Protein AF-0000000075733379 (afdb_homodimer)

Secondary structure (DSSP, 8-state):
-----GGGTT----HHHHHHHHHHHHHHHHHHHH--HHHHHHHHT--HHHHHHH-SSHHHHHHHHHHHHHHHHHHHHHHHHHTS-S-S-HHHHHHHHHHHHTTSHHHHHHHHHHHHGGG-HHHHHHHHHHHHHHHHHHHHHHHHHHGGGGGSTTHHHHHHHHHHHHHHHHHHHTTT--HHHHHHHHHHHHHHHHHHHHHHHHHHHHHH-/----SGGGS-----HHHHHHHHHHHHHHHHHHHH--HHHHHHHHT--HHHHHHH-SSHHHHHHHHHHHHHHHHHHHHHHHHHTS-S-S-HHHHHHHHHHHHTTSHHHHHHHHHHHHGGG-HHHHHHHHHHHHHHHHHHHHHHHHHHGGGGGSTTHHHHHHHHHHHHHHHHHHHTTT--HHHHHHHHHHHHHHHHHHHHHHHHHHHHHH-

InterPro domains:
  IPR001647 DNA-binding HTH domain, TetR-type [PF00440] (19-64)
  IPR001647 DNA-binding HTH domain, TetR-type [PR00455] (19-32)
  IPR001647 DNA-binding HTH domain, TetR-type [PR00455] (40-63)
  IPR001647 DNA-binding HTH domain, TetR-type [PS50977] (13-73)
  IPR009057 Homedomain-like superfamily [SSF46689] (12-87)
  IPR050109 HTH-type, TetR-like transcriptional regulator [PTHR30055] (5-193)

Sequence (418 aa):
MNRTRSDAADSPPAIRDRLLDAAVECLIELGVAGTSTLAVQHRAGVSRGALLHHFPSREVLLAASVSELIRRNEHAVRSFVEALPSRGDRLKVAMGALAFAARQPAYLAELELWAVARTDTALRQTLIAAERLAKREIDRVHYQLFGDWAKSDSYAEVVALTQHFMRGLAISENVRLSPKRRDELIASWTEAIRPILERGLTTRTASKAMNRTRSDAADSPPAIRDRLLDAAVECLIELGVAGTSTLAVQHRAGVSRGALLHHFPSREVLLAASVSELIRRNEHAVRSFVEALPSRGDRLKVAMGALAFAARQPAYLAELELWAVARTDTALRQTLIAAERLAKREIDRVHYQLFGDWAKSDSYAEVVALTQHFMRGLAISENVRLSPKRRDELIASWTEAIRPILERGLTTRTASKA

Solvent-accessible surface area (backbone atoms only — not comparable to full-atom values): 21917 Å² total; per-residue (Å²): 139,87,80,84,83,70,73,72,77,72,60,72,70,52,70,60,54,43,43,44,53,22,40,41,50,33,27,52,62,45,26,72,86,54,46,39,73,65,53,25,30,61,68,45,71,52,50,72,66,59,47,39,72,74,33,76,40,71,65,56,43,48,41,53,29,51,44,49,29,53,50,51,33,55,46,42,33,51,54,47,55,71,71,47,73,94,73,71,63,48,65,60,52,35,51,48,23,52,54,53,24,44,68,33,59,46,37,49,36,49,50,26,53,41,35,54,17,69,60,28,69,70,54,22,54,40,50,37,52,42,49,61,72,42,42,65,60,54,49,49,52,50,43,64,49,40,44,77,53,51,69,12,75,34,28,71,58,52,52,51,53,48,50,26,28,46,47,11,46,42,41,40,45,47,52,74,47,50,72,67,58,49,53,51,50,51,52,51,48,52,63,44,50,46,60,51,38,54,51,17,42,49,53,47,55,54,67,75,97,138,90,80,77,77,77,75,75,71,76,62,71,70,52,70,59,54,44,42,44,52,23,40,42,49,32,28,53,62,45,26,71,86,53,46,41,72,65,50,25,30,62,68,45,70,52,51,72,65,58,48,39,71,75,31,77,39,71,66,55,44,47,41,53,28,51,45,49,29,53,50,50,33,54,47,40,32,51,54,46,54,71,69,47,73,96,72,72,62,51,65,59,51,35,50,48,23,54,53,54,24,42,69,34,58,46,34,48,35,49,50,26,52,40,34,53,17,69,58,29,68,70,54,22,53,38,50,36,52,42,48,60,73,43,42,66,58,53,49,50,53,50,43,63,51,40,44,77,52,52,69,13,75,32,28,70,57,53,53,51,54,49,52,26,28,47,48,12,43,42,40,42,44,46,54,75,46,50,71,68,56,49,52,51,49,50,53,52,48,52,63,44,50,46,61,52,37,54,52,17,41,50,53,48,53,54,68,71,96

Radius of gyration: 24.67 Å; Cα contacts (8 Å, |Δi|>4): 469; chains: 2; bounding box: 108×75×49 Å

Nearest PDB structures (foldseek):
  3hta-assembly1_B  TM=6.899E-01  e=3.124E-05  Streptomyces lividans
  2np5-assembly1_A  TM=6.930E-01  e=5.910E-05  Rhodococcus jostii RHA1
  3ppb-assembly1_B  TM=5.705E-01  e=2.115E-04  Shewanella loihica PV-4
  5n1i-assembly1_B  TM=6.570E-01  e=9.952E-04  Mycobacterium tuberculosis H37Rv
  3bhq-assembly1_B  TM=6.044E-01  e=2.837E-03  Mesorhizobium japonicum MAFF 303099

Foldseek 3Di:
DPDDPPDPPCPPPDLLVLLLVLQLVCLLPVNDVRRDPVSSCVSSVHDPVSSCVNPVDPLSSLLSNLLVLVVVLLVQLVVQLVPDDPDDDLLVSLLVSNLRSLQDSSNLSNLSLVVVCVPPVSSVVSNVVSCVVCVVVVVVSSCVSNDPLCVFPCNVVLVVVSNVVSSVLSVCVVDDDDPVNSVVVSVVSSVVCVVVSVVRNVVSVVVVD/DPPDDDPVPCPPPDLLVLLLVLQLVCLLPVNDVRRDLVSSCVSSVHDPVSSCVNPVDPLSSLLSNLLVLVVVLLVQLVVQLVPDDPDDDLLLSLLVSNLRSLQDSSNLSNLSLVVVCVPPVSSVVSNVVSCVVCVVVVVVSSCVSNDPLCVFPCNVVLVVVSNVVSSVLSVCVVDDADPVNSVVVSVVSSVVCVVVSVVRNVVSVVVVD

Structure (mmCIF, N/CA/C/O backbone):
data_AF-0000000075733379-model_v1
#
loop_
_entity.id
_entity.type
_entity.pdbx_description
1 polymer 'Helix-turn-helix domain containing protein'
#
loop_
_atom_site.group_PDB
_atom_site.id
_atom_site.type_symbol
_atom_site.label_atom_id
_atom_site.label_alt_id
_atom_site.label_comp_id
_atom_site.label_asym_id
_atom_site.label_entity_id
_atom_site.label_seq_id
_atom_site.pdbx_PDB_ins_code
_atom_site.Cartn_x
_atom_site.Cartn_y
_atom_site.Cartn_z
_atom_site.occupancy
_atom_site.B_iso_or_equiv
_atom_site.auth_seq_id
_atom_site.auth_comp_id
_atom_site.auth_asym_id
_atom_site.auth_atom_id
_atom_site.pdbx_PDB_model_num
ATOM 1 N N . MET A 1 1 ? -60.812 -1.358 14.914 1 28.55 1 MET A N 1
ATOM 2 C CA . MET A 1 1 ? -59.906 -2.447 14.578 1 28.55 1 MET A CA 1
ATOM 3 C C . MET A 1 1 ? -58.625 -1.916 13.898 1 28.55 1 MET A C 1
ATOM 5 O O . MET A 1 1 ? -58.688 -1.492 12.742 1 28.55 1 MET A O 1
ATOM 9 N N . ASN A 1 2 ? -57.531 -1.237 14.555 1 36.78 2 ASN A N 1
ATOM 10 C CA . ASN A 1 2 ? -56.344 -0.429 14.336 1 36.78 2 ASN A CA 1
ATOM 11 C C . ASN A 1 2 ? -55.25 -1.222 13.617 1 36.78 2 ASN A C 1
ATOM 13 O O . ASN A 1 2 ? -54.625 -2.086 14.219 1 36.78 2 ASN A O 1
ATOM 17 N N . ARG A 1 3 ? -55.438 -1.771 12.312 1 39.78 3 ARG A N 1
ATOM 18 C CA . ARG A 1 3 ? -54.438 -2.514 11.531 1 39.78 3 ARG A CA 1
ATOM 19 C C . ARG A 1 3 ? -53.062 -1.882 11.648 1 39.78 3 ARG A C 1
ATOM 21 O O . ARG A 1 3 ? -52.938 -0.668 11.836 1 39.78 3 ARG A O 1
ATOM 28 N N . THR A 1 4 ? -51.938 -2.717 11.719 1 35.97 4 THR A N 1
ATOM 29 C CA . THR A 1 4 ? -50.5 -2.857 12.016 1 35.97 4 THR A CA 1
ATOM 30 C C . THR A 1 4 ? -49.656 -2.027 11.047 1 35.97 4 THR A C 1
ATOM 32 O O . THR A 1 4 ? -49.656 -2.289 9.844 1 35.97 4 THR A O 1
ATOM 35 N N . ARG A 1 5 ? -49.312 -0.756 11.125 1 37.78 5 ARG A N 1
ATOM 36 C CA . ARG A 1 5 ? -48.344 0.236 10.672 1 37.78 5 ARG A CA 1
ATOM 37 C C . ARG A 1 5 ? -46.969 -0.385 10.516 1 37.78 5 ARG A C 1
ATOM 39 O O . ARG A 1 5 ? -46.031 0.276 10.055 1 37.78 5 ARG A O 1
ATOM 46 N N . SER A 1 6 ? -46.594 -1.431 11.352 1 38.47 6 SER A N 1
ATOM 47 C CA . SER A 1 6 ? -45.188 -1.669 11.672 1 38.47 6 SER A CA 1
ATOM 48 C C . SER A 1 6 ? -44.438 -2.227 10.477 1 38.47 6 SER A C 1
ATOM 50 O O . SER A 1 6 ? -43.219 -2.457 10.547 1 38.47 6 SER A O 1
ATOM 52 N N . ASP A 1 7 ? -45.031 -2.938 9.477 1 35.62 7 ASP A N 1
ATOM 53 C CA . ASP A 1 7 ? -44.281 -3.926 8.711 1 35.62 7 ASP A CA 1
ATOM 54 C C . ASP A 1 7 ? -43.375 -3.252 7.699 1 35.62 7 ASP A C 1
ATOM 56 O O . ASP A 1 7 ? -42.906 -3.887 6.75 1 35.62 7 ASP A O 1
ATOM 60 N N . ALA A 1 8 ? -43.406 -2.041 7.41 1 38.59 8 ALA A N 1
ATOM 61 C CA . ALA A 1 8 ? -42.625 -1.444 6.32 1 38.59 8 ALA A CA 1
ATOM 62 C C . ALA A 1 8 ? -41.125 -1.565 6.57 1 38.59 8 ALA A C 1
ATOM 64 O O . ALA A 1 8 ? -40.312 -1.412 5.652 1 38.59 8 ALA A O 1
ATOM 65 N N . ALA A 1 9 ? -40.688 -1.444 7.703 1 42.19 9 ALA A N 1
ATOM 66 C CA . ALA A 1 9 ? -39.281 -1.193 8.016 1 42.19 9 ALA A CA 1
ATOM 67 C C . ALA A 1 9 ? -38.406 -2.367 7.582 1 42.19 9 ALA A C 1
ATOM 69 O O . ALA A 1 9 ? -37.188 -2.209 7.375 1 42.19 9 ALA A O 1
ATOM 70 N N . ASP A 1 10 ? -38.75 -3.596 7.969 1 40.47 10 ASP A N 1
ATOM 71 C CA . ASP A 1 10 ? -37.906 -4.762 7.789 1 40.47 10 ASP A CA 1
ATOM 72 C C . ASP A 1 10 ? -38.031 -5.332 6.379 1 40.47 10 ASP A C 1
ATOM 74 O O . ASP A 1 10 ? -38.438 -6.484 6.211 1 40.47 10 ASP A O 1
ATOM 78 N N . SER A 1 11 ? -38.438 -4.68 5.379 1 47.72 11 SER A N 1
ATOM 79 C CA . SER A 1 11 ? -38.406 -5.41 4.117 1 47.72 11 SER A CA 1
ATOM 80 C C . SER A 1 11 ? -37.031 -6.086 3.922 1 47.72 11 SER A C 1
ATOM 82 O O . SER A 1 11 ? -36 -5.496 4.215 1 47.72 11 SER A O 1
ATOM 84 N N . PRO A 1 12 ? -36.906 -7.391 3.854 1 53.75 12 PRO A N 1
ATOM 85 C CA . PRO A 1 12 ? -35.625 -8.109 3.648 1 53.75 12 PRO A CA 1
ATOM 86 C C . PRO A 1 12 ? -34.688 -7.395 2.682 1 53.75 12 PRO A C 1
ATOM 88 O O . PRO A 1 12 ? -35.156 -6.812 1.692 1 53.75 12 PRO A O 1
ATOM 91 N N . PRO A 1 13 ? -33.531 -7.039 3.219 1 63.28 13 PRO A N 1
ATOM 92 C CA . PRO A 1 13 ? -32.625 -6.43 2.23 1 63.28 13 PRO A CA 1
ATOM 93 C C . PRO A 1 13 ? -32.812 -7.02 0.833 1 63.28 13 PRO A C 1
ATOM 95 O O . PRO A 1 13 ? -32.969 -8.234 0.687 1 63.28 13 PRO A O 1
ATOM 98 N N . ALA A 1 14 ? -33.094 -6.137 -0.103 1 85.19 14 ALA A N 1
ATOM 99 C CA . ALA A 1 14 ? -33.156 -6.574 -1.495 1 85.19 14 ALA A CA 1
ATOM 100 C C . ALA A 1 14 ? -32.031 -7.551 -1.82 1 85.19 14 ALA A C 1
ATOM 102 O O . ALA A 1 14 ? -30.969 -7.527 -1.181 1 85.19 14 ALA A O 1
ATOM 103 N N . ILE A 1 15 ? -32.375 -8.648 -2.379 1 92 15 ILE A N 1
ATOM 104 C CA . ILE A 1 15 ? -31.453 -9.688 -2.818 1 92 15 ILE A CA 1
ATOM 105 C C . ILE A 1 15 ? -30.141 -9.055 -3.301 1 92 15 ILE A C 1
ATOM 107 O O . ILE A 1 15 ? -29.062 -9.562 -3.029 1 92 15 ILE A O 1
ATOM 111 N N . ARG A 1 16 ? -30.281 -7.934 -3.807 1 94.19 16 ARG A N 1
ATOM 112 C CA . ARG A 1 16 ? -29.109 -7.25 -4.32 1 94.19 16 ARG A CA 1
ATOM 113 C C . ARG A 1 16 ? -28.188 -6.824 -3.186 1 94.19 16 ARG A C 1
ATOM 115 O O . ARG A 1 16 ? -26.969 -6.98 -3.277 1 94.19 16 ARG A O 1
ATOM 122 N N . ASP A 1 17 ? -28.812 -6.305 -2.156 1 94.56 17 ASP A N 1
ATOM 123 C CA . ASP A 1 17 ? -28.016 -5.852 -1.015 1 94.56 17 ASP A CA 1
ATOM 124 C C . ASP A 1 17 ? -27.359 -7.027 -0.301 1 94.56 17 ASP A C 1
ATOM 126 O O . ASP A 1 17 ? -26.219 -6.926 0.146 1 94.56 17 ASP A O 1
ATOM 130 N N . ARG A 1 18 ? -28 -8.07 -0.201 1 95 18 ARG A N 1
ATOM 131 C CA . ARG A 1 18 ? -27.453 -9.273 0.41 1 95 18 ARG A CA 1
ATOM 132 C C . ARG A 1 18 ? -26.266 -9.797 -0.384 1 95 18 ARG A C 1
ATOM 134 O O . ARG A 1 18 ? -25.25 -10.203 0.196 1 95 18 ARG A O 1
ATOM 141 N N . LEU A 1 19 ? -26.406 -9.781 -1.692 1 96.31 19 LEU A N 1
ATOM 142 C CA . LEU A 1 19 ? -25.328 -10.219 -2.57 1 96.31 19 LEU A CA 1
ATOM 143 C C . LEU A 1 19 ? -24.109 -9.305 -2.436 1 96.31 19 LEU A C 1
ATOM 145 O O . LEU A 1 19 ? -22.969 -9.789 -2.363 1 96.31 19 LEU A O 1
ATOM 149 N N . LEU A 1 20 ? -24.422 -8.078 -2.359 1 96.56 20 LEU A N 1
ATOM 150 C CA . LEU A 1 20 ? -23.344 -7.113 -2.238 1 96.56 20 LEU A CA 1
ATOM 151 C C . LEU A 1 20 ? -22.625 -7.266 -0.901 1 96.56 20 LEU A C 1
ATOM 153 O O . LEU A 1 20 ? -21.391 -7.258 -0.848 1 96.56 20 LEU A O 1
ATOM 157 N N . ASP A 1 21 ? -23.375 -7.41 0.172 1 97.44 21 ASP A N 1
ATOM 158 C CA . ASP A 1 21 ? -22.797 -7.633 1.494 1 97.44 21 ASP A CA 1
ATOM 159 C C . ASP A 1 21 ? -21.969 -8.914 1.521 1 97.44 21 ASP A C 1
ATOM 161 O O . ASP A 1 21 ? -20.859 -8.93 2.078 1 97.44 21 ASP A O 1
ATOM 165 N N . ALA A 1 22 ? -22.453 -9.922 0.901 1 98.06 22 ALA A N 1
ATOM 166 C CA . ALA A 1 22 ? -21.734 -11.188 0.819 1 98.06 22 ALA A CA 1
ATOM 167 C C . ALA A 1 22 ? -20.422 -11.039 0.055 1 98.06 22 ALA A C 1
ATOM 169 O O . ALA A 1 22 ? -19.391 -11.586 0.455 1 98.06 22 ALA A O 1
ATOM 170 N N . ALA A 1 23 ? -20.484 -10.328 -1.029 1 98.19 23 ALA A N 1
ATOM 171 C CA . ALA A 1 23 ? -19.281 -10.117 -1.84 1 98.19 23 ALA A CA 1
ATOM 172 C C . ALA A 1 23 ? -18.203 -9.375 -1.047 1 98.19 23 ALA A C 1
ATOM 174 O O . ALA A 1 23 ? -17.047 -9.781 -1.049 1 98.19 23 ALA A O 1
ATOM 175 N N . VAL A 1 24 ? -18.625 -8.344 -0.362 1 98.44 24 VAL A N 1
ATOM 176 C CA . VAL A 1 24 ? -17.688 -7.543 0.424 1 98.44 24 VAL A CA 1
ATOM 177 C C . VAL A 1 24 ? -17.125 -8.383 1.569 1 98.44 24 VAL A C 1
ATOM 179 O O . VAL A 1 24 ? -15.922 -8.328 1.85 1 98.44 24 VAL A O 1
ATOM 182 N N . GLU A 1 25 ? -17.922 -9.172 2.176 1 98.38 25 GLU A N 1
ATOM 183 C CA . GLU A 1 25 ? -17.469 -10.039 3.252 1 98.38 25 GLU A CA 1
ATOM 184 C C . GLU A 1 25 ? -16.484 -11.086 2.73 1 98.38 25 GLU A C 1
ATOM 186 O O . GLU A 1 25 ? -15.5 -11.414 3.396 1 98.38 25 GLU A O 1
ATOM 191 N N . CYS A 1 26 ? -16.781 -11.633 1.543 1 98.25 26 CYS A N 1
ATOM 192 C CA . CYS A 1 26 ? -15.844 -12.555 0.913 1 98.25 26 CYS A CA 1
ATOM 193 C C . CYS A 1 26 ? -14.5 -11.875 0.653 1 98.25 26 CYS A C 1
ATOM 195 O O . CYS A 1 26 ? -13.445 -12.445 0.949 1 98.25 26 CYS A O 1
ATOM 197 N N . LEU A 1 27 ? -14.547 -10.664 0.138 1 98.31 27 LEU A N 1
ATOM 198 C CA . LEU A 1 27 ? -13.32 -9.922 -0.116 1 98.31 27 LEU A CA 1
ATOM 199 C C . LEU A 1 27 ? -12.539 -9.703 1.175 1 98.31 27 LEU A C 1
ATOM 201 O O . LEU A 1 27 ? -11.312 -9.859 1.198 1 98.31 27 LEU A O 1
ATOM 205 N N . ILE A 1 28 ? -13.25 -9.367 2.201 1 98.38 28 ILE A N 1
ATOM 206 C CA . ILE A 1 28 ? -12.625 -9.062 3.484 1 98.38 28 ILE A CA 1
ATOM 207 C C . ILE A 1 28 ? -12.008 -10.328 4.07 1 98.38 28 ILE A C 1
ATOM 209 O O . ILE A 1 28 ? -10.867 -10.312 4.543 1 98.38 28 ILE A O 1
ATOM 213 N N . GLU A 1 29 ? -12.648 -11.438 3.955 1 98 29 GLU A N 1
ATOM 214 C CA . GLU A 1 29 ? -12.242 -12.641 4.672 1 98 29 GLU A CA 1
ATOM 215 C C . GLU A 1 29 ? -11.344 -13.523 3.809 1 98 29 GLU A C 1
ATOM 217 O O . GLU A 1 29 ? -10.406 -14.141 4.309 1 98 29 GLU A O 1
ATOM 222 N N . LEU A 1 30 ? -11.672 -13.586 2.475 1 97.19 30 LEU A N 1
ATOM 223 C CA . LEU A 1 30 ? -11.023 -14.57 1.621 1 97.19 30 LEU A CA 1
ATOM 224 C C . LEU A 1 30 ? -9.992 -13.906 0.712 1 97.19 30 LEU A C 1
ATOM 226 O O . LEU A 1 30 ? -9.203 -14.594 0.055 1 97.19 30 LEU A O 1
ATOM 230 N N . GLY A 1 31 ? -10.016 -12.562 0.686 1 96.81 31 GLY A N 1
ATOM 231 C CA . GLY A 1 31 ? -9.156 -11.875 -0.265 1 96.81 31 GLY A CA 1
ATOM 232 C C . GLY A 1 31 ? -9.695 -11.891 -1.681 1 96.81 31 GLY A C 1
ATOM 233 O O . GLY A 1 31 ? -10.758 -12.461 -1.937 1 96.81 31 GLY A O 1
ATOM 234 N N . VAL A 1 32 ? -8.984 -11.273 -2.527 1 95.38 32 VAL A N 1
ATOM 235 C CA . VAL A 1 32 ? -9.43 -11.094 -3.906 1 95.38 32 VAL A CA 1
ATOM 236 C C . VAL A 1 32 ? -9.438 -12.438 -4.625 1 95.38 32 VAL A C 1
ATOM 238 O O . VAL A 1 32 ? -10.422 -12.797 -5.277 1 95.38 32 VAL A O 1
ATOM 241 N N . ALA A 1 33 ? -8.406 -13.156 -4.5 1 92.69 33 ALA A N 1
ATOM 242 C CA . ALA A 1 33 ? -8.273 -14.445 -5.176 1 92.69 33 ALA A CA 1
ATOM 243 C C . ALA A 1 33 ? -9.328 -15.43 -4.676 1 92.69 33 ALA A C 1
ATOM 245 O O . ALA A 1 33 ? -9.805 -16.281 -5.441 1 92.69 33 ALA A O 1
ATOM 246 N N . GLY A 1 34 ? -9.742 -15.258 -3.447 1 94.19 34 GLY A N 1
ATOM 247 C CA . GLY A 1 34 ? -10.695 -16.188 -2.854 1 94.19 34 GLY A CA 1
ATOM 248 C C . GLY A 1 34 ? -12.141 -15.789 -3.092 1 94.19 34 GLY A C 1
ATOM 249 O O . GLY A 1 34 ? -13.055 -16.547 -2.777 1 94.19 34 GLY A O 1
ATOM 250 N N . THR A 1 35 ? -12.344 -14.664 -3.621 1 95.88 35 THR A N 1
ATOM 251 C CA . THR A 1 35 ? -13.703 -14.18 -3.836 1 95.88 35 THR A CA 1
ATOM 252 C C . THR A 1 35 ? -14.188 -14.508 -5.246 1 95.88 35 THR A C 1
ATOM 254 O O . THR A 1 35 ? -13.977 -13.734 -6.18 1 95.88 35 THR A O 1
ATOM 257 N N . SER A 1 36 ? -14.82 -15.648 -5.359 1 93.75 36 SER A N 1
ATOM 258 C CA . SER A 1 36 ? -15.445 -16.078 -6.605 1 93.75 36 SER A CA 1
ATOM 259 C C . SER A 1 36 ? -16.953 -15.867 -6.574 1 93.75 36 SER A C 1
ATOM 261 O O . SER A 1 36 ? -17.531 -15.625 -5.512 1 93.75 36 SER A O 1
ATOM 263 N N . THR A 1 37 ? -17.531 -15.93 -7.742 1 94.56 37 THR A N 1
ATOM 264 C CA . THR A 1 37 ? -18.984 -15.844 -7.797 1 94.56 37 THR A CA 1
ATOM 265 C C . THR A 1 37 ? -19.625 -16.984 -7 1 94.56 37 THR A C 1
ATOM 267 O O . THR A 1 37 ? -20.656 -16.797 -6.352 1 94.56 37 THR A O 1
ATOM 270 N N . LEU A 1 38 ? -18.984 -18.094 -7.02 1 95.12 38 LEU A N 1
ATOM 271 C CA . LEU A 1 38 ? -19.484 -19.25 -6.262 1 95.12 38 LEU A CA 1
ATOM 272 C C . LEU A 1 38 ? -19.406 -18.969 -4.762 1 95.12 38 LEU A C 1
ATOM 274 O O . LEU A 1 38 ? -20.344 -19.281 -4.027 1 95.12 38 LEU A O 1
ATOM 278 N N . ALA A 1 39 ? -18.344 -18.438 -4.277 1 96.5 39 ALA A N 1
ATOM 279 C CA . ALA A 1 39 ? -18.188 -18.109 -2.863 1 96.5 39 ALA A CA 1
ATOM 280 C C . ALA A 1 39 ? -19.25 -17.109 -2.42 1 96.5 39 ALA A C 1
ATOM 282 O O . ALA A 1 39 ? -19.844 -17.25 -1.342 1 96.5 39 ALA A O 1
ATOM 283 N N . VAL A 1 40 ? -19.484 -16.125 -3.266 1 97.62 40 VAL A N 1
ATOM 284 C CA . VAL A 1 40 ? -20.469 -15.086 -2.963 1 97.62 40 VAL A CA 1
ATOM 285 C C . VAL A 1 40 ? -21.859 -15.695 -2.928 1 97.62 40 VAL A C 1
ATOM 287 O O . VAL A 1 40 ? -22.656 -15.398 -2.027 1 97.62 40 VAL A O 1
ATOM 290 N N . GLN A 1 41 ? -22.094 -16.547 -3.889 1 96.62 41 GLN A N 1
ATOM 291 C CA . GLN A 1 41 ? -23.359 -17.25 -3.967 1 96.62 41 GLN A CA 1
ATOM 292 C C . GLN A 1 41 ? -23.641 -18.031 -2.691 1 96.62 41 GLN A C 1
ATOM 294 O O . GLN A 1 41 ? -24.734 -17.953 -2.121 1 96.62 41 GLN A O 1
ATOM 299 N N . HIS A 1 42 ? -22.719 -18.734 -2.283 1 97.31 42 HIS A N 1
ATOM 300 C CA . HIS A 1 42 ? -22.828 -19.562 -1.088 1 97.31 42 HIS A CA 1
ATOM 301 C C . HIS A 1 42 ? -23.031 -18.703 0.158 1 97.31 42 HIS A C 1
ATOM 303 O O . HIS A 1 42 ? -23.891 -19 0.986 1 97.31 42 HIS A O 1
ATOM 309 N N . ARG A 1 43 ? -22.312 -17.672 0.286 1 97 43 ARG A N 1
ATOM 310 C CA . ARG A 1 43 ? -22.406 -16.797 1.447 1 97 43 ARG A CA 1
ATOM 311 C C . ARG A 1 43 ? -23.75 -16.109 1.509 1 97 43 ARG A C 1
ATOM 313 O O . ARG A 1 43 ? -24.328 -15.93 2.59 1 97 43 ARG A O 1
ATOM 320 N N . ALA A 1 44 ? -24.219 -15.711 0.34 1 97.06 44 ALA A N 1
ATOM 321 C CA . ALA A 1 44 ? -25.484 -14.969 0.268 1 97.06 44 ALA A CA 1
ATOM 322 C C . ALA A 1 44 ? -26.672 -15.914 0.384 1 97.06 44 ALA A C 1
ATOM 324 O O . ALA A 1 44 ? -27.797 -15.469 0.601 1 97.06 44 ALA A O 1
ATOM 325 N N . GLY A 1 45 ? -26.469 -17.172 0.15 1 97.12 45 GLY A N 1
ATOM 326 C CA . GLY A 1 45 ? -27.562 -18.141 0.198 1 97.12 45 GLY A CA 1
ATOM 327 C C . GLY A 1 45 ? -28.562 -17.969 -0.928 1 97.12 45 GLY A C 1
ATOM 328 O O . GLY A 1 45 ? -29.766 -18.047 -0.705 1 97.12 45 GLY A O 1
ATOM 329 N N . VAL A 1 46 ? -28.047 -17.719 -2.123 1 95.69 46 VAL A N 1
ATOM 330 C CA . VAL A 1 46 ? -28.938 -17.5 -3.262 1 95.69 46 VAL A CA 1
ATOM 331 C C . VAL A 1 46 ? -28.562 -18.453 -4.395 1 95.69 46 VAL A C 1
ATOM 333 O O . VAL A 1 46 ? -27.484 -19.062 -4.375 1 95.69 46 VAL A O 1
ATOM 336 N N . SER A 1 47 ? -29.484 -18.516 -5.316 1 94.94 47 SER A N 1
ATOM 337 C CA . SER A 1 47 ? -29.219 -19.344 -6.488 1 94.94 47 SER A CA 1
ATOM 338 C C . SER A 1 47 ? -28.266 -18.656 -7.461 1 94.94 47 SER A C 1
ATOM 340 O O . SER A 1 47 ? -28.094 -17.438 -7.406 1 94.94 47 SER A O 1
ATOM 342 N N . ARG A 1 48 ? -27.609 -19.484 -8.32 1 94.12 48 ARG A N 1
ATOM 343 C CA . ARG A 1 48 ? -26.781 -18.938 -9.383 1 94.12 48 ARG A CA 1
ATOM 344 C C . ARG A 1 48 ? -27.578 -17.969 -10.266 1 94.12 48 ARG A C 1
ATOM 346 O O . ARG A 1 48 ? -27.078 -16.906 -10.641 1 94.12 48 ARG A O 1
ATOM 353 N N . GLY A 1 49 ? -28.812 -18.344 -10.602 1 94.5 49 GLY A N 1
ATOM 354 C CA . GLY A 1 49 ? -29.672 -17.5 -11.422 1 94.5 49 GLY A CA 1
ATOM 355 C C . GLY A 1 49 ? -29.953 -16.141 -10.797 1 94.5 49 GLY A C 1
ATOM 356 O O . GLY A 1 49 ? -29.922 -15.125 -11.484 1 94.5 49 GLY A O 1
ATOM 357 N N . ALA A 1 50 ? -30.219 -16.188 -9.555 1 94.25 50 ALA A N 1
ATOM 358 C CA . ALA A 1 50 ? -30.469 -14.938 -8.828 1 94.25 50 ALA A CA 1
ATOM 359 C C . ALA A 1 50 ? -29.234 -14.039 -8.844 1 94.25 50 ALA A C 1
ATOM 361 O O . ALA A 1 50 ? -29.344 -12.828 -9.031 1 94.25 50 ALA A O 1
ATOM 362 N N . LEU A 1 51 ? -28.031 -14.625 -8.562 1 96.31 51 LEU A N 1
ATOM 363 C CA . LEU A 1 51 ? -26.797 -13.852 -8.602 1 96.31 51 LEU A CA 1
ATOM 364 C C . LEU A 1 51 ? -26.594 -13.219 -9.977 1 96.31 51 LEU A C 1
ATOM 366 O O . LEU A 1 51 ? -26.328 -12.016 -10.07 1 96.31 51 LEU A O 1
ATOM 370 N N . LEU A 1 52 ? -26.844 -13.977 -11.039 1 95.44 52 LEU A N 1
ATOM 371 C CA . LEU A 1 52 ? -26.594 -13.508 -12.398 1 95.44 52 LEU A CA 1
ATOM 372 C C . LEU A 1 52 ? -27.609 -12.445 -12.805 1 95.44 52 LEU A C 1
ATOM 374 O O . LEU A 1 52 ? -27.297 -11.562 -13.609 1 95.44 52 LEU A O 1
ATOM 378 N N . HIS A 1 53 ? -28.797 -12.539 -12.25 1 95.38 53 HIS A N 1
ATOM 379 C CA . HIS A 1 53 ? -29.812 -11.531 -12.516 1 95.38 53 HIS A CA 1
ATOM 380 C C . HIS A 1 53 ? -29.375 -10.156 -12.031 1 95.38 53 HIS A C 1
ATOM 382 O O . HIS A 1 53 ? -29.531 -9.164 -12.742 1 95.38 53 HIS A O 1
ATOM 388 N N . HIS A 1 54 ? -28.766 -10.156 -10.875 1 95.62 54 HIS A N 1
ATOM 389 C CA . HIS A 1 54 ? -28.375 -8.891 -10.266 1 95.62 54 HIS A CA 1
ATOM 390 C C . HIS A 1 54 ? -26.969 -8.484 -10.688 1 95.62 54 HIS A C 1
ATOM 392 O O . HIS A 1 54 ? -26.672 -7.293 -10.82 1 95.62 54 HIS A O 1
ATOM 398 N N . PHE A 1 55 ? -26.125 -9.477 -10.82 1 96.19 55 PHE A N 1
ATOM 399 C CA . PHE A 1 55 ? -24.75 -9.258 -11.234 1 96.19 55 PHE A CA 1
ATOM 400 C C . PHE A 1 55 ? -24.359 -10.227 -12.352 1 96.19 55 PHE A C 1
ATOM 402 O O . PHE A 1 55 ? -23.797 -11.289 -12.086 1 96.19 55 PHE A O 1
ATOM 409 N N . PRO A 1 56 ? -24.531 -9.727 -13.531 1 93.94 56 PRO A N 1
ATOM 410 C CA . PRO A 1 56 ? -24.438 -10.617 -14.688 1 93.94 56 PRO A CA 1
ATOM 411 C C . PRO A 1 56 ? -23 -11.062 -14.969 1 93.94 56 PRO A C 1
ATOM 413 O O . PRO A 1 56 ? -22.781 -12 -15.734 1 93.94 56 PRO A O 1
ATOM 416 N N . SER A 1 57 ? -22.031 -10.305 -14.344 1 89.88 57 SER A N 1
ATOM 417 C CA . SER A 1 57 ? -20.625 -10.688 -14.5 1 89.88 57 SER A CA 1
ATOM 418 C C . SER A 1 57 ? -19.828 -10.43 -13.227 1 89.88 57 SER A C 1
ATOM 420 O O . SER A 1 57 ? -20.266 -9.656 -12.367 1 89.88 57 SER A O 1
ATOM 422 N N . ARG A 1 58 ? -18.719 -11.07 -13.102 1 87.81 58 ARG A N 1
ATOM 423 C CA . ARG A 1 58 ? -17.812 -10.844 -11.984 1 87.81 58 ARG A CA 1
ATOM 424 C C . ARG A 1 58 ? -17.375 -9.383 -11.922 1 87.81 58 ARG A C 1
ATOM 426 O O . ARG A 1 58 ? -17.219 -8.82 -10.836 1 87.81 58 ARG A O 1
ATOM 433 N N . GLU A 1 59 ? -17.25 -8.82 -13.102 1 87.25 59 GLU A N 1
ATOM 434 C CA . GLU A 1 59 ? -16.812 -7.43 -13.188 1 87.25 59 GLU A CA 1
ATOM 435 C C . GLU A 1 59 ? -17.844 -6.484 -12.578 1 87.25 59 GLU A C 1
ATOM 437 O O . GLU A 1 59 ? -17.484 -5.551 -11.859 1 87.25 59 GLU A O 1
ATOM 442 N N . VAL A 1 60 ? -19.047 -6.746 -12.875 1 91.81 60 VAL A N 1
ATOM 443 C CA . VAL A 1 60 ? -20.109 -5.914 -12.344 1 91.81 60 VAL A CA 1
ATOM 444 C C . VAL A 1 60 ? -20.203 -6.082 -10.828 1 91.81 60 VAL A C 1
ATOM 446 O O . VAL A 1 60 ? -20.359 -5.102 -10.094 1 91.81 60 VAL A O 1
ATOM 449 N N . LEU A 1 61 ? -20.109 -7.293 -10.398 1 94.5 61 LEU A N 1
ATOM 450 C CA . LEU A 1 61 ? -20.109 -7.57 -8.969 1 94.5 61 LEU A CA 1
ATOM 451 C C . LEU A 1 61 ? -18.938 -6.891 -8.273 1 94.5 61 LEU A C 1
ATOM 453 O O . LEU A 1 61 ? -19.109 -6.27 -7.223 1 94.5 61 LEU A O 1
ATOM 457 N N . LEU A 1 62 ? -17.828 -6.957 -8.859 1 91.94 62 LEU A N 1
ATOM 458 C CA . LEU A 1 62 ? -16.609 -6.371 -8.281 1 91.94 62 LEU A CA 1
ATOM 459 C C . LEU A 1 62 ? -16.719 -4.852 -8.234 1 91.94 62 LEU A C 1
ATOM 461 O O . LEU A 1 62 ? -16.344 -4.234 -7.234 1 91.94 62 LEU A O 1
ATOM 465 N N . ALA A 1 63 ? -17.219 -4.266 -9.273 1 92.69 63 ALA A N 1
ATOM 466 C CA . ALA A 1 63 ? -17.406 -2.816 -9.305 1 92.69 63 ALA A CA 1
ATOM 467 C C . ALA A 1 63 ? -18.312 -2.352 -8.172 1 92.69 63 ALA A C 1
ATOM 469 O O . ALA A 1 63 ? -17.984 -1.394 -7.465 1 92.69 63 ALA A O 1
ATOM 470 N N . ALA A 1 64 ? -19.375 -3.072 -8.008 1 95.88 64 ALA A N 1
ATOM 471 C CA . ALA A 1 64 ? -20.297 -2.748 -6.926 1 95.88 64 ALA A CA 1
ATOM 472 C C . ALA A 1 64 ? -19.641 -2.955 -5.562 1 95.88 64 ALA A C 1
ATOM 474 O O . ALA A 1 64 ? -19.859 -2.176 -4.633 1 95.88 64 ALA A O 1
ATOM 475 N N . SER A 1 65 ? -18.891 -3.979 -5.453 1 97.75 65 SER A N 1
ATOM 476 C CA . SER A 1 65 ? -18.188 -4.285 -4.207 1 97.75 65 SER A CA 1
ATOM 477 C C . SER A 1 65 ? -17.172 -3.199 -3.859 1 97.75 65 SER A C 1
ATOM 479 O O . SER A 1 65 ? -17.062 -2.801 -2.697 1 97.75 65 SER A O 1
ATOM 481 N N . VAL A 1 66 ? -16.453 -2.709 -4.816 1 96.94 66 VAL A N 1
ATOM 482 C CA . VAL A 1 66 ? -15.484 -1.638 -4.609 1 96.94 66 VAL A CA 1
ATOM 483 C C . VAL A 1 66 ? -16.203 -0.389 -4.094 1 96.94 66 VAL A C 1
ATOM 485 O O . VAL A 1 66 ? -15.75 0.228 -3.123 1 96.94 66 VAL A O 1
ATOM 488 N N . SER A 1 67 ? -17.281 -0.028 -4.715 1 96.62 67 SER A N 1
ATOM 489 C CA . SER A 1 67 ? -18.047 1.13 -4.281 1 96.62 67 SER A CA 1
ATOM 490 C C . SER A 1 67 ? -18.516 0.975 -2.84 1 96.62 67 SER A C 1
ATOM 492 O O . SER A 1 67 ? -18.484 1.933 -2.064 1 96.62 67 SER A O 1
ATOM 494 N N . GLU A 1 68 ? -18.906 -0.224 -2.549 1 97.56 68 GLU A N 1
ATOM 495 C CA . GLU A 1 68 ? -19.359 -0.491 -1.187 1 97.56 68 GLU A CA 1
ATOM 496 C C . GLU A 1 68 ? -18.188 -0.408 -0.197 1 97.56 68 GLU A C 1
ATOM 498 O O . GLU A 1 68 ? -18.359 0.11 0.911 1 97.56 68 GLU A O 1
ATOM 503 N N . LEU A 1 69 ? -17.062 -0.904 -0.534 1 98.12 69 LEU A N 1
ATOM 504 C CA . LEU A 1 69 ? -15.883 -0.788 0.311 1 98.12 69 LEU A CA 1
ATOM 505 C C . LEU A 1 69 ? -15.539 0.676 0.571 1 98.12 69 LEU A C 1
ATOM 507 O O . LEU A 1 69 ? -15.273 1.062 1.712 1 98.12 69 LEU A O 1
ATOM 511 N N . ILE A 1 70 ? -15.586 1.474 -0.454 1 96.81 70 ILE A N 1
ATOM 512 C CA . ILE A 1 70 ? -15.297 2.898 -0.338 1 96.81 70 ILE A CA 1
ATOM 513 C C . ILE A 1 70 ? -16.297 3.553 0.615 1 96.81 70 ILE A C 1
ATOM 515 O O . ILE A 1 70 ? -15.914 4.348 1.477 1 96.81 70 ILE A O 1
ATOM 519 N N . ARG A 1 71 ? -17.516 3.168 0.488 1 96.31 71 ARG A N 1
ATOM 520 C CA . ARG A 1 71 ? -18.562 3.701 1.365 1 96.31 71 ARG A CA 1
ATOM 521 C C . ARG A 1 71 ? -18.281 3.34 2.82 1 96.31 71 ARG A C 1
ATOM 523 O O . ARG A 1 71 ? -18.422 4.18 3.713 1 96.31 71 ARG A O 1
ATOM 530 N N . ARG A 1 72 ? -17.938 2.148 3.051 1 97.5 72 ARG A N 1
ATOM 531 C CA . ARG A 1 72 ? -17.625 1.695 4.402 1 97.5 72 ARG A CA 1
ATOM 532 C C . ARG A 1 72 ? -16.422 2.436 4.973 1 97.5 72 ARG A C 1
ATOM 534 O O . ARG A 1 72 ? -16.391 2.75 6.164 1 97.5 72 ARG A O 1
ATOM 541 N N . ASN A 1 73 ? -15.438 2.672 4.141 1 97.56 73 ASN A N 1
ATOM 542 C CA . ASN A 1 73 ? -14.258 3.418 4.57 1 97.56 73 ASN A CA 1
ATOM 543 C C . ASN A 1 73 ? -14.625 4.836 5.004 1 97.56 73 ASN A C 1
ATOM 545 O O . ASN A 1 73 ? -14.164 5.309 6.043 1 97.56 73 ASN A O 1
ATOM 549 N N . GLU A 1 74 ? -15.445 5.496 4.207 1 95.75 74 GLU A N 1
ATOM 550 C CA . GLU A 1 74 ? -15.883 6.848 4.539 1 95.75 74 GLU A CA 1
ATOM 551 C C . GLU A 1 74 ? -16.719 6.859 5.82 1 95.75 74 GLU A C 1
ATOM 553 O O . GLU A 1 74 ? -16.594 7.777 6.633 1 95.75 74 GLU A O 1
ATOM 558 N N . HIS A 1 75 ? -17.484 5.812 5.957 1 96.19 75 HIS A N 1
ATOM 559 C CA . HIS A 1 75 ? -18.297 5.691 7.172 1 96.19 75 HIS A CA 1
ATOM 560 C C . HIS A 1 75 ? -17.406 5.52 8.398 1 96.19 75 HIS A C 1
ATOM 562 O O . HIS A 1 75 ? -17.703 6.074 9.461 1 96.19 75 HIS A O 1
ATOM 568 N N . ALA A 1 76 ? -16.375 4.781 8.273 1 97.06 76 ALA A N 1
ATOM 569 C CA . ALA A 1 76 ? -15.445 4.574 9.383 1 97.06 76 ALA A CA 1
ATOM 570 C C . ALA A 1 76 ? -14.828 5.895 9.844 1 97.06 76 ALA A C 1
ATOM 572 O O . ALA A 1 76 ? -14.719 6.152 11.039 1 97.06 76 ALA A O 1
ATOM 573 N N . VAL A 1 77 ? -14.453 6.75 8.93 1 96.5 77 VAL A N 1
ATOM 574 C CA . VAL A 1 77 ? -13.883 8.055 9.25 1 96.5 77 VAL A CA 1
ATOM 575 C C . VAL A 1 77 ? -14.914 8.898 9.992 1 96.5 77 VAL A C 1
ATOM 577 O O . VAL A 1 77 ? -14.633 9.453 11.055 1 96.5 77 VAL A O 1
ATOM 580 N N . ARG A 1 78 ? -16.125 8.906 9.477 1 93.5 78 ARG A N 1
ATOM 581 C CA . ARG A 1 78 ? -17.188 9.727 10.055 1 93.5 78 ARG A CA 1
ATOM 582 C C . ARG A 1 78 ? -17.547 9.242 11.453 1 93.5 78 ARG A C 1
ATOM 584 O O . ARG A 1 78 ? -17.703 10.055 12.367 1 93.5 78 ARG A O 1
ATOM 591 N N . SER A 1 79 ? -17.672 7.973 11.562 1 93.31 79 SER A N 1
ATOM 592 C CA . SER A 1 79 ? -18.094 7.406 12.844 1 93.31 79 SER A CA 1
ATOM 593 C C . SER A 1 79 ? -17.047 7.645 13.922 1 93.31 79 SER A C 1
ATOM 595 O O . SER A 1 79 ? -17.391 7.836 15.094 1 93.31 79 SER A O 1
ATOM 597 N N . PHE A 1 80 ? -15.758 7.629 13.539 1 91.62 80 PHE A N 1
ATOM 598 C CA . PHE A 1 80 ? -14.68 7.879 14.484 1 91.62 80 PHE A CA 1
ATOM 599 C C . PHE A 1 80 ? -14.758 9.297 15.039 1 91.62 80 PHE A C 1
ATOM 601 O O . PHE A 1 80 ? -14.633 9.5 16.25 1 91.62 80 PHE A O 1
ATOM 608 N N . VAL A 1 81 ? -15.023 10.297 14.234 1 88.88 81 VAL A N 1
ATOM 609 C CA . VAL A 1 81 ? -15.055 11.695 14.633 1 88.88 81 VAL A CA 1
ATOM 610 C C . VAL A 1 81 ? -16.281 11.961 15.5 1 88.88 81 VAL A C 1
ATOM 612 O O . VAL A 1 81 ? -16.219 12.734 16.453 1 88.88 81 VAL A O 1
ATOM 615 N N . GLU A 1 82 ? -17.359 11.312 15.133 1 88.19 82 GLU A N 1
ATOM 616 C CA . GLU A 1 82 ? -18.594 11.508 15.867 1 88.19 82 GLU A CA 1
ATOM 617 C C . GLU A 1 82 ? -18.484 10.984 17.297 1 88.19 82 GLU A C 1
ATOM 619 O O . GLU A 1 82 ? -19.156 11.477 18.203 1 88.19 82 GLU A O 1
ATOM 624 N N . ALA A 1 83 ? -17.531 10.141 17.484 1 86.38 83 ALA A N 1
ATOM 625 C CA . ALA A 1 83 ? -17.359 9.508 18.797 1 86.38 83 ALA A CA 1
ATOM 626 C C . ALA A 1 83 ? -16.422 10.32 19.672 1 86.38 83 ALA A C 1
ATOM 628 O O . ALA A 1 83 ? -16.328 10.078 20.891 1 86.38 83 ALA A O 1
ATOM 629 N N . LEU A 1 84 ? -15.664 11.227 19.078 1 80.44 84 LEU A N 1
ATOM 630 C CA . LEU A 1 84 ? -14.68 11.992 19.844 1 80.44 84 LEU A CA 1
ATOM 631 C C . LEU A 1 84 ? -15.281 13.289 20.359 1 80.44 84 LEU A C 1
ATOM 633 O O . LEU A 1 84 ? -16.156 13.875 19.703 1 80.44 84 LEU A O 1
ATOM 637 N N . PRO A 1 85 ? -14.82 13.641 21.578 1 70.81 85 PRO A N 1
ATOM 638 C CA . PRO A 1 85 ? -15.273 14.945 22.078 1 70.81 85 PRO A CA 1
ATOM 639 C C . PRO A 1 85 ? -14.781 16.109 21.219 1 70.81 85 PRO A C 1
ATOM 641 O O . PRO A 1 85 ? -13.773 15.977 20.516 1 70.81 85 PRO A O 1
ATOM 644 N N . SER A 1 86 ? -15.594 17.156 21.062 1 65.56 86 SER A N 1
ATOM 645 C CA . SER A 1 86 ? -15.352 18.328 20.234 1 65.56 86 SER A CA 1
ATOM 646 C C . SER A 1 86 ? -14.078 19.047 20.656 1 65.56 86 SER A C 1
ATOM 648 O O . SER A 1 86 ? -13.531 19.844 19.891 1 65.56 86 SER A O 1
ATOM 650 N N . ARG A 1 87 ? -13.453 18.609 21.797 1 70.06 87 ARG A N 1
ATOM 651 C CA . ARG A 1 87 ? -12.32 19.375 22.312 1 70.06 87 ARG A CA 1
ATOM 652 C C . ARG A 1 87 ? -11.008 18.641 22.031 1 70.06 87 ARG A C 1
ATOM 654 O O . ARG A 1 87 ? -10.984 17.422 21.922 1 70.06 87 ARG A O 1
ATOM 661 N N . GLY A 1 88 ? -10.016 19.375 21.422 1 82.25 88 GLY A N 1
ATOM 662 C CA . GLY A 1 88 ? -8.664 18.844 21.281 1 82.25 88 GLY A CA 1
ATOM 663 C C . GLY A 1 88 ? -7.969 19.312 20.031 1 82.25 88 GLY A C 1
ATOM 664 O O . GLY A 1 88 ? -8.477 20.188 19.328 1 82.25 88 GLY A O 1
ATOM 665 N N . ASP A 1 89 ? -6.805 18.844 19.891 1 92.31 89 ASP A N 1
ATOM 666 C CA . ASP A 1 89 ? -5.996 19.141 18.703 1 92.31 89 ASP A CA 1
ATOM 667 C C . ASP A 1 89 ? -6.613 18.516 17.453 1 92.31 89 ASP A C 1
ATOM 669 O O . ASP A 1 89 ? -6.523 17.312 17.234 1 92.31 89 ASP A O 1
ATOM 673 N N . ARG A 1 90 ? -7.312 19.359 16.641 1 93.19 90 ARG A N 1
ATOM 674 C CA . ARG A 1 90 ? -8.078 18.922 15.477 1 93.19 90 ARG A CA 1
ATOM 675 C C . ARG A 1 90 ? -7.215 18.125 14.516 1 93.19 90 ARG A C 1
ATOM 677 O O . ARG A 1 90 ? -7.699 17.188 13.867 1 93.19 90 ARG A O 1
ATOM 684 N N . LEU A 1 91 ? -6 18.531 14.383 1 95.88 91 LEU A N 1
ATOM 685 C CA . LEU A 1 91 ? -5.117 17.812 13.477 1 95.88 91 LEU A CA 1
ATOM 686 C C . LEU A 1 91 ? -4.855 16.391 13.984 1 95.88 91 LEU A C 1
ATOM 688 O O . LEU A 1 91 ? -4.875 15.438 13.211 1 95.88 91 LEU A O 1
ATOM 692 N N . LYS A 1 92 ? -4.594 16.219 15.258 1 95.31 92 LYS A N 1
ATOM 693 C CA . LYS A 1 92 ? -4.402 14.906 15.852 1 95.31 92 LYS A CA 1
ATOM 694 C C . LYS A 1 92 ? -5.656 14.047 15.703 1 95.31 92 LYS A C 1
ATOM 696 O O . LYS A 1 92 ? -5.566 12.852 15.438 1 95.31 92 LYS A O 1
ATOM 701 N N . VAL A 1 93 ? -6.754 14.664 15.883 1 94.12 93 VAL A N 1
ATOM 702 C CA . VAL A 1 93 ? -8.023 13.961 15.727 1 94.12 93 VAL A CA 1
ATOM 703 C C . VAL A 1 93 ? -8.172 13.484 14.281 1 94.12 93 VAL A C 1
ATOM 705 O O . VAL A 1 93 ? -8.562 12.344 14.031 1 94.12 93 VAL A O 1
ATOM 708 N N . ALA A 1 94 ? -7.887 14.383 13.312 1 95.88 94 ALA A N 1
ATOM 709 C CA . ALA A 1 94 ? -7.98 14.031 11.898 1 95.88 94 ALA A CA 1
ATOM 710 C C . ALA A 1 94 ? -7.066 12.859 11.562 1 95.88 94 ALA A C 1
ATOM 712 O O . ALA A 1 94 ? -7.48 11.914 10.891 1 95.88 94 ALA A O 1
ATOM 713 N N . MET A 1 95 ? -5.855 12.922 12.094 1 97 95 MET A N 1
ATOM 714 C CA . MET A 1 95 ? -4.902 11.844 11.859 1 97 95 MET A CA 1
ATOM 715 C C . MET A 1 95 ? -5.387 10.539 12.492 1 97 95 MET A C 1
ATOM 717 O O . MET A 1 95 ? -5.258 9.469 11.891 1 97 95 MET A O 1
ATOM 721 N N . GLY A 1 96 ? -5.938 10.641 13.672 1 95.44 96 GLY A N 1
ATOM 722 C CA . GLY A 1 96 ? -6.484 9.469 14.344 1 95.44 96 GLY A CA 1
ATOM 723 C C . GLY A 1 96 ? -7.621 8.82 13.578 1 95.44 96 GLY A C 1
ATOM 724 O O . GLY A 1 96 ? -7.691 7.594 13.492 1 95.44 96 GLY A O 1
ATOM 725 N N . ALA A 1 97 ? -8.5 9.633 13.031 1 96.5 97 ALA A N 1
ATOM 726 C CA . ALA A 1 97 ? -9.641 9.125 12.258 1 96.5 97 ALA A CA 1
ATOM 727 C C . ALA A 1 97 ? -9.172 8.398 11.008 1 96.5 97 ALA A C 1
ATOM 729 O O . ALA A 1 97 ? -9.664 7.305 10.695 1 96.5 97 ALA A O 1
ATOM 730 N N . LEU A 1 98 ? -8.258 9 10.289 1 97.62 98 LEU A N 1
ATOM 731 C CA . LEU A 1 98 ? -7.742 8.383 9.07 1 97.62 98 LEU A CA 1
ATOM 732 C C . LEU A 1 98 ? -6.984 7.102 9.398 1 97.62 98 LEU A C 1
ATOM 734 O O . LEU A 1 98 ? -7.125 6.098 8.695 1 97.62 98 LEU A O 1
ATOM 738 N N . ALA A 1 99 ? -6.223 7.172 10.508 1 96.94 99 ALA A N 1
ATOM 739 C CA . ALA A 1 99 ? -5.488 5.992 10.953 1 96.94 99 ALA A CA 1
ATOM 740 C C . ALA A 1 99 ? -6.445 4.867 11.344 1 96.94 99 ALA A C 1
ATOM 742 O O . ALA A 1 99 ? -6.199 3.699 11.031 1 96.94 99 ALA A O 1
ATOM 743 N N . PHE A 1 100 ? -7.477 5.215 12.055 1 96.31 100 PHE A N 1
ATOM 744 C CA . PHE A 1 100 ? -8.484 4.242 12.453 1 96.31 100 PHE A CA 1
ATOM 745 C C . PHE A 1 100 ? -9.117 3.586 11.234 1 96.31 100 PHE A C 1
ATOM 747 O O . PHE A 1 100 ? -9.211 2.359 11.164 1 96.31 100 PHE A O 1
ATOM 754 N N . ALA A 1 101 ? -9.531 4.387 10.258 1 97.38 101 ALA A N 1
ATOM 755 C CA . ALA A 1 101 ? -10.156 3.871 9.039 1 97.38 101 ALA A CA 1
ATOM 756 C C . ALA A 1 101 ? -9.203 2.953 8.281 1 97.38 101 ALA A C 1
ATOM 758 O O . ALA A 1 101 ? -9.617 1.921 7.75 1 97.38 101 ALA A O 1
ATOM 759 N N . ALA A 1 102 ? -7.941 3.256 8.289 1 97.38 102 ALA A N 1
ATOM 760 C CA . ALA A 1 102 ? -6.93 2.531 7.52 1 97.38 102 ALA A CA 1
ATOM 761 C C . ALA A 1 102 ? -6.633 1.174 8.148 1 97.38 102 ALA A C 1
ATOM 763 O O . ALA A 1 102 ? -5.875 0.376 7.594 1 97.38 102 ALA A O 1
ATOM 764 N N . ARG A 1 103 ? -7.238 0.867 9.281 1 95.94 103 ARG A N 1
ATOM 765 C CA . ARG A 1 103 ? -7.055 -0.426 9.93 1 95.94 103 ARG A CA 1
ATOM 766 C C . ARG A 1 103 ? -8.305 -1.29 9.797 1 95.94 103 ARG A C 1
ATOM 768 O O . ARG A 1 103 ? -8.305 -2.457 10.195 1 95.94 103 ARG A O 1
ATOM 775 N N . GLN A 1 104 ? -9.344 -0.659 9.273 1 97.62 104 GLN A N 1
ATOM 776 C CA . GLN A 1 104 ? -10.586 -1.413 9.156 1 97.62 104 GLN A CA 1
ATOM 777 C C . GLN A 1 104 ? -10.5 -2.447 8.039 1 97.62 104 GLN A C 1
ATOM 779 O O . GLN A 1 104 ? -9.805 -2.23 7.039 1 97.62 104 GLN A O 1
ATOM 784 N N . PRO A 1 105 ? -11.211 -3.559 8.133 1 97.81 105 PRO A N 1
ATOM 785 C CA . PRO A 1 105 ? -11.156 -4.629 7.137 1 97.81 105 PRO A CA 1
ATOM 786 C C . PRO A 1 105 ? -11.516 -4.148 5.734 1 97.81 105 PRO A C 1
ATOM 788 O O . PRO A 1 105 ? -10.906 -4.586 4.754 1 97.81 105 PRO A O 1
ATOM 791 N N . ALA A 1 106 ? -12.484 -3.275 5.648 1 98.38 106 ALA A N 1
ATOM 792 C CA . ALA A 1 106 ? -12.906 -2.781 4.34 1 98.38 106 ALA A CA 1
ATOM 793 C C . ALA A 1 106 ? -11.773 -2.029 3.648 1 98.38 106 ALA A C 1
ATOM 795 O O . ALA A 1 106 ? -11.578 -2.168 2.438 1 9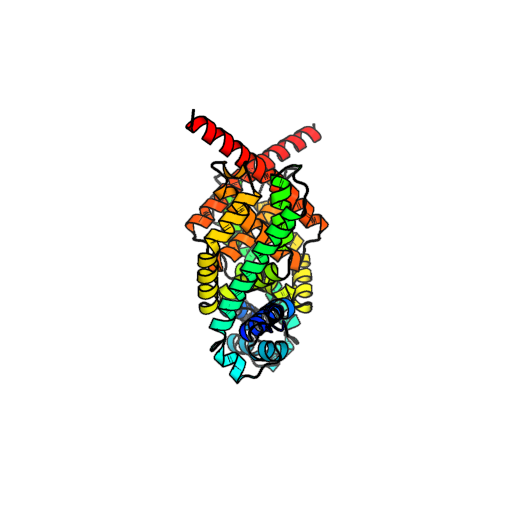8.38 106 ALA A O 1
ATOM 796 N N . TYR A 1 107 ? -11.047 -1.248 4.406 1 98.44 107 TYR A N 1
ATOM 797 C CA . TYR A 1 107 ? -9.922 -0.491 3.873 1 98.44 107 TYR A CA 1
ATOM 798 C C . TYR A 1 107 ? -8.836 -1.424 3.355 1 98.44 107 TYR A C 1
ATOM 800 O O . TYR A 1 107 ? -8.328 -1.243 2.244 1 98.44 107 TYR A O 1
ATOM 808 N N . LEU A 1 108 ? -8.539 -2.41 4.16 1 98.19 108 LEU A N 1
ATOM 809 C CA . LEU A 1 108 ? -7.488 -3.352 3.797 1 98.19 108 LEU A CA 1
ATOM 810 C C . LEU A 1 108 ? -7.883 -4.168 2.572 1 98.19 108 LEU A C 1
ATOM 812 O O . LEU A 1 108 ? -7.047 -4.445 1.71 1 98.19 108 LEU A O 1
ATOM 816 N N . ALA A 1 109 ? -9.133 -4.547 2.496 1 98.5 109 ALA A N 1
ATOM 817 C CA . ALA A 1 109 ? -9.617 -5.27 1.32 1 98.5 109 ALA A CA 1
ATOM 818 C C . ALA A 1 109 ? -9.516 -4.402 0.067 1 98.5 109 ALA A C 1
ATOM 820 O O . ALA A 1 109 ? -9.125 -4.891 -0.999 1 98.5 109 ALA A O 1
ATOM 821 N N . GLU A 1 110 ? -9.867 -3.143 0.209 1 98 110 GLU A N 1
ATOM 822 C CA . GLU A 1 110 ? -9.766 -2.234 -0.929 1 98 110 GLU A CA 1
ATOM 823 C C . GLU A 1 110 ? -8.312 -2.07 -1.373 1 98 110 GLU A C 1
ATOM 825 O O . GLU A 1 110 ? -8.023 -2.08 -2.57 1 98 110 GLU A O 1
ATOM 830 N N . LEU A 1 111 ? -7.41 -1.946 -0.422 1 97.69 111 LEU A N 1
ATOM 831 C CA . LEU A 1 111 ? -5.996 -1.786 -0.744 1 97.69 111 LEU A CA 1
ATOM 832 C C . LEU A 1 111 ? -5.457 -3.018 -1.465 1 97.69 111 LEU A C 1
ATOM 834 O O . LEU A 1 111 ? -4.609 -2.904 -2.354 1 97.69 111 LEU A O 1
ATOM 838 N N . GLU A 1 112 ? -5.918 -4.164 -1.018 1 98.19 112 GLU A N 1
ATOM 839 C CA . GLU A 1 112 ? -5.547 -5.379 -1.735 1 98.19 112 GLU A CA 1
ATOM 840 C C . GLU A 1 112 ? -5.988 -5.316 -3.195 1 98.19 112 GLU A C 1
ATOM 842 O O . GLU A 1 112 ? -5.227 -5.676 -4.094 1 98.19 112 GLU A O 1
ATOM 847 N N . LEU A 1 113 ? -7.215 -4.895 -3.432 1 97.69 113 LEU A N 1
ATOM 848 C CA . LEU A 1 113 ? -7.719 -4.758 -4.793 1 97.69 113 LEU A CA 1
ATOM 849 C C . LEU A 1 113 ? -6.844 -3.809 -5.605 1 97.69 113 LEU A C 1
ATOM 851 O O . LEU A 1 113 ? -6.555 -4.07 -6.773 1 97.69 113 LEU A O 1
ATOM 855 N N . TRP A 1 114 ? -6.395 -2.711 -4.98 1 97.31 114 TRP A N 1
ATOM 856 C CA . TRP A 1 114 ? -5.523 -1.764 -5.668 1 97.31 114 TRP A CA 1
ATOM 857 C C . TRP A 1 114 ? -4.199 -2.42 -6.047 1 97.31 114 TRP A C 1
ATOM 859 O O . TRP A 1 114 ? -3.697 -2.227 -7.156 1 97.31 114 TRP A O 1
ATOM 869 N N . ALA A 1 115 ? -3.648 -3.182 -5.141 1 97.44 115 ALA A N 1
ATOM 870 C CA . ALA A 1 115 ? -2.361 -3.828 -5.391 1 97.44 115 ALA A CA 1
ATOM 871 C C . ALA A 1 115 ? -2.471 -4.852 -6.516 1 97.44 115 ALA A C 1
ATOM 873 O O . ALA A 1 115 ? -1.617 -4.895 -7.406 1 97.44 115 ALA A O 1
ATOM 874 N N . VAL A 1 116 ? -3.537 -5.637 -6.523 1 96.81 116 VAL A N 1
ATOM 875 C CA . VAL A 1 116 ? -3.672 -6.73 -7.484 1 96.81 116 VAL A CA 1
ATOM 876 C C . VAL A 1 116 ? -4.039 -6.172 -8.859 1 96.81 116 VAL A C 1
ATOM 878 O O . VAL A 1 116 ? -3.789 -6.812 -9.883 1 96.81 116 VAL A O 1
ATOM 881 N N . ALA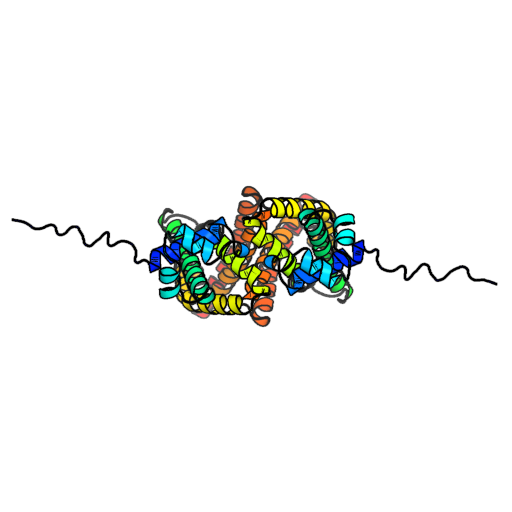 A 1 117 ? -4.559 -4.977 -8.875 1 96.38 117 ALA A N 1
ATOM 882 C CA . ALA A 1 117 ? -4.992 -4.355 -10.117 1 96.38 117 ALA A CA 1
ATOM 883 C C . ALA A 1 117 ? -3.809 -4.082 -11.039 1 96.38 117 ALA A C 1
ATOM 885 O O . ALA A 1 117 ? -3.986 -3.826 -12.234 1 96.38 117 ALA A O 1
ATOM 886 N N . ARG A 1 118 ? -2.584 -4.121 -10.5 1 96.25 118 ARG A N 1
ATOM 887 C CA . ARG A 1 118 ? -1.402 -3.812 -11.305 1 96.25 118 ARG A CA 1
ATOM 888 C C . ARG A 1 118 ? -1.303 -4.738 -12.508 1 96.25 118 ARG A C 1
ATOM 890 O O . ARG A 1 118 ? -0.725 -4.367 -13.531 1 96.25 118 ARG A O 1
ATOM 897 N N . THR A 1 119 ? -1.914 -5.961 -12.445 1 96.06 119 THR A N 1
ATOM 898 C CA . THR A 1 119 ? -1.845 -6.926 -13.531 1 96.06 119 THR A CA 1
ATOM 899 C C . THR A 1 119 ? -3.242 -7.281 -14.031 1 96.06 119 THR A C 1
ATOM 901 O O . THR A 1 119 ? -3.428 -8.297 -14.711 1 96.06 119 THR A O 1
ATOM 904 N N . ASP A 1 120 ? -4.195 -6.531 -13.656 1 94 120 ASP A N 1
ATOM 905 C CA . ASP A 1 120 ? -5.586 -6.738 -14.047 1 94 120 ASP A CA 1
ATOM 906 C C . ASP A 1 120 ? -6.215 -5.441 -14.547 1 94 120 ASP A C 1
ATOM 908 O O . ASP A 1 120 ? -6.801 -4.688 -13.766 1 94 120 ASP A O 1
ATOM 912 N N . THR A 1 121 ? -6.203 -5.273 -15.82 1 93.19 121 THR A N 1
ATOM 913 C CA . THR A 1 121 ? -6.621 -4.02 -16.438 1 93.19 121 THR A CA 1
ATOM 914 C C . THR A 1 121 ? -8.102 -3.756 -16.188 1 93.19 121 THR A C 1
ATOM 916 O O . THR A 1 121 ? -8.508 -2.615 -15.945 1 93.19 121 THR A O 1
ATOM 919 N N . ALA A 1 122 ? -8.906 -4.812 -16.234 1 92.12 122 ALA A N 1
ATOM 920 C CA . ALA A 1 122 ? -10.336 -4.648 -15.992 1 92.12 122 ALA A CA 1
ATOM 921 C C . ALA A 1 122 ? -10.609 -4.184 -14.562 1 92.12 122 ALA A C 1
ATOM 923 O O . ALA A 1 122 ? -11.422 -3.283 -14.336 1 92.12 122 ALA A O 1
ATOM 924 N N . LEU A 1 123 ? -9.922 -4.758 -13.633 1 93.75 123 LEU A N 1
ATOM 925 C CA . LEU A 1 123 ? -10.055 -4.355 -12.234 1 93.75 123 LEU A CA 1
ATOM 926 C C . LEU A 1 123 ? -9.57 -2.924 -12.039 1 93.75 123 LEU A C 1
ATOM 928 O O . LEU A 1 123 ? -10.211 -2.139 -11.336 1 93.75 123 LEU A O 1
ATOM 932 N N . ARG A 1 124 ? -8.484 -2.596 -12.664 1 95.44 124 ARG A N 1
ATOM 933 C CA . ARG A 1 124 ? -7.938 -1.246 -12.578 1 95.44 124 ARG A CA 1
ATOM 934 C C . ARG A 1 124 ? -8.953 -0.21 -13.047 1 95.44 124 ARG A C 1
ATOM 936 O O . ARG A 1 124 ? -9.18 0.794 -12.367 1 95.44 124 ARG A O 1
ATOM 943 N N . GLN A 1 125 ? -9.57 -0.458 -14.148 1 94.19 125 GLN A N 1
ATOM 944 C CA . GLN A 1 125 ? -10.555 0.467 -14.703 1 94.19 125 GLN A CA 1
ATOM 945 C C . GLN A 1 125 ? -11.766 0.603 -13.773 1 94.19 125 GLN A C 1
ATOM 947 O O . GLN A 1 125 ? -12.297 1.7 -13.602 1 94.19 125 GLN A O 1
ATOM 952 N N . THR A 1 126 ? -12.086 -0.513 -13.164 1 93.62 126 THR A N 1
ATOM 953 C CA . THR A 1 126 ? -13.195 -0.511 -12.203 1 93.62 126 THR A CA 1
ATOM 954 C C . THR A 1 126 ? -12.859 0.353 -10.992 1 93.62 126 THR A C 1
ATOM 956 O O . THR A 1 126 ? -13.688 1.151 -10.547 1 93.62 126 THR A O 1
ATOM 959 N N . LEU A 1 127 ? -11.711 0.225 -10.508 1 95.56 127 LEU A N 1
ATOM 960 C CA . LEU A 1 127 ? -11.273 0.988 -9.344 1 95.56 127 LEU A CA 1
ATOM 961 C C . LEU A 1 127 ? -11.195 2.477 -9.664 1 95.56 127 LEU A C 1
ATOM 963 O O . LEU A 1 127 ? -11.648 3.311 -8.875 1 95.56 127 LEU A O 1
ATOM 967 N N . ILE A 1 128 ? -10.664 2.805 -10.844 1 94.75 128 ILE A N 1
ATOM 968 C CA . ILE A 1 128 ? -10.555 4.195 -11.273 1 94.75 128 ILE A CA 1
ATOM 969 C C . ILE A 1 128 ? -11.938 4.832 -11.336 1 94.75 128 ILE A C 1
ATOM 971 O O . ILE A 1 128 ? -12.148 5.93 -10.82 1 94.75 128 ILE A O 1
ATOM 975 N N . ALA A 1 129 ? -12.852 4.094 -11.906 1 94.19 129 ALA A N 1
ATOM 976 C CA . ALA A 1 129 ? -14.211 4.602 -12.047 1 94.19 129 ALA A CA 1
ATOM 977 C C . ALA A 1 129 ? -14.875 4.781 -10.68 1 94.19 129 ALA A C 1
ATOM 979 O O . ALA A 1 129 ? -15.523 5.801 -10.438 1 94.19 129 ALA A O 1
ATOM 980 N N . ALA A 1 130 ? -14.703 3.828 -9.805 1 93.56 130 ALA A N 1
ATOM 981 C CA . ALA A 1 130 ? -15.312 3.887 -8.484 1 93.56 130 ALA A CA 1
ATOM 982 C C . ALA A 1 130 ? -14.734 5.039 -7.664 1 93.56 130 ALA A C 1
ATOM 984 O O . ALA A 1 130 ? -15.469 5.742 -6.969 1 93.56 130 ALA A O 1
ATOM 985 N N . GLU A 1 131 ? -13.445 5.246 -7.73 1 92.88 131 GLU A N 1
ATOM 986 C CA . GLU A 1 131 ? -12.797 6.332 -7.004 1 92.88 131 GLU A CA 1
ATOM 987 C C . GLU A 1 131 ? -13.258 7.691 -7.516 1 92.88 131 GLU A C 1
ATOM 989 O O . GLU A 1 131 ? -13.477 8.617 -6.73 1 92.88 131 GLU A O 1
ATOM 994 N N . ARG A 1 132 ? -13.344 7.789 -8.836 1 93.44 132 ARG A N 1
ATOM 995 C CA . ARG A 1 132 ? -13.805 9.039 -9.445 1 93.44 132 ARG A CA 1
ATOM 996 C C . ARG A 1 132 ? -15.211 9.383 -8.969 1 93.44 132 ARG A C 1
ATOM 998 O O . ARG A 1 132 ? -15.492 10.539 -8.633 1 93.44 132 ARG A O 1
ATOM 1005 N N . LEU A 1 133 ? -16.031 8.414 -8.93 1 93 133 LEU A N 1
ATOM 1006 C CA . LEU A 1 133 ? -17.422 8.617 -8.516 1 93 133 LEU A CA 1
ATOM 1007 C C . LEU A 1 133 ? -17.5 9.023 -7.055 1 93 133 LEU A C 1
ATOM 1009 O O . LEU A 1 133 ? -18.359 9.828 -6.676 1 93 133 LEU A O 1
ATOM 1013 N N . ALA A 1 134 ? -16.578 8.523 -6.273 1 94.12 134 ALA A N 1
ATOM 1014 C CA . ALA A 1 134 ? -16.625 8.75 -4.832 1 94.12 134 ALA A CA 1
ATOM 1015 C C . ALA A 1 134 ? -15.828 10 -4.453 1 94.12 134 ALA A C 1
ATOM 1017 O O . ALA A 1 134 ? -15.883 10.453 -3.305 1 94.12 134 ALA A O 1
ATOM 1018 N N . LYS A 1 135 ? -15.102 10.602 -5.324 1 94.56 135 LYS A N 1
ATOM 1019 C CA . LYS A 1 135 ? -14.102 11.633 -5.043 1 94.56 135 LYS A CA 1
ATOM 1020 C C . LYS A 1 135 ? -14.727 12.812 -4.301 1 94.56 135 LYS A C 1
ATOM 1022 O O . LYS A 1 135 ? -14.156 13.305 -3.328 1 94.56 135 LYS A O 1
ATOM 1027 N N . ARG A 1 136 ? -15.852 13.273 -4.727 1 94.38 136 ARG A N 1
ATOM 1028 C CA . ARG A 1 136 ? -16.484 14.438 -4.121 1 94.38 136 ARG A CA 1
ATOM 1029 C C . ARG A 1 136 ? -16.844 14.172 -2.662 1 94.38 136 ARG A C 1
ATOM 1031 O O . ARG A 1 136 ? -16.609 15.016 -1.795 1 94.38 136 ARG A O 1
ATOM 1038 N N . GLU A 1 137 ? -17.375 13 -2.463 1 94.12 137 GLU A N 1
ATOM 1039 C CA . GLU A 1 137 ? -17.766 12.656 -1.1 1 94.12 137 GLU A CA 1
ATOM 1040 C C . GLU A 1 137 ? -16.547 12.445 -0.21 1 94.12 137 GLU A C 1
ATOM 1042 O O . GLU A 1 137 ? -16.531 12.859 0.952 1 94.12 137 GLU A O 1
ATOM 1047 N N . ILE A 1 138 ? -15.562 11.859 -0.709 1 95 138 ILE A N 1
ATOM 1048 C CA . ILE A 1 138 ? -14.312 11.672 0.02 1 95 138 ILE A CA 1
ATOM 1049 C C . ILE A 1 138 ? -13.727 13.031 0.401 1 95 138 ILE A C 1
ATOM 1051 O O . ILE A 1 138 ? -13.352 13.25 1.556 1 95 138 ILE A O 1
ATOM 1055 N N . ASP A 1 139 ? -13.727 13.953 -0.543 1 95.88 139 ASP A N 1
ATOM 1056 C CA . ASP A 1 139 ? -13.211 15.297 -0.308 1 95.88 139 ASP A CA 1
ATOM 1057 C C . ASP A 1 139 ? -14.023 16.016 0.765 1 95.88 139 ASP A C 1
ATOM 1059 O O . ASP A 1 139 ? -13.461 16.719 1.615 1 95.88 139 ASP A O 1
ATOM 1063 N N . ARG A 1 140 ? -15.289 15.828 0.687 1 94.81 140 ARG A N 1
ATOM 1064 C CA . ARG A 1 140 ? -16.172 16.469 1.661 1 94.81 140 ARG A CA 1
ATOM 1065 C C . ARG A 1 140 ? -15.883 15.953 3.07 1 94.81 140 ARG A C 1
ATOM 1067 O O . ARG A 1 140 ? -15.766 16.75 4.008 1 94.81 140 ARG A O 1
ATOM 1074 N N . VAL A 1 141 ? -15.711 14.688 3.199 1 94.62 141 VAL A N 1
ATOM 1075 C CA . VAL A 1 141 ? -15.453 14.078 4.496 1 94.62 141 VAL A CA 1
ATOM 1076 C C . VAL A 1 141 ? -14.109 14.57 5.043 1 94.62 141 VAL A C 1
ATOM 1078 O O . VAL A 1 141 ? -14 14.922 6.219 1 94.62 141 VAL A O 1
ATOM 1081 N N . HIS A 1 142 ? -13.109 14.633 4.223 1 95.31 142 HIS A N 1
ATOM 1082 C CA . HIS A 1 142 ? -11.789 15.102 4.652 1 95.31 142 HIS A CA 1
ATOM 1083 C C . HIS A 1 142 ? -11.828 16.578 5.031 1 95.31 142 HIS A C 1
ATOM 1085 O O . HIS A 1 142 ? -11.211 16.984 6.02 1 95.31 142 HIS A O 1
ATOM 1091 N N . TYR A 1 143 ? -12.555 17.391 4.25 1 95.25 143 TYR A N 1
ATOM 1092 C CA . TYR A 1 143 ? -12.68 18.812 4.535 1 95.25 143 TYR A CA 1
ATOM 1093 C C . TYR A 1 143 ? -13.297 19.047 5.914 1 95.25 143 TYR A C 1
ATOM 1095 O O . TYR A 1 143 ? -12.805 19.859 6.688 1 95.25 143 TYR A O 1
ATOM 1103 N N . GLN A 1 144 ? -14.312 18.297 6.203 1 93.31 144 GLN A N 1
ATOM 1104 C CA . GLN A 1 144 ? -14.969 18.391 7.504 1 93.31 144 GLN A CA 1
ATOM 1105 C C . GLN A 1 144 ? -14.039 17.906 8.617 1 93.31 144 GLN A C 1
ATOM 1107 O O . GLN A 1 144 ? -14.008 18.5 9.703 1 93.31 144 GLN A O 1
ATOM 1112 N N . LEU A 1 145 ? -13.328 16.891 8.32 1 94.06 145 LEU A N 1
ATOM 1113 C CA . LEU A 1 145 ? -12.422 16.266 9.281 1 94.06 145 LEU A CA 1
ATOM 1114 C C . LEU A 1 145 ? -11.312 17.234 9.695 1 94.06 145 LEU A C 1
ATOM 1116 O O . LEU A 1 145 ? -11 17.359 10.875 1 94.06 145 LEU A O 1
ATOM 1120 N N . PHE A 1 146 ? -10.797 18.016 8.766 1 95.38 146 PHE A N 1
ATOM 1121 C CA . PHE A 1 146 ? -9.641 18.875 9.008 1 95.38 146 PHE A CA 1
ATOM 1122 C C . PHE A 1 146 ? -10.078 20.234 9.547 1 95.38 146 PHE A C 1
ATOM 1124 O O . PHE A 1 146 ? -9.273 20.953 10.141 1 95.38 146 PHE A O 1
ATOM 1131 N N . GLY A 1 147 ? -11.328 20.641 9.359 1 93 147 GLY A N 1
ATOM 1132 C CA . GLY A 1 147 ? -11.828 21.906 9.867 1 93 147 GLY A CA 1
ATOM 1133 C C . GLY A 1 147 ? -11.062 23.109 9.344 1 93 147 GLY A C 1
ATOM 1134 O O . GLY A 1 147 ? -10.852 23.234 8.133 1 93 147 GLY A O 1
ATOM 1135 N N . ASP A 1 148 ? -10.586 23.922 10.258 1 93.94 148 ASP A N 1
ATOM 1136 C CA . ASP A 1 148 ? -9.953 25.172 9.875 1 93.94 148 ASP A CA 1
ATOM 1137 C C . ASP A 1 148 ? -8.633 24.922 9.148 1 93.94 148 ASP A C 1
ATOM 1139 O O . ASP A 1 148 ? -8.148 25.797 8.422 1 93.94 148 ASP A O 1
ATOM 1143 N N . TRP A 1 149 ? -8.094 23.75 9.336 1 95.88 149 TRP A N 1
ATOM 1144 C CA . TRP A 1 149 ? -6.871 23.406 8.617 1 95.88 149 TRP A CA 1
ATOM 1145 C C . 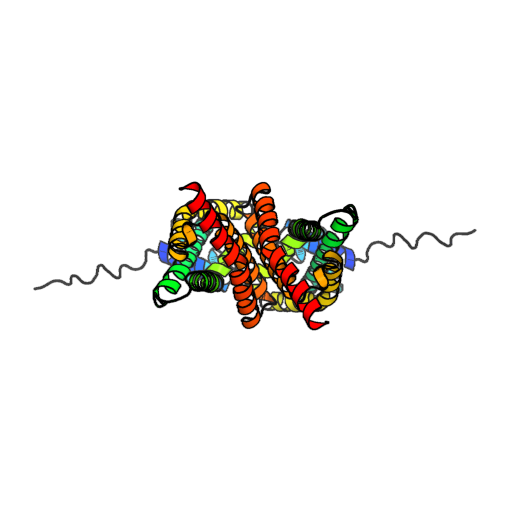TRP A 1 149 ? -7.117 23.375 7.113 1 95.88 149 TRP A C 1
ATOM 1147 O O . TRP A 1 149 ? -6.18 23.5 6.32 1 95.88 149 TRP A O 1
ATOM 1157 N N . ALA A 1 150 ? -8.367 23.172 6.738 1 96.44 150 ALA A N 1
ATOM 1158 C CA . ALA A 1 150 ? -8.719 23.094 5.324 1 96.44 150 ALA A CA 1
ATOM 1159 C C . ALA A 1 150 ? -8.547 24.453 4.645 1 96.44 150 ALA A C 1
ATOM 1161 O O . ALA A 1 150 ? -8.523 24.531 3.414 1 96.44 150 ALA A O 1
ATOM 1162 N N . LYS A 1 151 ? -8.445 25.5 5.406 1 96.5 151 LYS A N 1
ATOM 1163 C CA . LYS A 1 151 ? -8.258 26.844 4.863 1 96.5 151 LYS A CA 1
ATOM 1164 C C . LYS A 1 151 ? -6.805 27.094 4.473 1 96.5 151 LYS A C 1
ATOM 1166 O O . LYS A 1 151 ? -6.484 28.078 3.82 1 96.5 151 LYS A O 1
ATOM 1171 N N . SER A 1 152 ? -5.922 26.203 4.922 1 97.5 152 SER A N 1
ATOM 1172 C CA . SER A 1 152 ? -4.508 26.344 4.582 1 97.5 152 SER A CA 1
ATOM 1173 C C . SER A 1 152 ? -4.277 26.172 3.086 1 97.5 152 SER A C 1
ATOM 1175 O O . SER A 1 152 ? -4.852 25.266 2.465 1 97.5 152 SER A O 1
ATOM 1177 N N . ASP A 1 153 ? -3.332 26.938 2.508 1 97 153 ASP A N 1
ATOM 1178 C CA . ASP A 1 153 ? -2.967 26.812 1.101 1 97 153 ASP A CA 1
ATOM 1179 C C . ASP A 1 153 ? -2.287 25.469 0.829 1 97 153 ASP A C 1
ATOM 1181 O O . ASP A 1 153 ? -2.162 25.047 -0.324 1 97 153 ASP A O 1
ATOM 1185 N N . SER A 1 154 ? -1.878 24.812 1.933 1 97.06 154 SER A N 1
ATOM 1186 C CA . SER A 1 154 ? -1.162 23.547 1.785 1 97.06 154 SER A CA 1
ATOM 1187 C C . SER A 1 154 ? -2.066 22.359 2.096 1 97.06 154 SER A C 1
ATOM 1189 O O . SER A 1 154 ? -1.603 21.219 2.162 1 97.06 154 SER A O 1
ATOM 1191 N N . TYR A 1 155 ? -3.377 22.641 2.264 1 97.75 155 TYR A N 1
ATOM 1192 C CA . TYR A 1 155 ? -4.324 21.609 2.697 1 97.75 155 TYR A CA 1
ATOM 1193 C C . TYR A 1 155 ? -4.344 20.438 1.725 1 97.75 155 TYR A C 1
ATOM 1195 O O . TYR A 1 155 ? -4.141 19.297 2.125 1 97.75 155 TYR A O 1
ATOM 1203 N N . ALA A 1 156 ? -4.527 20.719 0.446 1 96.69 156 ALA A N 1
ATOM 1204 C CA . ALA A 1 156 ? -4.648 19.656 -0.557 1 96.69 156 ALA A CA 1
ATOM 1205 C C . ALA A 1 156 ? -3.396 18.797 -0.593 1 96.69 156 ALA A C 1
ATOM 1207 O O . ALA A 1 156 ? -3.486 17.562 -0.716 1 96.69 156 ALA A O 1
ATOM 1208 N N . GLU A 1 157 ? -2.297 19.422 -0.445 1 96.31 157 GLU A N 1
ATOM 1209 C CA . GLU A 1 157 ? -1.02 18.703 -0.466 1 96.31 157 GLU A CA 1
ATOM 1210 C C . GLU A 1 157 ? -0.864 17.812 0.76 1 96.31 157 GLU A C 1
ATOM 1212 O O . GLU A 1 157 ? -0.479 16.656 0.641 1 96.31 157 GLU A O 1
ATOM 1217 N N . VAL A 1 158 ? -1.173 18.328 1.914 1 97.5 158 VAL A N 1
ATOM 1218 C CA . VAL A 1 158 ? -1.032 17.578 3.162 1 97.5 158 VAL A CA 1
ATOM 1219 C C . VAL A 1 158 ? -1.999 16.406 3.17 1 97.5 158 VAL A C 1
ATOM 1221 O O . VAL A 1 158 ? -1.639 15.305 3.594 1 97.5 158 VAL A O 1
ATOM 1224 N N . VAL A 1 159 ? -3.217 16.594 2.688 1 97.62 159 VAL A N 1
ATOM 1225 C CA . VAL A 1 159 ? -4.199 15.508 2.631 1 97.62 159 VAL A CA 1
ATOM 1226 C C . VAL A 1 159 ? -3.697 14.398 1.713 1 97.62 159 VAL A C 1
ATOM 1228 O O . VAL A 1 159 ? -3.75 13.219 2.068 1 97.62 159 VAL A O 1
ATOM 1231 N N . ALA A 1 160 ? -3.195 14.805 0.571 1 96.88 160 ALA A N 1
ATOM 1232 C CA . ALA A 1 160 ? -2.691 13.812 -0.377 1 96.88 160 ALA A CA 1
ATOM 1233 C C . ALA A 1 160 ? -1.518 13.039 0.213 1 96.88 160 ALA A C 1
ATOM 1235 O O . ALA A 1 160 ? -1.501 11.805 0.178 1 96.88 160 ALA A O 1
ATOM 1236 N N . LEU A 1 161 ? -0.524 13.758 0.771 1 98.06 161 LEU A N 1
ATOM 1237 C CA . LEU A 1 161 ? 0.629 13.109 1.388 1 98.06 161 LEU A CA 1
ATOM 1238 C C . LEU A 1 161 ? 0.189 12.133 2.473 1 98.06 161 LEU A C 1
ATOM 1240 O O . LEU A 1 161 ? 0.682 11.008 2.535 1 98.06 161 LEU A O 1
ATOM 1244 N N . THR A 1 162 ? -0.736 12.562 3.297 1 98.25 162 THR A N 1
ATOM 1245 C CA . THR A 1 162 ? -1.205 11.766 4.422 1 98.25 162 THR A CA 1
ATOM 1246 C C . THR A 1 162 ? -1.909 10.5 3.934 1 98.25 162 THR A C 1
ATOM 1248 O O . THR A 1 162 ? -1.72 9.422 4.492 1 98.25 162 THR A O 1
ATOM 1251 N N . GLN A 1 163 ? -2.701 10.586 2.896 1 96.75 163 GLN A N 1
ATOM 1252 C CA . GLN A 1 163 ? -3.428 9.438 2.359 1 96.75 163 GLN A CA 1
ATOM 1253 C C . GLN A 1 163 ? -2.467 8.375 1.83 1 96.75 163 GLN A C 1
ATOM 1255 O O . GLN A 1 163 ? -2.629 7.191 2.113 1 96.75 163 GLN A O 1
ATOM 1260 N N . HIS A 1 164 ? -1.498 8.828 1.04 1 97.31 164 HIS A N 1
ATOM 1261 C CA . HIS A 1 164 ? -0.528 7.875 0.518 1 97.31 164 HIS A CA 1
ATOM 1262 C C . HIS A 1 164 ? 0.292 7.25 1.643 1 97.31 164 HIS A C 1
ATOM 1264 O O . HIS A 1 164 ? 0.582 6.055 1.615 1 97.31 164 HIS A O 1
ATOM 1270 N N . PHE A 1 165 ? 0.651 8.062 2.65 1 98.44 165 PHE A N 1
ATOM 1271 C CA . PHE A 1 165 ? 1.378 7.57 3.812 1 98.44 165 PHE A CA 1
ATOM 1272 C C . PHE A 1 165 ? 0.567 6.508 4.547 1 98.44 165 PHE A C 1
ATOM 1274 O O . PHE A 1 165 ? 1.083 5.434 4.859 1 98.44 165 PHE A O 1
ATOM 1281 N N . MET A 1 166 ? -0.713 6.742 4.781 1 98 166 MET A N 1
ATOM 1282 C CA . MET A 1 166 ? -1.594 5.82 5.492 1 98 166 MET A CA 1
ATOM 1283 C C . MET A 1 166 ? -1.734 4.508 4.73 1 98 166 MET A C 1
ATOM 1285 O O . MET A 1 166 ? -1.771 3.434 5.336 1 98 166 MET A O 1
ATOM 1289 N N . ARG A 1 167 ? -1.841 4.629 3.418 1 97.44 167 ARG A N 1
ATOM 1290 C CA . ARG A 1 167 ? -1.93 3.424 2.602 1 97.44 167 ARG A CA 1
ATOM 1291 C C . ARG A 1 167 ? -0.68 2.562 2.758 1 97.44 167 ARG A C 1
ATOM 1293 O O . ARG A 1 167 ? -0.774 1.342 2.895 1 97.44 167 ARG A O 1
ATOM 1300 N N . GLY A 1 168 ? 0.464 3.211 2.746 1 97.69 168 GLY A N 1
ATOM 1301 C CA . GLY A 1 168 ? 1.697 2.469 2.949 1 97.69 168 GLY A CA 1
ATOM 1302 C C . GLY A 1 168 ? 1.793 1.834 4.324 1 97.69 168 GLY A C 1
ATOM 1303 O O . GLY A 1 168 ? 2.264 0.703 4.461 1 97.69 168 GLY A O 1
ATOM 1304 N N . LEU A 1 169 ? 1.365 2.537 5.375 1 97.19 169 LEU A N 1
ATOM 1305 C CA . LEU A 1 169 ? 1.34 1.999 6.73 1 97.19 169 LEU A CA 1
ATOM 1306 C C . LEU A 1 169 ? 0.448 0.765 6.809 1 97.19 169 LEU A C 1
ATOM 1308 O O . LEU A 1 169 ? 0.81 -0.229 7.441 1 97.19 169 LEU A O 1
ATOM 1312 N N . ALA A 1 170 ? -0.679 0.861 6.168 1 97 170 ALA A N 1
ATOM 1313 C CA . ALA A 1 170 ? -1.65 -0.229 6.207 1 97 170 ALA A CA 1
ATOM 1314 C C . ALA A 1 170 ? -1.08 -1.495 5.578 1 97 170 ALA A C 1
ATOM 1316 O O . ALA A 1 170 ? -1.201 -2.586 6.141 1 97 170 ALA A O 1
ATOM 1317 N N . ILE A 1 171 ? -0.463 -1.329 4.469 1 96.44 171 ILE A N 1
ATOM 1318 C CA . ILE A 1 171 ? 0.144 -2.473 3.797 1 96.44 171 ILE A CA 1
ATOM 1319 C C . ILE A 1 171 ? 1.272 -3.037 4.656 1 96.44 171 ILE A C 1
ATOM 1321 O O . ILE A 1 171 ? 1.396 -4.254 4.809 1 96.44 171 ILE A O 1
ATOM 1325 N N . SER A 1 172 ? 2.076 -2.191 5.258 1 95.81 172 SER A N 1
ATOM 1326 C CA . SER A 1 172 ? 3.227 -2.602 6.059 1 95.81 172 SER A CA 1
ATOM 1327 C C . SER A 1 172 ? 2.787 -3.355 7.309 1 95.81 172 SER A C 1
ATOM 1329 O O . SER A 1 172 ? 3.475 -4.273 7.762 1 95.81 172 SER A O 1
ATOM 1331 N N . GLU A 1 173 ? 1.663 -2.992 7.844 1 94.25 173 GLU A N 1
ATOM 1332 C CA . GLU A 1 173 ? 1.151 -3.627 9.055 1 94.25 173 GLU A CA 1
ATOM 1333 C C . GLU A 1 173 ? 0.799 -5.09 8.805 1 94.25 173 GLU A C 1
ATOM 1335 O O . GLU A 1 173 ? 0.721 -5.883 9.75 1 94.25 173 GLU A O 1
ATOM 1340 N N . ASN A 1 174 ? 0.579 -5.469 7.562 1 90.19 174 ASN A N 1
ATOM 1341 C CA . ASN A 1 174 ? 0.316 -6.867 7.238 1 90.19 174 ASN A CA 1
ATOM 1342 C C . ASN A 1 174 ? 1.522 -7.75 7.543 1 90.19 174 ASN A C 1
ATOM 1344 O O . ASN A 1 174 ? 1.38 -8.961 7.727 1 90.19 174 ASN A O 1
ATOM 1348 N N . VAL A 1 175 ? 2.74 -7.195 7.699 1 87.19 175 VAL A N 1
ATOM 1349 C CA . VAL A 1 175 ? 3.945 -8.016 7.75 1 87.19 175 VAL A CA 1
ATOM 1350 C C . VAL A 1 175 ? 4.816 -7.586 8.93 1 87.19 175 VAL A C 1
ATOM 1352 O O . VAL A 1 175 ? 5.238 -8.422 9.734 1 87.19 175 VAL A O 1
ATOM 1355 N N . ARG A 1 176 ? 5.117 -6.281 9.078 1 75.94 176 ARG A N 1
ATOM 1356 C CA . ARG A 1 176 ? 6.281 -5.934 9.891 1 75.94 176 ARG A CA 1
ATOM 1357 C C . ARG A 1 176 ? 5.969 -4.773 10.828 1 75.94 176 ARG A C 1
ATOM 1359 O O . ARG A 1 176 ? 6.836 -4.324 11.578 1 75.94 176 ARG A O 1
ATOM 1366 N N . LEU A 1 177 ? 4.879 -4.406 10.938 1 80.69 177 LEU A N 1
ATOM 1367 C CA . LEU A 1 177 ? 4.711 -3.178 11.703 1 80.69 177 LEU A CA 1
ATOM 1368 C C . LEU A 1 177 ? 3.811 -3.408 12.914 1 80.69 177 LEU A C 1
ATOM 1370 O O . LEU A 1 177 ? 2.637 -3.756 12.766 1 80.69 177 LEU A O 1
ATOM 1374 N N . SER A 1 178 ? 4.492 -3.238 14.094 1 89.56 178 SER A N 1
ATOM 1375 C CA . SER A 1 178 ? 3.717 -3.35 15.328 1 89.56 178 SER A CA 1
ATOM 1376 C C . SER A 1 178 ? 2.777 -2.162 15.5 1 89.56 178 SER A C 1
ATOM 1378 O O . SER A 1 178 ? 3.055 -1.067 15 1 89.56 178 SER A O 1
ATOM 1380 N N . PRO A 1 179 ? 1.67 -2.426 16.266 1 90.19 179 PRO A N 1
ATOM 1381 C CA . PRO A 1 179 ? 0.754 -1.313 16.531 1 90.19 179 PRO A CA 1
ATOM 1382 C C . PRO A 1 179 ? 1.437 -0.139 17.219 1 90.19 179 PRO A C 1
ATOM 1384 O O . PRO A 1 179 ? 1.139 1.021 16.922 1 90.19 179 PRO A O 1
ATOM 1387 N N . LYS A 1 180 ? 2.295 -0.39 18.094 1 94.31 180 LYS A N 1
ATOM 1388 C CA . LYS A 1 180 ? 3.012 0.666 18.812 1 94.31 180 LYS A CA 1
ATOM 1389 C C . LYS A 1 180 ? 3.863 1.491 17.844 1 94.31 180 LYS A C 1
ATOM 1391 O O . LYS A 1 180 ? 3.84 2.723 17.891 1 94.31 180 LYS A O 1
ATOM 1396 N N . ARG A 1 181 ? 4.598 0.801 17 1 95.06 181 ARG A N 1
ATOM 1397 C CA . ARG A 1 181 ? 5.441 1.49 16.031 1 95.06 181 ARG A CA 1
ATOM 1398 C C . ARG A 1 181 ? 4.602 2.291 15.047 1 95.06 181 ARG A C 1
ATOM 1400 O O . ARG A 1 181 ? 4.977 3.402 14.664 1 95.06 181 ARG A O 1
ATOM 1407 N N . ARG A 1 182 ? 3.49 1.761 14.672 1 95.62 182 ARG A N 1
ATOM 1408 C CA . ARG A 1 182 ? 2.576 2.471 13.781 1 95.62 182 ARG A CA 1
ATOM 1409 C C . ARG A 1 182 ? 2.111 3.781 14.398 1 95.62 182 ARG A C 1
ATOM 1411 O O . ARG A 1 182 ? 2.121 4.824 13.742 1 95.62 182 ARG A O 1
ATOM 1418 N N . ASP A 1 183 ? 1.724 3.732 15.672 1 95.88 183 ASP A N 1
ATOM 1419 C CA . ASP A 1 183 ? 1.27 4.926 16.375 1 95.88 183 ASP A CA 1
ATOM 1420 C C . ASP A 1 183 ? 2.385 5.965 16.469 1 95.88 183 ASP A C 1
ATOM 1422 O O . ASP A 1 183 ? 2.137 7.164 16.328 1 95.88 183 ASP A O 1
ATOM 1426 N N . GLU A 1 184 ? 3.6 5.477 16.688 1 96.56 184 GLU A N 1
ATOM 1427 C CA . GLU A 1 184 ? 4.754 6.371 16.75 1 96.56 184 GLU A CA 1
ATOM 1428 C C . GLU A 1 184 ? 4.984 7.07 15.414 1 96.56 184 GLU A C 1
ATOM 1430 O O . GLU A 1 184 ? 5.27 8.266 15.375 1 96.56 184 GLU A O 1
ATOM 1435 N N . LEU A 1 185 ? 4.809 6.328 14.367 1 97.12 185 LEU A N 1
ATOM 1436 C CA . LEU A 1 185 ? 5.027 6.887 13.039 1 97.12 185 LEU A CA 1
ATOM 1437 C C . LEU A 1 185 ? 3.934 7.887 12.68 1 97.12 185 LEU A C 1
ATOM 1439 O O . LEU A 1 185 ? 4.207 8.922 12.062 1 97.12 185 LEU A O 1
ATOM 1443 N N . ILE A 1 186 ? 2.703 7.625 13.125 1 97.75 186 ILE A N 1
ATOM 1444 C CA . ILE A 1 186 ? 1.597 8.539 12.883 1 97.75 186 ILE A CA 1
ATOM 1445 C C . ILE A 1 186 ? 1.821 9.836 13.656 1 97.75 186 ILE A C 1
ATOM 1447 O O . ILE A 1 186 ? 1.591 10.93 13.133 1 97.75 186 ILE A O 1
ATOM 1451 N N . ALA A 1 187 ? 2.273 9.719 14.891 1 97.06 187 ALA A N 1
ATOM 1452 C CA . ALA A 1 187 ? 2.592 10.906 15.68 1 97.06 187 ALA A CA 1
ATOM 1453 C C . ALA A 1 187 ? 3.709 11.719 15.031 1 97.06 187 ALA A C 1
ATOM 1455 O O . ALA A 1 187 ? 3.617 12.945 14.945 1 97.06 187 ALA A O 1
ATOM 1456 N N . SER A 1 188 ? 4.727 11.023 14.578 1 96.06 188 SER A N 1
ATOM 1457 C CA . SER A 1 188 ? 5.84 11.695 13.906 1 96.06 188 SER A CA 1
ATOM 1458 C C . SER A 1 188 ? 5.383 12.391 12.633 1 96.06 188 SER A C 1
ATOM 1460 O O . SER A 1 188 ? 5.805 13.516 12.344 1 96.06 188 SER A O 1
ATOM 1462 N N . TRP A 1 189 ? 4.531 11.695 11.906 1 97.56 189 TRP A N 1
ATOM 1463 C CA . TRP A 1 189 ? 4.004 12.289 10.68 1 97.56 189 TRP A CA 1
ATOM 1464 C C . TRP A 1 189 ? 3.18 13.531 10.992 1 97.56 189 TRP A C 1
ATOM 1466 O O . TRP A 1 189 ? 3.303 14.555 10.305 1 97.56 189 TRP A O 1
ATOM 1476 N N . THR A 1 190 ? 2.357 13.453 12.031 1 97.19 190 THR A N 1
ATOM 1477 C CA . THR A 1 190 ? 1.531 14.586 12.445 1 97.19 190 THR A CA 1
ATOM 1478 C C . THR A 1 190 ? 2.396 15.797 12.773 1 97.19 190 THR A C 1
ATOM 1480 O O . THR A 1 190 ? 2.096 16.922 12.352 1 97.19 190 THR A O 1
ATOM 1483 N N . GLU A 1 191 ? 3.49 15.555 13.43 1 94.19 191 GLU A N 1
ATOM 1484 C CA . GLU A 1 191 ? 4.414 16.625 13.781 1 94.19 191 GLU A CA 1
ATOM 1485 C C . GLU A 1 191 ? 5.094 17.203 12.539 1 94.19 191 GLU A C 1
ATOM 1487 O O . GLU A 1 191 ? 5.387 18.391 12.477 1 94.19 191 GLU A O 1
ATOM 1492 N N . ALA A 1 192 ? 5.277 16.375 11.609 1 95 192 ALA A N 1
ATOM 1493 C CA . ALA A 1 192 ? 5.977 16.781 10.391 1 95 192 ALA A CA 1
ATOM 1494 C C . ALA A 1 192 ? 5.102 17.688 9.531 1 95 192 ALA A C 1
ATOM 1496 O O . ALA A 1 192 ? 5.59 18.656 8.938 1 95 192 ALA A O 1
ATOM 1497 N N . ILE A 1 193 ? 3.791 17.422 9.484 1 96.88 193 ILE A N 1
ATOM 1498 C CA . ILE A 1 193 ? 2.955 18.125 8.516 1 96.88 193 ILE A CA 1
ATOM 1499 C C . ILE A 1 193 ? 2.342 19.359 9.164 1 96.88 193 ILE A C 1
ATOM 1501 O O . ILE A 1 193 ? 1.846 20.25 8.469 1 96.88 193 ILE A O 1
ATOM 1505 N N . ARG A 1 194 ? 2.363 19.469 10.5 1 96.69 194 ARG A N 1
ATOM 1506 C CA . ARG A 1 194 ? 1.728 20.578 11.195 1 96.69 194 ARG A CA 1
ATOM 1507 C C . ARG A 1 194 ? 2.324 21.922 10.758 1 96.69 194 ARG A C 1
ATOM 1509 O O . ARG A 1 194 ? 1.594 22.828 10.367 1 96.69 194 ARG A O 1
ATOM 1516 N N . PRO A 1 195 ? 3.662 22.062 10.734 1 94.75 195 PRO A N 1
ATOM 1517 C CA . PRO A 1 195 ? 4.219 23.359 10.328 1 94.75 195 PRO A CA 1
ATOM 1518 C C . PRO A 1 195 ? 3.879 23.719 8.891 1 94.75 195 PRO A C 1
ATOM 1520 O O . PRO A 1 195 ? 3.785 24.906 8.547 1 94.75 195 PRO A O 1
ATOM 1523 N N . ILE A 1 196 ? 3.688 22.75 8.062 1 95.75 196 ILE A N 1
ATOM 1524 C CA . ILE A 1 196 ? 3.33 23 6.672 1 95.75 196 ILE A CA 1
ATOM 1525 C C . ILE A 1 196 ? 1.938 23.609 6.598 1 95.75 196 ILE A C 1
ATOM 1527 O O . ILE A 1 196 ? 1.731 24.609 5.898 1 95.75 196 ILE A O 1
ATOM 1531 N N . LEU A 1 197 ? 1.022 23.047 7.328 1 96.62 197 LEU A N 1
ATOM 1532 C CA . LEU A 1 197 ? -0.335 23.578 7.383 1 96.62 197 LEU A CA 1
ATOM 1533 C C . LEU A 1 197 ? -0.348 24.984 7.984 1 96.62 197 LEU A C 1
ATOM 1535 O O . LEU A 1 197 ? -1.061 25.859 7.5 1 96.62 197 LEU A O 1
ATOM 1539 N N . GLU A 1 198 ? 0.471 25.188 9.016 1 95.94 198 GLU A N 1
ATOM 1540 C CA . GLU A 1 198 ? 0.538 26.484 9.695 1 95.94 198 GLU A CA 1
ATOM 1541 C C . GLU A 1 198 ? 1.071 27.562 8.758 1 95.94 198 GLU A C 1
ATOM 1543 O O . GLU A 1 198 ? 0.523 28.672 8.703 1 95.94 198 GLU A O 1
ATOM 1548 N N . ARG A 1 199 ? 2.043 27.25 7.996 1 93.75 199 ARG A N 1
ATOM 1549 C CA . ARG A 1 199 ? 2.607 28.203 7.051 1 93.75 199 ARG A CA 1
ATOM 1550 C C . ARG A 1 199 ? 1.603 28.547 5.957 1 93.75 199 ARG A C 1
ATOM 1552 O O . ARG A 1 199 ? 1.526 29.703 5.52 1 93.75 199 ARG A O 1
ATOM 1559 N N . GLY A 1 200 ? 0.879 27.578 5.547 1 92.44 200 GLY A N 1
ATOM 1560 C CA . GLY A 1 200 ? -0.118 27.797 4.512 1 92.44 200 GLY A CA 1
ATOM 1561 C C . GLY A 1 200 ? -1.263 28.672 4.965 1 92.44 200 GLY A C 1
ATOM 1562 O O . GLY A 1 200 ? -1.953 29.281 4.137 1 92.44 200 GLY A O 1
ATOM 1563 N N . LEU A 1 201 ? -1.504 28.672 6.262 1 89.69 201 LEU A N 1
ATOM 1564 C CA . LEU A 1 201 ? -2.535 29.547 6.805 1 89.69 201 LEU A CA 1
ATOM 1565 C C . LEU A 1 201 ? -2.08 31 6.773 1 89.69 201 LEU A C 1
ATOM 1567 O O . LEU A 1 201 ? -2.891 31.906 6.551 1 89.69 201 LEU A O 1
ATOM 1571 N N . THR A 1 202 ? -0.797 31.188 6.922 1 86.31 202 THR A N 1
ATOM 1572 C CA . THR A 1 202 ? -0.236 32.531 7 1 86.31 202 THR A CA 1
ATOM 1573 C C . THR A 1 202 ? -0.133 33.156 5.613 1 86.31 202 THR A C 1
ATOM 1575 O O . THR A 1 202 ? -0.396 34.344 5.441 1 86.31 202 THR A O 1
ATOM 1578 N N . THR A 1 203 ? 0.225 32.438 4.668 1 80.75 203 THR A N 1
ATOM 1579 C CA . THR A 1 203 ? 0.356 32.938 3.311 1 80.75 203 THR A CA 1
ATOM 1580 C C . THR A 1 203 ? -1.004 33.344 2.756 1 80.75 203 THR A C 1
ATOM 1582 O O . THR A 1 203 ? -1.105 34.344 2.014 1 80.75 203 THR A O 1
ATOM 1585 N N . ARG A 1 204 ? -1.976 32.656 3.104 1 73.69 204 ARG A N 1
ATOM 1586 C CA . ARG A 1 204 ? -3.322 32.969 2.629 1 73.69 204 ARG A CA 1
ATOM 1587 C C . ARG A 1 204 ? -3.85 34.25 3.254 1 73.69 204 ARG A C 1
ATOM 1589 O O . ARG A 1 204 ? -4.496 35.062 2.578 1 73.69 204 ARG A O 1
ATOM 1596 N N . THR A 1 205 ? -3.561 34.438 4.512 1 70.5 205 THR A N 1
ATOM 1597 C CA . THR A 1 205 ? -3.98 35.656 5.195 1 70.5 205 THR A CA 1
ATOM 1598 C C . THR A 1 205 ? -3.209 36.875 4.668 1 70.5 205 THR A C 1
ATOM 1600 O O . THR A 1 205 ? -3.764 37.969 4.559 1 70.5 205 THR A O 1
ATOM 1603 N N . ALA A 1 206 ? -2.006 36.5 4.195 1 72.31 206 ALA A N 1
ATOM 1604 C CA . ALA A 1 206 ? -1.199 37.594 3.652 1 72.31 206 ALA A CA 1
ATOM 1605 C C . ALA A 1 206 ? -1.661 37.969 2.248 1 72.31 206 ALA A C 1
ATOM 1607 O O . ALA A 1 206 ? -1.613 39.125 1.864 1 72.31 206 ALA A O 1
ATOM 1608 N N . SER A 1 207 ? -2.08 36.906 1.573 1 67.31 207 SER A N 1
ATOM 1609 C CA . SER A 1 207 ? -2.516 37.156 0.206 1 67.31 207 SER A CA 1
ATOM 1610 C C . SER A 1 207 ? -3.9 37.812 0.182 1 67.31 207 SER A C 1
ATOM 1612 O O . SER A 1 207 ? -4.238 38.531 -0.755 1 67.31 207 SER A O 1
ATOM 1614 N N . LYS A 1 208 ? -4.676 37.625 1.207 1 61.47 208 LYS A N 1
ATOM 1615 C CA . LYS A 1 208 ? -6 38.25 1.291 1 61.47 208 LYS A CA 1
ATOM 1616 C C . LYS A 1 208 ? -5.93 39.625 1.924 1 61.47 208 LYS A C 1
ATOM 1618 O O . LYS A 1 208 ? -6.895 40.406 1.865 1 61.47 208 LYS A O 1
ATOM 1623 N N . ALA A 1 209 ? -4.797 40 2.512 1 51.5 209 ALA A N 1
ATOM 1624 C CA . ALA A 1 209 ? -4.641 41.375 3.002 1 51.5 209 ALA A CA 1
ATOM 1625 C C . ALA A 1 209 ? -4.137 42.281 1.898 1 51.5 209 ALA A C 1
ATOM 1627 O O . ALA A 1 209 ? -3.363 41.875 1.035 1 51.5 209 ALA A O 1
ATOM 1628 N N . MET B 1 1 ? 49.062 -28.125 -25.938 1 30.41 1 MET B N 1
ATOM 1629 C CA . MET B 1 1 ? 47.656 -28.391 -26.047 1 30.41 1 MET B CA 1
ATOM 1630 C C . MET B 1 1 ? 46.875 -27.812 -24.859 1 30.41 1 MET B C 1
ATOM 1632 O O . MET B 1 1 ? 46.781 -28.453 -23.812 1 30.41 1 MET B O 1
ATOM 1636 N N . ASN B 1 2 ? 46.844 -26.359 -24.516 1 37.12 2 ASN B N 1
ATOM 1637 C CA . ASN B 1 2 ? 46.594 -25.406 -23.438 1 37.12 2 ASN B CA 1
ATOM 1638 C C . ASN B 1 2 ? 45.094 -25.266 -23.172 1 37.12 2 ASN B C 1
ATOM 1640 O O . ASN B 1 2 ? 44.438 -24.391 -23.734 1 37.12 2 ASN B O 1
ATOM 1644 N N . ARG B 1 3 ? 44.219 -26.422 -23.203 1 43.28 3 ARG B N 1
ATOM 1645 C CA . ARG B 1 3 ? 42.75 -26.453 -23.188 1 43.28 3 ARG B CA 1
ATOM 1646 C C . ARG B 1 3 ? 42.219 -25.859 -21.891 1 43.28 3 ARG B C 1
ATOM 1648 O O . ARG B 1 3 ? 41.094 -26.125 -21.5 1 43.28 3 ARG B O 1
ATOM 1655 N N . THR B 1 4 ? 43.062 -25.312 -21 1 38.56 4 THR B N 1
ATOM 1656 C CA . THR B 1 4 ? 42.625 -25.297 -19.609 1 38.56 4 THR B CA 1
ATOM 1657 C C . THR B 1 4 ? 41.406 -24.438 -19.422 1 38.56 4 THR B C 1
ATOM 1659 O O . THR B 1 4 ? 40.469 -24.797 -18.672 1 38.56 4 THR B O 1
ATOM 1662 N N . ARG B 1 5 ? 41.406 -23.094 -19.562 1 39.81 5 ARG B N 1
ATOM 1663 C CA . ARG B 1 5 ? 41.031 -22 -18.672 1 39.81 5 ARG B CA 1
ATOM 1664 C C . ARG B 1 5 ? 39.531 -21.719 -18.781 1 39.81 5 ARG B C 1
ATOM 1666 O O . ARG B 1 5 ? 38.906 -21.266 -17.812 1 39.81 5 ARG B O 1
ATOM 1673 N N . SER B 1 6 ? 38.969 -21.422 -20 1 39.22 6 SER B N 1
ATOM 1674 C CA . SER B 1 6 ? 37.969 -20.375 -20.156 1 39.22 6 SER B CA 1
ATOM 1675 C C . SER B 1 6 ? 36.594 -20.859 -19.734 1 39.22 6 SER B C 1
ATOM 1677 O O . SER B 1 6 ? 35.625 -20.094 -19.781 1 39.22 6 SER B O 1
ATOM 1679 N N . ASP B 1 7 ? 36.25 -22.219 -19.75 1 35.34 7 ASP B N 1
ATOM 1680 C CA . ASP B 1 7 ? 34.844 -22.594 -19.875 1 35.34 7 ASP B CA 1
ATOM 1681 C C . ASP B 1 7 ? 34.094 -22.344 -18.578 1 35.34 7 ASP B C 1
ATOM 1683 O O . ASP B 1 7 ? 33 -22.875 -18.359 1 35.34 7 ASP B O 1
ATOM 1687 N N . ALA B 1 8 ? 34.781 -21.875 -17.5 1 41.81 8 ALA B N 1
ATOM 1688 C CA . ALA B 1 8 ? 34.125 -21.766 -16.203 1 41.81 8 ALA B CA 1
ATOM 1689 C C . ALA B 1 8 ? 32.906 -20.828 -16.266 1 41.81 8 ALA B C 1
ATOM 1691 O O . ALA B 1 8 ? 32.188 -20.656 -15.281 1 41.81 8 ALA B O 1
ATOM 1692 N N . ALA B 1 9 ? 32.969 -20.016 -17.109 1 43.75 9 ALA B N 1
ATOM 1693 C CA . ALA B 1 9 ? 32.094 -18.844 -17.016 1 43.75 9 ALA B CA 1
ATOM 1694 C C . ALA B 1 9 ? 30.641 -19.219 -17.25 1 43.75 9 ALA B C 1
ATOM 1696 O O . ALA B 1 9 ? 29.734 -18.562 -16.734 1 43.75 9 ALA B O 1
ATOM 1697 N N . ASP B 1 10 ? 30.25 -19.766 -18.406 1 39.31 10 ASP B N 1
ATOM 1698 C CA . ASP B 1 10 ? 28.859 -19.906 -18.844 1 39.31 10 ASP B CA 1
ATOM 1699 C C . ASP B 1 10 ? 28.203 -21.141 -18.219 1 39.31 10 ASP B C 1
ATOM 1701 O O . ASP B 1 10 ? 27.797 -22.062 -18.938 1 39.31 10 ASP B O 1
ATOM 1705 N N . SER B 1 11 ? 28.594 -21.703 -17.172 1 47.28 11 SER B N 1
ATOM 1706 C CA . SER B 1 11 ? 27.812 -22.828 -16.672 1 47.28 11 SER B CA 1
ATOM 1707 C C . S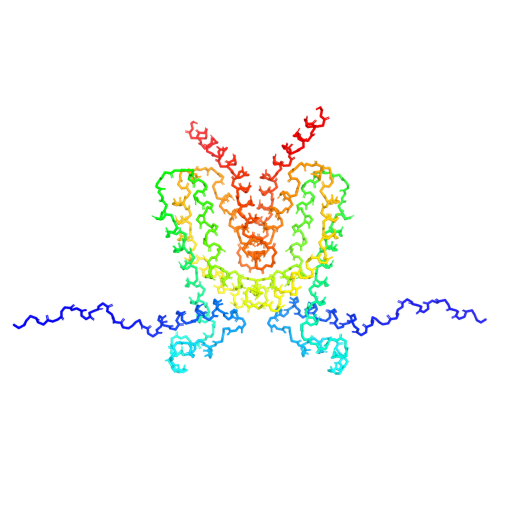ER B 1 11 ? 26.328 -22.484 -16.625 1 47.28 11 SER B C 1
ATOM 1709 O O . SER B 1 11 ? 25.938 -21.391 -16.203 1 47.28 11 SER B O 1
ATOM 1711 N N . PRO B 1 12 ? 25.406 -23.031 -17.438 1 54.66 12 PRO B N 1
ATOM 1712 C CA . PRO B 1 12 ? 23.969 -22.75 -17.453 1 54.66 12 PRO B CA 1
ATOM 1713 C C . PRO B 1 12 ? 23.406 -22.469 -16.062 1 54.66 12 PRO B C 1
ATOM 1715 O O . PRO B 1 12 ? 23.828 -23.094 -15.086 1 54.66 12 PRO B O 1
ATOM 1718 N N . PRO B 1 13 ? 22.844 -21.297 -15.93 1 63.03 13 PRO B N 1
ATOM 1719 C CA . PRO B 1 13 ? 22.25 -21.094 -14.602 1 63.03 13 PRO B CA 1
ATOM 1720 C C . PRO B 1 13 ? 21.672 -22.375 -14.023 1 63.03 13 PRO B C 1
ATOM 1722 O O . PRO B 1 13 ? 21.047 -23.156 -14.742 1 63.03 13 PRO B O 1
ATOM 1725 N N . ALA B 1 14 ? 22.125 -22.766 -12.859 1 85.31 14 ALA B N 1
ATOM 1726 C CA . ALA B 1 14 ? 21.562 -23.922 -12.156 1 85.31 14 ALA B CA 1
ATOM 1727 C C . ALA B 1 14 ? 20.031 -23.922 -12.258 1 85.31 14 ALA B C 1
ATOM 1729 O O . ALA B 1 14 ? 19.406 -22.875 -12.438 1 85.31 14 ALA B O 1
ATOM 1730 N N . ILE B 1 15 ? 19.5 -25.016 -12.703 1 92 15 ILE B N 1
ATOM 1731 C CA . ILE B 1 15 ? 18.062 -25.25 -12.82 1 92 15 ILE B CA 1
ATOM 1732 C C . ILE B 1 15 ? 17.328 -24.484 -11.719 1 92 15 ILE B C 1
ATOM 1734 O O . ILE B 1 15 ? 16.266 -23.906 -11.969 1 92 15 ILE B O 1
ATOM 1738 N N . ARG B 1 16 ? 17.969 -24.359 -10.672 1 94.19 16 ARG B N 1
ATOM 1739 C CA . ARG B 1 16 ? 17.344 -23.656 -9.555 1 94.19 16 ARG B CA 1
ATOM 1740 C C . ARG B 1 16 ? 17.188 -22.172 -9.859 1 94.19 16 ARG B C 1
ATOM 1742 O O . ARG B 1 16 ? 16.141 -21.578 -9.57 1 94.19 16 ARG B O 1
ATOM 1749 N N . ASP B 1 17 ? 18.234 -21.625 -10.43 1 94.56 17 ASP B N 1
ATOM 1750 C CA . ASP B 1 17 ? 18.203 -20.203 -10.75 1 94.56 17 ASP B CA 1
ATOM 1751 C C . ASP B 1 17 ? 17.188 -19.906 -11.852 1 94.56 17 ASP B C 1
ATOM 1753 O O . ASP B 1 17 ? 16.484 -18.891 -11.812 1 94.56 17 ASP B O 1
ATOM 1757 N N . ARG B 1 18 ? 17.078 -20.719 -12.773 1 95 18 ARG B N 1
ATOM 1758 C CA . ARG B 1 18 ? 16.109 -20.578 -13.844 1 95 18 ARG B CA 1
ATOM 1759 C C . ARG B 1 18 ? 14.68 -20.625 -13.305 1 95 18 ARG B C 1
ATOM 1761 O O . ARG B 1 18 ? 13.82 -19.844 -13.719 1 95 18 ARG B O 1
ATOM 1768 N N . LEU B 1 19 ? 14.469 -21.547 -12.391 1 96.25 19 LEU B N 1
ATOM 1769 C CA . LEU B 1 19 ? 13.164 -21.688 -11.766 1 96.25 19 LEU B CA 1
ATOM 1770 C C . LEU B 1 19 ? 12.812 -20.438 -10.961 1 96.25 19 LEU B C 1
ATOM 1772 O O . LEU B 1 19 ? 11.68 -19.938 -11.023 1 96.25 19 LEU B O 1
ATOM 1776 N N . LEU B 1 20 ? 13.812 -19.984 -10.305 1 96.5 20 LEU B N 1
ATOM 1777 C CA . LEU B 1 20 ? 13.586 -18.797 -9.492 1 96.5 20 LEU B CA 1
ATOM 1778 C C . LEU B 1 20 ? 13.297 -17.578 -10.359 1 96.5 20 LEU B C 1
ATOM 1780 O O . LEU B 1 20 ? 12.375 -16.812 -10.078 1 96.5 20 LEU B O 1
ATOM 1784 N N . ASP B 1 21 ? 14.062 -17.406 -11.414 1 97.38 21 ASP B N 1
ATOM 1785 C CA . ASP B 1 21 ? 13.836 -16.328 -12.359 1 97.38 21 ASP B CA 1
ATOM 1786 C C . ASP B 1 21 ? 12.445 -16.422 -12.984 1 97.38 21 ASP B C 1
ATOM 1788 O O . ASP B 1 21 ? 11.742 -15.414 -13.109 1 97.38 21 ASP B O 1
ATOM 1792 N N . ALA B 1 22 ? 12.055 -17.594 -13.32 1 98.06 22 ALA B N 1
ATOM 1793 C CA . ALA B 1 22 ? 10.734 -17.828 -13.898 1 98.06 22 ALA B CA 1
ATOM 1794 C C . ALA B 1 22 ? 9.633 -17.469 -12.914 1 98.06 22 ALA B C 1
ATOM 1796 O O . ALA B 1 22 ? 8.625 -16.859 -13.289 1 98.06 22 ALA B O 1
ATOM 1797 N N . ALA B 1 23 ? 9.812 -17.859 -11.688 1 98.19 23 ALA B N 1
ATOM 1798 C CA . ALA B 1 23 ? 8.82 -17.578 -10.656 1 98.19 23 ALA B CA 1
ATOM 1799 C C . ALA B 1 23 ? 8.648 -16.062 -10.469 1 98.19 23 ALA B C 1
ATOM 1801 O O . ALA B 1 23 ? 7.52 -15.562 -10.422 1 98.19 23 ALA B O 1
ATOM 1802 N N . VAL B 1 24 ? 9.758 -15.383 -10.398 1 98.38 24 VAL B N 1
ATOM 1803 C CA . VAL B 1 24 ? 9.734 -13.938 -10.211 1 98.38 24 VAL B CA 1
ATOM 1804 C C . VAL B 1 24 ? 9.102 -13.266 -11.422 1 98.38 24 VAL B C 1
ATOM 1806 O O . VAL B 1 24 ? 8.281 -12.344 -11.281 1 98.38 24 VAL B O 1
ATOM 1809 N N . GLU B 1 25 ? 9.391 -13.727 -12.57 1 98.38 25 GLU B N 1
ATOM 1810 C CA . GLU B 1 25 ? 8.797 -13.172 -13.789 1 98.38 25 GLU B CA 1
ATOM 1811 C C . GLU B 1 25 ? 7.289 -13.43 -13.836 1 98.38 25 GLU B C 1
ATOM 1813 O O . GLU B 1 25 ? 6.523 -12.57 -14.266 1 98.38 25 GLU B O 1
ATOM 1818 N N . CYS B 1 26 ? 6.895 -14.633 -13.414 1 98.25 26 CYS B N 1
ATOM 1819 C CA . CYS B 1 26 ? 5.469 -14.922 -13.312 1 98.25 26 CYS B CA 1
ATOM 1820 C C . CYS B 1 26 ? 4.785 -13.969 -12.336 1 98.25 26 CYS B C 1
ATOM 1822 O O . CYS B 1 26 ? 3.719 -13.422 -12.641 1 98.25 26 CYS B O 1
ATOM 1824 N N . LEU B 1 27 ? 5.406 -13.75 -11.203 1 98.25 27 LEU B N 1
ATOM 1825 C CA . LEU B 1 27 ? 4.848 -12.82 -10.219 1 98.25 27 LEU B CA 1
ATOM 1826 C C . LEU B 1 27 ? 4.715 -11.422 -10.805 1 98.25 27 LEU B C 1
ATOM 1828 O O . LEU B 1 27 ? 3.699 -10.75 -10.602 1 98.25 27 LEU B O 1
ATOM 1832 N N . ILE B 1 28 ? 5.727 -11.023 -11.516 1 98.38 28 ILE B N 1
ATOM 1833 C CA . ILE B 1 28 ? 5.766 -9.672 -12.078 1 98.38 28 ILE B CA 1
ATOM 1834 C C . ILE B 1 28 ? 4.695 -9.539 -13.156 1 98.38 28 ILE B C 1
ATOM 1836 O O . ILE B 1 28 ? 3.965 -8.547 -13.188 1 98.38 28 ILE B O 1
ATOM 1840 N N . GLU B 1 29 ? 4.496 -10.516 -13.953 1 98 29 GLU B N 1
ATOM 1841 C CA . GLU B 1 29 ? 3.66 -10.391 -15.141 1 98 29 GLU B CA 1
ATOM 1842 C C . GLU B 1 29 ? 2.229 -10.836 -14.859 1 98 29 GLU B C 1
ATOM 1844 O O . GLU B 1 29 ? 1.275 -10.25 -15.375 1 98 29 GLU B O 1
ATOM 1849 N N . LEU B 1 30 ? 2.098 -11.906 -14.008 1 97.12 30 LEU B N 1
ATOM 1850 C CA . LEU B 1 30 ? 0.793 -12.547 -13.867 1 97.12 30 LEU B CA 1
ATOM 1851 C C . LEU B 1 30 ? 0.168 -12.203 -12.516 1 97.12 30 LEU B C 1
ATOM 1853 O O . LEU B 1 30 ? -1.007 -12.492 -12.281 1 97.12 30 LEU B O 1
ATOM 1857 N N . GLY B 1 31 ? 0.974 -11.586 -11.633 1 96.81 31 GLY B N 1
ATOM 1858 C CA . GLY B 1 31 ? 0.481 -11.352 -10.281 1 96.81 31 GLY B CA 1
ATOM 1859 C C . GLY B 1 31 ? 0.519 -12.594 -9.414 1 96.81 31 GLY B C 1
ATOM 1860 O O . GLY B 1 31 ? 0.936 -13.664 -9.867 1 96.81 31 GLY B O 1
ATOM 1861 N N . VAL B 1 32 ? 0.118 -12.438 -8.227 1 95.44 32 VAL B N 1
ATOM 1862 C CA . VAL B 1 32 ? 0.203 -13.5 -7.238 1 95.44 32 VAL B CA 1
ATOM 1863 C C . VAL B 1 32 ? -0.775 -14.617 -7.59 1 95.44 32 VAL B C 1
ATOM 1865 O O . VAL B 1 32 ? -0.403 -15.797 -7.613 1 95.44 32 VAL B O 1
ATOM 1868 N N . ALA B 1 33 ? -1.956 -14.266 -7.883 1 92.56 33 ALA B N 1
ATOM 1869 C CA . ALA B 1 33 ? -2.992 -15.25 -8.195 1 92.56 33 ALA B CA 1
ATOM 1870 C C . ALA B 1 33 ? -2.646 -16.031 -9.461 1 92.56 33 ALA B C 1
ATOM 1872 O O . ALA B 1 33 ? -2.975 -17.203 -9.578 1 92.56 33 ALA B O 1
ATOM 1873 N N . GLY B 1 34 ? -1.909 -15.398 -10.344 1 94.12 34 GLY B N 1
ATOM 1874 C CA . GLY B 1 34 ? -1.581 -16.031 -11.609 1 94.12 34 GLY B CA 1
ATOM 1875 C C . GLY B 1 34 ? -0.308 -16.844 -11.562 1 94.12 34 GLY B C 1
ATOM 1876 O O . GLY B 1 34 ? 0.02 -17.562 -12.516 1 94.12 34 GLY B O 1
ATOM 1877 N N . THR B 1 35 ? 0.382 -16.781 -10.5 1 95.88 35 THR B N 1
ATOM 1878 C CA . THR B 1 35 ? 1.65 -17.484 -10.383 1 95.88 35 THR B CA 1
ATOM 1879 C C . THR B 1 35 ? 1.451 -18.844 -9.703 1 95.88 35 THR B C 1
ATOM 1881 O O . THR B 1 35 ? 1.515 -18.953 -8.477 1 95.88 35 THR B O 1
ATOM 1884 N N . SER B 1 36 ? 1.221 -19.844 -10.523 1 93.56 36 SER B N 1
ATOM 1885 C CA . SER B 1 36 ? 1.113 -21.234 -10.07 1 93.56 36 SER B CA 1
ATOM 1886 C C . SER B 1 36 ? 2.398 -22 -10.344 1 93.56 36 SER B C 1
ATOM 1888 O O . SER B 1 36 ? 3.254 -21.547 -11.102 1 93.56 36 SER B O 1
ATOM 1890 N N . THR B 1 37 ? 2.502 -23.125 -9.688 1 94.5 37 THR B N 1
ATOM 1891 C CA . THR B 1 37 ? 3.643 -23.984 -9.977 1 94.5 37 THR B CA 1
ATOM 1892 C C . THR B 1 37 ? 3.656 -24.391 -11.445 1 94.5 37 THR B C 1
ATOM 1894 O O . THR B 1 37 ? 4.723 -24.5 -12.055 1 94.5 37 THR B O 1
ATOM 1897 N N . LEU B 1 38 ? 2.49 -24.578 -11.992 1 95.12 38 LEU B N 1
ATOM 1898 C CA . LEU B 1 38 ? 2.385 -24.922 -13.406 1 95.12 38 LEU B CA 1
ATOM 1899 C C . LEU B 1 38 ? 2.869 -23.781 -14.289 1 95.12 38 LEU B C 1
ATOM 1901 O O . LEU B 1 38 ? 3.598 -24.016 -15.258 1 95.12 38 LEU B O 1
ATOM 1905 N N . ALA B 1 39 ? 2.51 -22.578 -14.016 1 96.5 39 ALA B N 1
ATOM 1906 C CA . ALA B 1 39 ? 2.957 -21.422 -14.781 1 96.5 39 ALA B CA 1
ATOM 1907 C C . ALA B 1 39 ? 4.477 -21.281 -14.727 1 96.5 39 ALA B C 1
ATOM 1909 O O . ALA B 1 39 ? 5.113 -20.984 -15.742 1 96.5 39 ALA B O 1
ATOM 1910 N N . VAL B 1 40 ? 5.02 -21.5 -13.555 1 97.62 40 VAL B N 1
ATOM 1911 C CA . VAL B 1 40 ? 6.461 -21.391 -13.352 1 97.62 40 VAL B CA 1
ATOM 1912 C C . VAL B 1 40 ? 7.176 -22.484 -14.133 1 97.62 40 VAL B C 1
ATOM 1914 O O . VAL B 1 40 ? 8.188 -22.234 -14.797 1 97.62 40 VAL B O 1
ATOM 1917 N N . GLN B 1 41 ? 6.602 -23.641 -14.055 1 96.62 41 GLN B N 1
ATOM 1918 C CA . GLN B 1 41 ? 7.137 -24.797 -14.773 1 96.62 41 GLN B CA 1
ATOM 1919 C C . GLN B 1 41 ? 7.203 -24.516 -16.281 1 96.62 41 GLN B C 1
ATOM 1921 O O . GLN B 1 41 ? 8.234 -24.75 -16.906 1 96.62 41 GLN B O 1
ATOM 1926 N N . HIS B 1 42 ? 6.184 -24.047 -16.781 1 97.31 42 HIS B N 1
ATOM 1927 C CA . HIS B 1 42 ? 6.086 -23.734 -18.203 1 97.31 42 HIS B CA 1
ATOM 1928 C C . HIS B 1 42 ? 7.07 -22.641 -18.609 1 97.31 42 HIS B C 1
ATOM 1930 O O . HIS B 1 42 ? 7.766 -22.75 -19.609 1 97.31 42 HIS B O 1
ATOM 1936 N N . ARG B 1 43 ? 7.172 -21.625 -17.844 1 96.94 43 ARG B N 1
ATOM 1937 C CA . ARG B 1 43 ? 8.055 -20.516 -18.125 1 96.94 43 ARG B CA 1
ATOM 1938 C C . ARG B 1 43 ? 9.523 -20.938 -18.078 1 96.94 43 ARG B C 1
ATOM 1940 O O . ARG B 1 43 ? 10.336 -20.5 -18.891 1 96.94 43 ARG B O 1
ATOM 1947 N N . ALA B 1 44 ? 9.797 -21.781 -17.109 1 97.06 44 ALA B N 1
ATOM 1948 C CA . ALA B 1 44 ? 11.172 -22.219 -16.906 1 97.06 44 ALA B CA 1
ATOM 1949 C C . ALA B 1 44 ? 11.555 -23.297 -17.906 1 97.06 44 ALA B C 1
ATOM 1951 O O . ALA B 1 44 ? 12.734 -23.625 -18.078 1 97.06 44 ALA B O 1
ATOM 1952 N N . GLY B 1 45 ? 10.602 -23.953 -18.5 1 97.12 45 GLY B N 1
ATOM 1953 C CA . GLY B 1 45 ? 10.859 -25.016 -19.453 1 97.12 45 GLY B CA 1
ATOM 1954 C C . GLY B 1 45 ? 11.43 -26.266 -18.797 1 97.12 45 GLY B C 1
ATOM 1955 O O . GLY B 1 45 ? 12.367 -26.875 -19.312 1 97.12 45 GLY B O 1
ATOM 1956 N N . VAL B 1 46 ? 10.891 -26.609 -17.625 1 95.69 46 VAL B N 1
ATOM 1957 C CA . VAL B 1 46 ? 11.398 -27.766 -16.906 1 95.69 46 VAL B CA 1
ATOM 1958 C C . VAL B 1 46 ? 10.25 -28.734 -16.609 1 95.69 46 VAL B C 1
ATOM 1960 O O . VAL B 1 46 ? 9.078 -28.375 -16.719 1 95.69 46 VAL B O 1
ATOM 1963 N N . SER B 1 47 ? 10.688 -29.906 -16.219 1 95 47 SER B N 1
ATOM 1964 C CA . SER B 1 47 ? 9.695 -30.906 -15.844 1 95 47 SER B CA 1
ATOM 1965 C C . SER B 1 47 ? 9.133 -30.625 -14.461 1 95 47 SER B C 1
ATOM 1967 O O . SER B 1 47 ? 9.742 -29.906 -13.664 1 95 47 SER B O 1
ATOM 1969 N N . ARG B 1 48 ? 7.902 -31.188 -14.203 1 93.94 48 ARG B N 1
ATOM 1970 C CA . ARG B 1 48 ? 7.316 -31.109 -12.867 1 93.94 48 ARG B CA 1
ATOM 1971 C C . ARG B 1 48 ? 8.258 -31.703 -11.82 1 93.94 48 ARG B C 1
ATOM 1973 O O . ARG B 1 48 ? 8.406 -31.141 -10.734 1 93.94 48 ARG B O 1
ATOM 1980 N N . GLY B 1 49 ? 8.898 -32.812 -12.133 1 94.38 49 GLY B N 1
ATOM 1981 C CA . GLY B 1 49 ? 9.836 -33.469 -11.227 1 94.38 49 GLY B CA 1
ATOM 1982 C C . GLY B 1 49 ? 11.016 -32.594 -10.875 1 94.38 49 GLY B C 1
ATOM 1983 O O . GLY B 1 49 ? 11.422 -32.5 -9.711 1 94.38 49 GLY B O 1
ATOM 1984 N N . ALA B 1 50 ? 11.523 -31.953 -11.859 1 94.19 50 ALA B N 1
ATOM 1985 C CA . ALA B 1 50 ? 12.648 -31.047 -11.641 1 94.19 50 ALA B CA 1
ATOM 1986 C C . ALA B 1 50 ? 12.242 -29.891 -10.734 1 94.19 50 ALA B C 1
ATOM 1988 O O . ALA B 1 50 ? 13 -29.5 -9.844 1 94.19 50 ALA B O 1
ATOM 1989 N N . LEU B 1 51 ? 11.062 -29.266 -10.992 1 96.25 51 LEU B N 1
ATOM 1990 C CA . LEU B 1 51 ? 10.562 -28.188 -10.148 1 96.25 51 LEU B CA 1
ATOM 1991 C C . LEU B 1 51 ? 10.438 -28.656 -8.695 1 96.25 51 LEU B C 1
ATOM 1993 O O . LEU B 1 51 ? 10.922 -27.984 -7.785 1 96.25 51 LEU B O 1
ATOM 1997 N N . LEU B 1 52 ? 9.875 -29.844 -8.484 1 95.38 52 LEU B N 1
ATOM 1998 C CA . LEU B 1 52 ? 9.602 -30.344 -7.145 1 95.38 52 LEU B CA 1
ATOM 1999 C C . LEU B 1 52 ? 10.898 -30.719 -6.434 1 95.38 52 LEU B C 1
ATOM 2001 O O . LEU B 1 52 ? 10.992 -30.625 -5.207 1 95.38 52 LEU B O 1
ATOM 2005 N N . HIS B 1 53 ? 11.898 -31.125 -7.211 1 95.31 53 HIS B N 1
ATOM 2006 C CA . HIS B 1 53 ? 13.203 -31.422 -6.633 1 95.31 53 HIS B CA 1
ATOM 2007 C C . HIS B 1 53 ? 13.812 -30.188 -5.977 1 95.31 53 HIS B C 1
ATOM 2009 O O . HIS B 1 53 ? 14.336 -30.266 -4.863 1 95.31 53 HIS B O 1
ATOM 2015 N N . HIS B 1 54 ? 13.664 -29.062 -6.648 1 95.5 54 HIS B N 1
ATOM 2016 C CA . HIS B 1 54 ? 14.273 -27.844 -6.164 1 95.5 54 HIS B CA 1
ATOM 2017 C C . HIS B 1 54 ? 13.336 -27.078 -5.23 1 95.5 54 HIS B C 1
ATOM 2019 O O . HIS B 1 54 ? 13.789 -26.422 -4.293 1 95.5 54 HIS B O 1
ATOM 2025 N N . PHE B 1 55 ? 12.062 -27.141 -5.551 1 96.12 55 PHE B N 1
ATOM 2026 C CA . PHE B 1 55 ? 11.031 -26.484 -4.758 1 96.12 55 PHE B CA 1
ATOM 2027 C C . PHE B 1 55 ? 9.875 -27.422 -4.48 1 96.12 55 PHE B C 1
ATOM 2029 O O . PHE B 1 55 ? 8.875 -27.422 -5.207 1 96.12 55 PHE B O 1
ATOM 2036 N N . PRO B 1 56 ? 10.008 -28.047 -3.371 1 93.94 56 PRO B N 1
ATOM 2037 C CA . PRO B 1 56 ? 9.094 -29.172 -3.086 1 93.94 56 PRO B CA 1
ATOM 2038 C 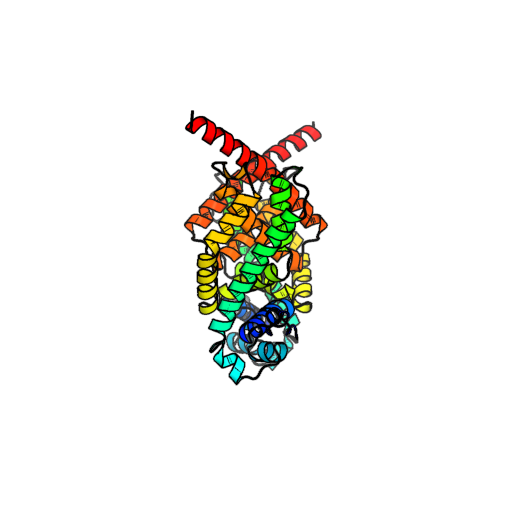C . PRO B 1 56 ? 7.668 -28.703 -2.801 1 93.94 56 PRO B C 1
ATOM 2040 O O . PRO B 1 56 ? 6.742 -29.516 -2.791 1 93.94 56 PRO B O 1
ATOM 2043 N N . SER B 1 57 ? 7.543 -27.344 -2.5 1 89.88 57 SER B N 1
ATOM 2044 C CA . SER B 1 57 ? 6.207 -26.797 -2.271 1 89.88 57 SER B CA 1
ATOM 2045 C C . SER B 1 57 ? 6.09 -25.375 -2.811 1 89.88 57 SER B C 1
ATOM 2047 O O . SER B 1 57 ? 7.102 -24.719 -3.041 1 89.88 57 SER B O 1
ATOM 2049 N N . ARG B 1 58 ? 4.898 -24.953 -3.031 1 87.69 58 ARG B N 1
ATOM 2050 C CA . ARG B 1 58 ? 4.637 -23.578 -3.457 1 87.69 58 ARG B CA 1
ATOM 2051 C C . ARG B 1 58 ? 5.176 -22.578 -2.443 1 87.69 58 ARG B C 1
ATOM 2053 O O . ARG B 1 58 ? 5.688 -21.516 -2.818 1 87.69 58 ARG B O 1
ATOM 2060 N N . GLU B 1 59 ? 5.109 -22.984 -1.199 1 87.19 59 GLU B N 1
ATOM 2061 C CA . GLU B 1 59 ? 5.578 -22.125 -0.125 1 87.19 59 GLU B CA 1
ATOM 2062 C C . GLU B 1 59 ? 7.082 -21.891 -0.219 1 87.19 59 GLU B C 1
ATOM 2064 O O . GLU B 1 59 ? 7.555 -20.766 -0.042 1 87.19 59 GLU B O 1
ATOM 2069 N N . VAL B 1 60 ? 7.766 -22.922 -0.494 1 91.75 60 VAL B N 1
ATOM 2070 C CA . VAL B 1 60 ? 9.219 -22.812 -0.615 1 91.75 60 VAL B CA 1
ATOM 2071 C C . VAL B 1 60 ? 9.578 -21.969 -1.838 1 91.75 60 VAL B C 1
ATOM 2073 O O . VAL B 1 60 ? 10.469 -21.125 -1.773 1 91.75 60 VAL B O 1
ATOM 2076 N N . LEU B 1 61 ? 8.898 -22.219 -2.898 1 94.38 61 LEU B N 1
ATOM 2077 C CA . LEU B 1 61 ? 9.109 -21.438 -4.109 1 94.38 61 LEU B CA 1
ATOM 2078 C C . LEU B 1 61 ? 8.805 -19.969 -3.863 1 94.38 61 LEU B C 1
ATOM 2080 O O . LEU B 1 61 ? 9.578 -19.094 -4.262 1 94.38 61 LEU B O 1
ATOM 2084 N N . LEU B 1 62 ? 7.754 -19.703 -3.201 1 91.88 62 LEU B N 1
ATOM 2085 C CA . LEU B 1 62 ? 7.34 -18.344 -2.926 1 91.88 62 LEU B CA 1
ATOM 2086 C C . LEU B 1 62 ? 8.336 -17.641 -2.01 1 91.88 62 LEU B C 1
ATOM 2088 O O . LEU B 1 62 ? 8.68 -16.469 -2.229 1 91.88 62 LEU B O 1
ATOM 2092 N N . ALA B 1 63 ? 8.797 -18.328 -1 1 92.75 63 ALA B N 1
ATOM 2093 C CA . ALA B 1 63 ? 9.789 -17.75 -0.088 1 92.75 63 ALA B CA 1
ATOM 2094 C C . ALA B 1 63 ? 11.055 -17.344 -0.838 1 92.75 63 ALA B C 1
ATOM 2096 O O . ALA B 1 63 ? 11.562 -16.234 -0.647 1 92.75 63 ALA B O 1
ATOM 2097 N N . ALA B 1 64 ? 11.477 -18.219 -1.694 1 95.88 64 ALA B N 1
ATOM 2098 C CA . ALA B 1 64 ? 12.656 -17.922 -2.504 1 95.88 64 ALA B CA 1
ATOM 2099 C C . ALA B 1 64 ? 12.383 -16.75 -3.443 1 95.88 64 ALA B C 1
ATOM 2101 O O . ALA B 1 64 ? 13.258 -15.906 -3.662 1 95.88 64 ALA B O 1
ATOM 2102 N N . SER B 1 65 ? 11.242 -16.719 -3.996 1 97.75 65 SER B N 1
ATOM 2103 C CA . SER B 1 65 ? 10.852 -15.648 -4.906 1 97.75 65 SER B CA 1
ATOM 2104 C C . SER B 1 65 ? 10.82 -14.305 -4.191 1 97.75 65 SER B C 1
ATOM 2106 O O . SER B 1 65 ? 11.266 -13.289 -4.738 1 97.75 65 SER B O 1
ATOM 2108 N N . VAL B 1 66 ? 10.312 -14.258 -3.012 1 96.88 66 VAL B N 1
ATOM 2109 C CA . VAL B 1 66 ? 10.258 -13.039 -2.215 1 96.88 66 VAL B CA 1
ATOM 2110 C C . VAL B 1 66 ? 11.672 -12.523 -1.957 1 96.88 66 VAL B C 1
ATOM 2112 O O . VAL B 1 66 ? 11.953 -11.336 -2.135 1 96.88 66 VAL B O 1
ATOM 2115 N N . SER B 1 67 ? 12.555 -13.406 -1.567 1 96.62 67 SER B N 1
ATOM 2116 C CA . SER B 1 67 ? 13.938 -13.031 -1.328 1 96.62 67 SER B CA 1
ATOM 2117 C C . SER B 1 67 ? 14.578 -12.445 -2.582 1 96.62 67 SER B C 1
ATOM 2119 O O . SER B 1 67 ? 15.328 -11.469 -2.508 1 96.62 67 SER B O 1
ATOM 2121 N N . GLU B 1 68 ? 14.242 -13.062 -3.662 1 97.56 68 GLU B N 1
ATOM 2122 C CA . GLU B 1 68 ? 14.781 -12.57 -4.926 1 97.56 68 GLU B CA 1
ATOM 2123 C C . GLU B 1 68 ? 14.203 -11.203 -5.281 1 97.56 68 GLU B C 1
ATOM 2125 O O . GLU B 1 68 ? 14.922 -10.328 -5.777 1 97.56 68 GLU B O 1
ATOM 2130 N N . LEU B 1 69 ? 12.953 -10.984 -5.07 1 98.12 69 LEU B N 1
ATOM 2131 C CA . LEU B 1 69 ? 12.344 -9.68 -5.293 1 98.12 69 LEU B CA 1
ATOM 2132 C C . LEU B 1 69 ? 13.016 -8.609 -4.445 1 98.12 69 LEU B C 1
ATOM 2134 O O . LEU B 1 69 ? 13.336 -7.531 -4.941 1 98.12 69 LEU B O 1
ATOM 2138 N N . ILE B 1 70 ? 13.25 -8.922 -3.209 1 96.69 70 ILE B N 1
ATOM 2139 C CA . ILE B 1 70 ? 13.898 -7.996 -2.291 1 96.69 70 ILE B CA 1
ATOM 2140 C C . ILE B 1 70 ? 15.297 -7.656 -2.807 1 96.69 70 ILE B C 1
ATOM 2142 O O . ILE B 1 70 ? 15.695 -6.492 -2.807 1 96.69 70 ILE B O 1
ATOM 2146 N N . ARG B 1 71 ? 15.977 -8.641 -3.279 1 96.25 71 ARG B N 1
ATOM 2147 C CA . ARG B 1 71 ? 17.312 -8.438 -3.83 1 96.25 71 ARG B CA 1
ATOM 2148 C C . ARG B 1 71 ? 17.266 -7.5 -5.035 1 96.25 71 ARG B C 1
ATOM 2150 O O . ARG B 1 71 ? 18.094 -6.598 -5.16 1 96.25 71 ARG B O 1
ATOM 2157 N N . ARG B 1 72 ? 16.359 -7.711 -5.887 1 97.44 72 ARG B N 1
ATOM 2158 C CA . ARG B 1 72 ? 16.203 -6.871 -7.066 1 97.44 72 ARG B CA 1
ATOM 2159 C C . ARG B 1 72 ? 15.867 -5.434 -6.68 1 97.44 72 ARG B C 1
ATOM 2161 O O . ARG B 1 72 ? 16.344 -4.488 -7.316 1 97.44 72 ARG B O 1
ATOM 2168 N N . ASN B 1 73 ? 15.047 -5.27 -5.668 1 97.5 73 ASN B N 1
ATOM 2169 C CA . ASN B 1 73 ? 14.695 -3.939 -5.18 1 97.5 73 ASN B CA 1
ATOM 2170 C C . ASN B 1 73 ? 15.914 -3.193 -4.66 1 97.5 73 ASN B C 1
ATOM 2172 O O . ASN B 1 73 ? 16.109 -2.018 -4.977 1 97.5 73 ASN B O 1
ATOM 2176 N N . GLU B 1 74 ? 16.719 -3.893 -3.895 1 95.56 74 GLU B N 1
ATOM 2177 C CA . GLU B 1 74 ? 17.938 -3.289 -3.367 1 95.56 74 GLU B CA 1
ATOM 2178 C C . GLU B 1 74 ? 18.922 -2.936 -4.488 1 95.56 74 GLU B C 1
ATOM 2180 O O . GLU B 1 74 ? 19.578 -1.894 -4.445 1 95.56 74 GLU B O 1
ATOM 2185 N N . HIS B 1 75 ? 18.938 -3.807 -5.469 1 96.12 75 HIS B N 1
ATOM 2186 C CA . HIS B 1 75 ? 19.797 -3.551 -6.621 1 96.12 75 HIS B CA 1
ATOM 2187 C C . HIS B 1 75 ? 19.344 -2.311 -7.383 1 96.12 75 HIS B C 1
ATOM 2189 O O . HIS B 1 75 ? 20.172 -1.528 -7.855 1 96.12 75 HIS B O 1
ATOM 2195 N N . ALA B 1 76 ? 18.062 -2.133 -7.508 1 97 76 ALA B N 1
ATOM 2196 C CA . ALA B 1 76 ? 17.516 -0.963 -8.195 1 97 76 ALA B CA 1
ATOM 2197 C C . ALA B 1 76 ? 17.953 0.327 -7.504 1 97 76 ALA B C 1
ATOM 2199 O O . ALA B 1 76 ? 18.328 1.298 -8.164 1 97 76 ALA B O 1
ATOM 2200 N N . VAL B 1 77 ? 17.922 0.363 -6.191 1 96.44 77 VAL B N 1
ATOM 2201 C CA . VAL B 1 77 ? 18.344 1.535 -5.43 1 96.44 77 VAL B CA 1
ATOM 2202 C C . VAL B 1 77 ? 19.828 1.809 -5.672 1 96.44 77 VAL B C 1
ATOM 2204 O O . VAL B 1 77 ? 20.203 2.936 -5.996 1 96.44 77 VAL B O 1
ATOM 2207 N N . ARG B 1 78 ? 20.609 0.762 -5.613 1 93.25 78 ARG B N 1
ATOM 2208 C CA . ARG B 1 78 ? 22.062 0.895 -5.758 1 93.25 78 ARG B CA 1
ATOM 2209 C C . ARG B 1 78 ? 22.422 1.365 -7.164 1 93.25 78 ARG B C 1
ATOM 2211 O O . ARG B 1 78 ? 23.25 2.262 -7.324 1 93.25 78 ARG B O 1
ATOM 2218 N N . SER B 1 79 ? 21.797 0.763 -8.102 1 93.19 79 SER B N 1
ATOM 2219 C CA . SER B 1 79 ? 22.125 1.076 -9.492 1 93.19 79 SER B CA 1
ATOM 2220 C C . SER B 1 79 ? 21.75 2.514 -9.836 1 93.19 79 SER B C 1
ATOM 2222 O O . SER B 1 79 ? 22.438 3.168 -10.625 1 93.19 79 SER B O 1
ATOM 2224 N N . PHE B 1 80 ? 20.656 3.023 -9.25 1 91.31 80 PHE B N 1
ATOM 2225 C CA . PHE B 1 80 ? 20.219 4.395 -9.469 1 91.31 80 PHE B CA 1
ATOM 2226 C C . PHE B 1 80 ? 21.25 5.387 -8.961 1 91.31 80 PHE B C 1
ATOM 2228 O O . PHE B 1 80 ? 21.594 6.352 -9.648 1 91.31 80 PHE B O 1
ATOM 2235 N N . VAL B 1 81 ? 21.812 5.18 -7.797 1 88.12 81 VAL B N 1
ATOM 2236 C CA . VAL B 1 81 ? 22.766 6.094 -7.164 1 88.12 81 VAL B CA 1
ATOM 2237 C C . VAL B 1 81 ? 24.094 6.074 -7.922 1 88.12 81 VAL B C 1
ATOM 2239 O O . VAL B 1 81 ? 24.75 7.109 -8.07 1 88.12 81 VAL B O 1
ATOM 2242 N N . GLU B 1 82 ? 24.438 4.898 -8.367 1 87.94 82 GLU B N 1
ATOM 2243 C CA . GLU B 1 82 ? 25.703 4.742 -9.086 1 87.94 82 GLU B CA 1
ATOM 2244 C C . GLU B 1 82 ? 25.672 5.508 -10.406 1 87.94 82 GLU B C 1
ATOM 2246 O O . GLU B 1 82 ? 26.719 5.93 -10.906 1 87.94 82 GLU B O 1
ATOM 2251 N N . ALA B 1 83 ? 24.5 5.781 -10.852 1 86 83 ALA B N 1
ATOM 2252 C CA . ALA B 1 83 ? 24.344 6.445 -12.148 1 86 83 ALA B CA 1
ATOM 2253 C C . ALA B 1 83 ? 24.328 7.961 -11.992 1 86 83 ALA B C 1
ATOM 2255 O O . ALA B 1 83 ? 24.406 8.695 -12.977 1 86 83 ALA B O 1
ATOM 2256 N N . LEU B 1 84 ? 24.109 8.453 -10.773 1 79.56 84 LEU B N 1
ATOM 2257 C CA . LEU B 1 84 ? 23.969 9.891 -10.547 1 79.56 84 LEU B CA 1
ATOM 2258 C C . LEU B 1 84 ? 25.328 10.516 -10.211 1 79.56 84 LEU B C 1
ATOM 2260 O O . LEU B 1 84 ? 26.172 9.875 -9.586 1 79.56 84 LEU B O 1
ATOM 2264 N N . PRO B 1 85 ? 25.484 11.742 -10.742 1 69.75 85 PRO B N 1
ATOM 2265 C CA . PRO B 1 85 ? 26.703 12.445 -10.359 1 69.75 85 PRO B CA 1
ATOM 2266 C C . PRO B 1 85 ? 26.781 12.727 -8.859 1 69.75 85 PRO B C 1
ATOM 2268 O O . PRO B 1 85 ? 25.75 12.789 -8.188 1 69.75 85 PRO B O 1
ATOM 2271 N N . SER B 1 86 ? 27.969 12.68 -8.273 1 65.69 86 SER B N 1
ATOM 2272 C CA . SER B 1 86 ? 28.25 12.828 -6.848 1 65.69 86 SER B CA 1
ATOM 2273 C C . SER B 1 86 ? 27.828 14.203 -6.344 1 65.69 86 SER B C 1
ATOM 2275 O O . SER B 1 86 ? 27.719 14.422 -5.133 1 65.69 86 SER B O 1
ATOM 2277 N N . ARG B 1 87 ? 27.344 15.109 -7.273 1 69.94 87 ARG B N 1
ATOM 2278 C CA . ARG B 1 87 ? 27.047 16.469 -6.84 1 69.94 87 ARG B CA 1
ATOM 2279 C C . ARG B 1 87 ? 25.547 16.703 -6.758 1 69.94 87 ARG B C 1
ATOM 2281 O O . ARG B 1 87 ? 24.766 16.047 -7.445 1 69.94 87 ARG B O 1
ATOM 2288 N N . GLY B 1 88 ? 25.094 17.328 -5.633 1 82.06 88 GLY B N 1
ATOM 2289 C CA . GLY B 1 88 ? 23.703 17.781 -5.516 1 82.06 88 GLY B CA 1
ATOM 2290 C C . GLY B 1 88 ? 23.125 17.562 -4.133 1 82.06 88 GLY B C 1
ATOM 2291 O O . GLY B 1 88 ? 23.844 17.219 -3.193 1 82.06 88 GLY B O 1
ATOM 2292 N N . ASP B 1 89 ? 21.906 17.906 -4.023 1 92 89 ASP B N 1
ATOM 2293 C CA . ASP B 1 89 ? 21.172 17.719 -2.783 1 92 89 ASP B CA 1
ATOM 2294 C C . ASP B 1 89 ? 20.969 16.234 -2.479 1 92 89 ASP B C 1
ATOM 2296 O O . ASP B 1 89 ? 20.141 15.57 -3.109 1 92 89 ASP B O 1
ATOM 2300 N N . ARG B 1 90 ? 21.781 15.688 -1.553 1 92.94 90 ARG B N 1
ATOM 2301 C CA . ARG B 1 90 ? 21.844 14.273 -1.225 1 92.94 90 ARG B CA 1
ATOM 2302 C C . ARG B 1 90 ? 20.469 13.742 -0.847 1 92.94 90 ARG B C 1
ATOM 2304 O O . ARG B 1 90 ? 20.141 12.586 -1.142 1 92.94 90 ARG B O 1
ATOM 2311 N N . LEU B 1 91 ? 19.734 14.555 -0.171 1 95.69 91 LEU B N 1
ATOM 2312 C CA . LEU B 1 91 ? 18.406 14.109 0.222 1 95.69 91 LEU B CA 1
ATOM 2313 C C . LEU B 1 91 ? 17.5 13.922 -1.001 1 95.69 91 LEU B C 1
ATOM 2315 O O . LEU B 1 91 ? 16.766 12.938 -1.091 1 95.69 91 LEU B O 1
ATOM 2319 N N . LYS B 1 92 ? 17.547 14.836 -1.935 1 95.19 92 LYS B N 1
ATOM 2320 C CA . LYS B 1 92 ? 16.781 14.711 -3.172 1 95.19 92 LYS B CA 1
ATOM 2321 C C . LYS B 1 92 ? 17.219 13.484 -3.965 1 95.19 92 LYS B C 1
ATOM 2323 O O . LYS B 1 92 ? 16.375 12.781 -4.543 1 95.19 92 LYS B O 1
ATOM 2328 N N . VAL B 1 93 ? 18.469 13.25 -3.973 1 93.81 93 VAL B N 1
ATOM 2329 C CA . VAL B 1 93 ? 19 12.078 -4.656 1 93.81 93 VAL B CA 1
ATOM 2330 C C . VAL B 1 93 ? 18.469 10.812 -3.988 1 93.81 93 VAL B C 1
ATOM 2332 O O . VAL B 1 93 ? 18.031 9.875 -4.668 1 93.81 93 VAL B O 1
ATOM 2335 N N . ALA B 1 94 ? 18.5 10.773 -2.641 1 95.75 94 ALA B N 1
ATOM 2336 C CA . ALA B 1 94 ? 18.016 9.617 -1.896 1 95.75 94 ALA B CA 1
ATOM 2337 C C . ALA B 1 94 ? 16.531 9.367 -2.189 1 95.75 94 ALA B C 1
ATOM 2339 O O . ALA B 1 94 ? 16.125 8.234 -2.443 1 95.75 94 ALA B O 1
ATOM 2340 N N . MET B 1 95 ? 15.781 10.445 -2.219 1 96.94 95 MET B N 1
ATOM 2341 C CA . MET B 1 95 ? 14.359 10.328 -2.516 1 96.94 95 MET B CA 1
ATOM 2342 C C . MET B 1 95 ? 14.133 9.836 -3.943 1 96.94 95 MET B C 1
ATOM 2344 O O . MET B 1 95 ? 13.258 9.008 -4.188 1 96.94 95 MET B O 1
ATOM 2348 N N . GLY B 1 96 ? 14.938 10.344 -4.863 1 95.38 96 GLY B N 1
ATOM 2349 C CA . GLY B 1 96 ? 14.852 9.906 -6.246 1 95.38 96 GLY B CA 1
ATOM 2350 C C . GLY B 1 96 ? 15.148 8.43 -6.422 1 95.38 96 GLY B C 1
ATOM 2351 O O . GLY B 1 96 ? 14.461 7.738 -7.18 1 95.38 96 GLY B O 1
ATOM 2352 N N . ALA B 1 97 ? 16.141 7.941 -5.719 1 96.38 97 ALA B N 1
ATOM 2353 C CA . ALA B 1 97 ? 16.516 6.535 -5.797 1 96.38 97 ALA B CA 1
ATOM 2354 C C . ALA B 1 97 ? 15.406 5.637 -5.262 1 96.38 97 ALA B C 1
ATOM 2356 O O . ALA B 1 97 ? 15.062 4.629 -5.883 1 96.38 97 ALA B O 1
ATOM 2357 N N . LEU B 1 98 ? 14.875 5.992 -4.117 1 97.62 98 LEU B N 1
ATOM 2358 C CA . LEU B 1 98 ? 13.797 5.211 -3.521 1 97.62 98 LEU B CA 1
ATOM 2359 C C . LEU B 1 98 ? 12.547 5.25 -4.395 1 97.62 98 LEU B C 1
ATOM 2361 O O . LEU B 1 98 ? 11.883 4.227 -4.582 1 97.62 98 LEU B O 1
ATOM 2365 N N . ALA B 1 99 ? 12.289 6.457 -4.945 1 96.94 99 ALA B N 1
ATOM 2366 C CA . ALA B 1 99 ? 11.148 6.609 -5.848 1 96.94 99 ALA B CA 1
ATOM 2367 C C . ALA B 1 99 ? 11.328 5.766 -7.105 1 96.94 99 ALA B C 1
ATOM 2369 O O . ALA B 1 99 ? 10.375 5.148 -7.586 1 96.94 99 ALA B O 1
ATOM 2370 N N . PHE B 1 100 ? 12.516 5.797 -7.652 1 96.38 100 PHE B N 1
ATOM 2371 C CA . PHE B 1 100 ? 12.82 4.996 -8.828 1 96.38 100 PHE B CA 1
ATOM 2372 C C . PHE B 1 100 ? 12.602 3.516 -8.555 1 96.38 100 PHE B C 1
ATOM 2374 O O . PHE B 1 100 ? 11.93 2.826 -9.32 1 96.38 100 PHE B O 1
ATOM 2381 N N . ALA B 1 101 ? 13.133 3.008 -7.426 1 97.38 101 ALA B N 1
ATOM 2382 C CA . ALA B 1 101 ? 12.992 1.604 -7.055 1 97.38 101 ALA B CA 1
ATOM 2383 C C . ALA B 1 101 ? 11.523 1.231 -6.867 1 97.38 101 ALA B C 1
ATOM 2385 O O . ALA B 1 101 ? 11.094 0.145 -7.262 1 97.38 101 ALA B O 1
ATOM 2386 N N . ALA B 1 102 ? 10.734 2.125 -6.344 1 97.38 102 ALA B N 1
ATOM 2387 C CA . ALA B 1 102 ? 9.336 1.875 -6.008 1 97.38 102 ALA B CA 1
ATOM 2388 C C . ALA B 1 102 ? 8.477 1.803 -7.266 1 97.38 102 ALA B C 1
ATOM 2390 O O . ALA B 1 102 ? 7.285 1.495 -7.191 1 97.38 102 ALA B O 1
ATOM 2391 N N . ARG B 1 103 ? 9.055 2.033 -8.438 1 95.94 103 ARG B N 1
ATOM 2392 C CA . ARG B 1 103 ? 8.32 1.939 -9.695 1 95.94 103 ARG B CA 1
ATOM 2393 C C . ARG B 1 103 ? 8.734 0.698 -10.477 1 95.94 103 ARG B C 1
ATOM 2395 O O . ARG B 1 103 ? 8.148 0.394 -11.523 1 95.94 103 ARG B O 1
ATOM 2402 N N . GLN B 1 104 ? 9.766 0.061 -9.961 1 97.62 104 GLN B N 1
ATOM 2403 C CA . GLN B 1 104 ? 10.242 -1.115 -10.68 1 97.62 104 GLN B CA 1
ATOM 2404 C C . GLN B 1 104 ? 9.273 -2.285 -10.523 1 97.62 104 GLN B C 1
ATOM 2406 O O . GLN B 1 104 ? 8.617 -2.418 -9.484 1 97.62 104 GLN B O 1
ATOM 2411 N N . PRO B 1 105 ? 9.188 -3.189 -11.484 1 97.81 105 PRO B N 1
ATOM 2412 C CA . PRO B 1 105 ? 8.25 -4.312 -11.453 1 97.81 105 PRO B CA 1
ATOM 2413 C C . PRO B 1 105 ? 8.445 -5.207 -10.234 1 97.81 105 PRO B C 1
ATOM 2415 O O . PRO B 1 105 ? 7.469 -5.691 -9.656 1 97.81 105 PRO B O 1
ATOM 2418 N N . ALA B 1 106 ? 9.68 -5.414 -9.844 1 98.38 106 ALA B N 1
ATOM 2419 C CA . ALA B 1 106 ? 9.945 -6.273 -8.695 1 98.38 106 ALA B CA 1
ATOM 2420 C C . ALA B 1 106 ? 9.344 -5.691 -7.418 1 98.38 106 ALA B C 1
ATOM 2422 O O . ALA B 1 106 ? 8.797 -6.422 -6.594 1 98.38 106 ALA B O 1
ATOM 2423 N N . TYR B 1 107 ? 9.461 -4.395 -7.273 1 98.38 107 TYR B N 1
ATOM 2424 C CA . TYR B 1 107 ? 8.906 -3.709 -6.109 1 98.38 107 TYR B CA 1
ATOM 2425 C C . TYR B 1 107 ? 7.391 -3.848 -6.062 1 98.38 107 TYR B C 1
ATOM 2427 O O . TYR B 1 107 ? 6.82 -4.18 -5.02 1 98.38 107 TYR B O 1
ATOM 2435 N N . LEU B 1 108 ? 6.797 -3.629 -7.203 1 98.19 108 LEU B N 1
ATOM 2436 C CA . LEU B 1 108 ? 5.34 -3.688 -7.281 1 98.19 108 LEU B CA 1
ATOM 2437 C C . LEU B 1 108 ? 4.84 -5.105 -7.031 1 98.19 108 LEU B C 1
ATOM 2439 O O . LEU B 1 108 ? 3.811 -5.297 -6.379 1 98.19 108 LEU B O 1
ATOM 2443 N N . ALA B 1 109 ? 5.551 -6.074 -7.535 1 98.5 109 ALA B N 1
ATOM 2444 C CA . ALA B 1 109 ? 5.184 -7.465 -7.281 1 98.5 109 ALA B CA 1
ATOM 2445 C C . ALA B 1 109 ? 5.289 -7.797 -5.797 1 98.5 109 ALA B C 1
ATOM 2447 O O . ALA B 1 109 ? 4.426 -8.484 -5.246 1 98.5 109 ALA B O 1
ATOM 2448 N N . GLU B 1 110 ? 6.336 -7.316 -5.18 1 98 110 GLU B N 1
ATOM 2449 C CA . GLU B 1 110 ? 6.496 -7.551 -3.748 1 98 110 GLU B CA 1
ATOM 2450 C C . GLU B 1 110 ? 5.375 -6.898 -2.949 1 98 110 GLU B C 1
ATOM 2452 O O . GLU B 1 110 ? 4.836 -7.5 -2.02 1 98 110 GLU B O 1
ATOM 2457 N N . LEU B 1 111 ? 5.012 -5.691 -3.32 1 97.69 111 LEU B N 1
ATOM 2458 C CA . LEU B 1 111 ? 3.945 -4.98 -2.621 1 97.69 111 LEU B CA 1
ATOM 2459 C C . LEU B 1 111 ? 2.617 -5.715 -2.762 1 97.69 111 LEU B C 1
ATOM 2461 O O . LEU B 1 11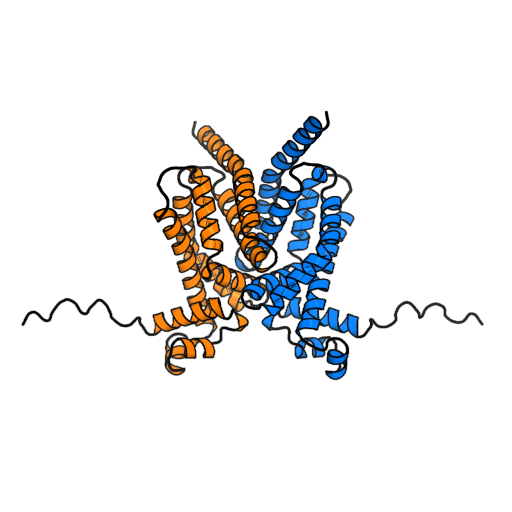1 ? 1.809 -5.734 -1.83 1 97.69 111 LEU B O 1
ATOM 2465 N N . GLU B 1 112 ? 2.408 -6.242 -3.941 1 98.19 112 GLU B N 1
ATOM 2466 C CA . GLU B 1 112 ? 1.215 -7.066 -4.117 1 98.19 112 GLU B CA 1
ATOM 2467 C C . GLU B 1 112 ? 1.207 -8.242 -3.141 1 98.19 112 GLU B C 1
ATOM 2469 O O . GLU B 1 112 ? 0.18 -8.539 -2.527 1 98.19 112 GLU B O 1
ATOM 2474 N N . LEU B 1 113 ? 2.33 -8.922 -3.008 1 97.69 113 LEU B N 1
ATOM 2475 C CA . LEU B 1 113 ? 2.438 -10.039 -2.07 1 97.69 113 LEU B CA 1
ATOM 2476 C C . LEU B 1 113 ? 2.123 -9.578 -0.649 1 97.69 113 LEU B C 1
ATOM 2478 O O . LEU B 1 113 ? 1.441 -10.289 0.096 1 97.69 113 LEU B O 1
ATOM 2482 N N . TRP B 1 114 ? 2.59 -8.391 -0.275 1 97.38 114 TRP B N 1
ATOM 2483 C CA . TRP B 1 114 ? 2.314 -7.855 1.056 1 97.38 114 TRP B CA 1
ATOM 2484 C C . TRP B 1 114 ? 0.819 -7.625 1.249 1 97.38 114 TRP B C 1
ATOM 2486 O O . TRP B 1 114 ? 0.267 -7.949 2.303 1 97.38 114 TRP B O 1
ATOM 2496 N N . ALA B 1 115 ? 0.177 -7.082 0.247 1 97.5 115 ALA B N 1
ATOM 2497 C CA . ALA B 1 115 ? -1.251 -6.789 0.345 1 97.5 115 ALA B CA 1
ATOM 2498 C C . ALA B 1 115 ? -2.066 -8.07 0.468 1 97.5 115 ALA B C 1
ATOM 2500 O O . ALA B 1 115 ? -2.973 -8.164 1.299 1 97.5 115 ALA B O 1
ATOM 2501 N N . VAL B 1 116 ? -1.72 -9.086 -0.312 1 96.88 116 VAL B N 1
ATOM 2502 C CA . VAL B 1 116 ? -2.502 -10.32 -0.367 1 96.88 116 VAL B CA 1
ATOM 2503 C C . VAL B 1 116 ? -2.258 -11.141 0.894 1 96.88 116 VAL B C 1
ATOM 2505 O O . VAL B 1 116 ? -3.102 -11.953 1.288 1 96.88 116 VAL B O 1
ATOM 2508 N N . ALA B 1 117 ? -1.164 -10.883 1.546 1 96.44 117 ALA B N 1
ATOM 2509 C CA . ALA B 1 117 ? -0.787 -11.648 2.734 1 96.44 117 ALA B CA 1
ATOM 2510 C C . ALA B 1 117 ? -1.768 -11.398 3.877 1 96.44 117 ALA B C 1
ATOM 2512 O O . ALA B 1 117 ? -1.789 -12.148 4.855 1 96.44 117 ALA B O 1
ATOM 2513 N N . ARG B 1 118 ? -2.584 -10.344 3.779 1 96.31 118 ARG B N 1
ATOM 2514 C CA . ARG B 1 118 ? -3.51 -10.016 4.859 1 96.31 118 ARG B CA 1
ATOM 2515 C C . ARG B 1 118 ? -4.449 -11.18 5.152 1 96.31 118 ARG B C 1
ATOM 2517 O O . ARG B 1 118 ? -4.941 -11.312 6.273 1 96.31 118 ARG B O 1
ATOM 2524 N N . THR B 1 119 ? -4.688 -12.086 4.148 1 96.12 119 THR B N 1
ATOM 2525 C CA . THR B 1 119 ? -5.598 -13.211 4.328 1 96.12 119 THR B CA 1
ATOM 2526 C C . THR B 1 119 ? -4.871 -14.531 4.098 1 96.12 119 THR B C 1
ATOM 2528 O O . THR B 1 119 ? -5.508 -15.57 3.881 1 96.12 119 THR B O 1
ATOM 2531 N N . ASP B 1 120 ? -3.609 -14.5 4.062 1 94.06 120 ASP B N 1
ATOM 2532 C CA . ASP B 1 120 ? -2.775 -15.68 3.848 1 94.06 120 ASP B CA 1
ATOM 2533 C C . ASP B 1 120 ? -1.652 -15.758 4.879 1 94.06 120 ASP B C 1
ATOM 2535 O O . ASP B 1 120 ? -0.559 -15.234 4.656 1 94.06 120 ASP B O 1
ATOM 2539 N N . THR B 1 121 ? -1.892 -16.484 5.918 1 93.31 121 THR B N 1
ATOM 2540 C CA . THR B 1 121 ? -0.988 -16.531 7.062 1 93.31 121 THR B CA 1
ATOM 2541 C C . THR B 1 121 ? 0.36 -17.125 6.664 1 93.31 121 THR B C 1
ATOM 2543 O O . THR B 1 121 ? 1.407 -16.656 7.121 1 93.31 121 THR B O 1
ATOM 2546 N N . ALA B 1 122 ? 0.334 -18.141 5.805 1 92.25 122 ALA B N 1
ATOM 2547 C CA . ALA B 1 122 ? 1.582 -18.766 5.367 1 92.25 122 ALA B CA 1
ATOM 2548 C C . ALA B 1 122 ? 2.434 -17.781 4.57 1 92.25 122 ALA B C 1
ATOM 2550 O O . ALA B 1 122 ? 3.646 -17.688 4.781 1 92.25 122 ALA B O 1
ATOM 2551 N N . LEU B 1 123 ? 1.798 -17.047 3.713 1 93.75 123 LEU B N 1
ATOM 2552 C CA . LEU B 1 123 ? 2.502 -16.047 2.936 1 93.75 123 LEU B CA 1
ATOM 2553 C C . LEU B 1 123 ? 3.039 -14.938 3.842 1 93.75 123 LEU B C 1
ATOM 2555 O O . LEU B 1 123 ? 4.176 -14.492 3.676 1 93.75 123 LEU B O 1
ATOM 2559 N N . ARG B 1 124 ? 2.254 -14.531 4.773 1 95.5 124 ARG B N 1
ATOM 2560 C CA . ARG B 1 124 ? 2.662 -13.5 5.723 1 95.5 124 ARG B CA 1
ATOM 2561 C C . ARG B 1 124 ? 3.928 -13.914 6.465 1 95.5 124 ARG B C 1
ATOM 2563 O O . ARG B 1 124 ? 4.871 -13.125 6.574 1 95.5 124 ARG B O 1
ATOM 2570 N N . GLN B 1 125 ? 3.973 -15.117 6.934 1 94.25 125 GLN B N 1
ATOM 2571 C CA . GLN B 1 125 ? 5.129 -15.617 7.672 1 94.25 125 GLN B CA 1
ATOM 2572 C C . GLN B 1 125 ? 6.363 -15.672 6.781 1 94.25 125 GLN B C 1
ATOM 2574 O O . GLN B 1 125 ? 7.473 -15.359 7.223 1 94.25 125 GLN B O 1
ATOM 2579 N N . THR B 1 126 ? 6.102 -16 5.539 1 93.56 126 THR B N 1
ATOM 2580 C CA . THR B 1 126 ? 7.191 -16.047 4.566 1 93.56 126 THR B CA 1
ATOM 2581 C C . THR B 1 126 ? 7.766 -14.656 4.344 1 93.56 126 THR B C 1
ATOM 2583 O O . THR B 1 126 ? 8.984 -14.477 4.324 1 93.56 126 THR B O 1
ATOM 2586 N N . LEU B 1 127 ? 6.953 -13.719 4.203 1 95.56 127 LEU B N 1
ATOM 2587 C CA . LEU B 1 127 ? 7.375 -12.344 3.977 1 95.56 127 LEU B CA 1
ATOM 2588 C C . LEU B 1 127 ? 8.117 -11.797 5.191 1 95.56 127 LEU B C 1
ATOM 2590 O O . LEU B 1 127 ? 9.164 -11.148 5.043 1 95.56 127 LEU B O 1
ATOM 2594 N N . ILE B 1 128 ? 7.605 -12.078 6.391 1 94.75 128 ILE B N 1
ATOM 2595 C CA . ILE B 1 128 ? 8.234 -11.617 7.625 1 94.75 128 ILE B CA 1
ATOM 2596 C C . ILE B 1 128 ? 9.648 -12.18 7.719 1 94.75 128 ILE B C 1
ATOM 2598 O O . ILE B 1 128 ? 10.602 -11.445 8 1 94.75 128 ILE B O 1
ATOM 2602 N N . ALA B 1 129 ? 9.766 -13.445 7.41 1 94.19 129 ALA B N 1
ATOM 2603 C CA . ALA B 1 129 ? 11.062 -14.109 7.484 1 94.19 129 ALA B CA 1
ATOM 2604 C C . ALA B 1 129 ? 12.031 -13.531 6.453 1 94.19 129 ALA B C 1
ATOM 2606 O O . ALA B 1 129 ? 13.195 -13.273 6.758 1 94.19 129 ALA B O 1
ATOM 2607 N N . ALA B 1 130 ? 11.555 -13.328 5.25 1 93.5 130 ALA B N 1
ATOM 2608 C CA . ALA B 1 130 ? 12.398 -12.812 4.18 1 93.5 130 ALA B CA 1
ATOM 2609 C C . ALA B 1 130 ? 12.859 -11.391 4.488 1 93.5 130 ALA B C 1
ATOM 2611 O O . ALA B 1 130 ? 14.016 -11.039 4.25 1 93.5 130 ALA B O 1
ATOM 2612 N N . GLU B 1 131 ? 11.984 -10.562 5 1 92.81 131 GLU B N 1
ATOM 2613 C CA . GLU B 1 131 ? 12.328 -9.188 5.348 1 92.81 131 GLU B CA 1
ATOM 2614 C C . GLU B 1 131 ? 13.359 -9.148 6.473 1 92.81 131 GLU B C 1
ATOM 2616 O O . GLU B 1 131 ? 14.281 -8.328 6.449 1 92.81 131 GLU B O 1
ATOM 2621 N N . ARG B 1 132 ? 13.141 -10.008 7.469 1 93.44 132 ARG B N 1
ATOM 2622 C CA . ARG B 1 132 ? 14.078 -10.078 8.586 1 93.44 132 ARG B CA 1
ATOM 2623 C C . ARG B 1 132 ? 15.477 -10.445 8.102 1 93.44 132 ARG B C 1
ATOM 2625 O O . ARG B 1 132 ? 16.469 -9.852 8.531 1 93.44 132 ARG B O 1
ATOM 2632 N N . LEU B 1 133 ? 15.539 -11.383 7.23 1 93.06 133 LEU B N 1
ATOM 2633 C CA . LEU B 1 133 ? 16.812 -11.852 6.703 1 93.06 133 LEU B CA 1
ATOM 2634 C C . LEU B 1 133 ? 17.5 -10.75 5.895 1 93.06 133 LEU B C 1
ATOM 2636 O O . LEU B 1 133 ? 18.734 -10.641 5.918 1 93.06 133 LEU B O 1
ATOM 2640 N N . ALA B 1 134 ? 16.703 -9.93 5.262 1 94 134 ALA B N 1
ATOM 2641 C CA . ALA B 1 134 ? 17.25 -8.914 4.363 1 94 134 ALA B CA 1
ATOM 2642 C C . ALA B 1 134 ? 17.484 -7.602 5.109 1 94 134 ALA B C 1
ATOM 2644 O O . ALA B 1 134 ? 18.094 -6.676 4.566 1 94 134 ALA B O 1
ATOM 2645 N N . LYS B 1 135 ? 17.062 -7.441 6.32 1 94.5 135 LYS B N 1
ATOM 2646 C CA . LYS B 1 135 ? 17 -6.18 7.051 1 94.5 135 LYS B CA 1
ATOM 2647 C C . LYS B 1 135 ? 18.359 -5.504 7.113 1 94.5 135 LYS B C 1
ATOM 2649 O O . LYS B 1 135 ? 18.469 -4.297 6.887 1 94.5 135 LYS B O 1
ATOM 2654 N N . ARG B 1 136 ? 19.391 -6.23 7.41 1 94.31 136 ARG B N 1
ATOM 2655 C CA . ARG B 1 136 ? 20.719 -5.652 7.562 1 94.31 136 ARG B CA 1
ATOM 2656 C C . ARG B 1 136 ? 21.203 -5.039 6.25 1 94.31 136 ARG B C 1
ATOM 2658 O O . ARG B 1 136 ? 21.734 -3.934 6.238 1 94.31 136 ARG B O 1
ATOM 2665 N N . GLU B 1 137 ? 20.969 -5.781 5.207 1 94 137 GLU B N 1
ATOM 2666 C CA . GLU B 1 137 ? 21.406 -5.289 3.904 1 94 137 GLU B CA 1
ATOM 2667 C C . GLU B 1 137 ? 20.578 -4.086 3.461 1 94 137 GLU B C 1
ATOM 2669 O O . GLU B 1 137 ? 21.109 -3.131 2.898 1 94 137 GLU B O 1
ATOM 2674 N N . ILE B 1 138 ? 19.328 -4.117 3.701 1 94.75 138 ILE B N 1
ATOM 2675 C CA . ILE B 1 138 ? 18.453 -2.998 3.391 1 94.75 138 ILE B CA 1
ATOM 2676 C C . ILE B 1 138 ? 18.906 -1.756 4.152 1 94.75 138 ILE B C 1
ATOM 2678 O O . ILE B 1 138 ? 19.047 -0.678 3.568 1 94.75 138 ILE B O 1
ATOM 2682 N N . ASP B 1 139 ? 19.219 -1.931 5.414 1 95.69 139 ASP B N 1
ATOM 2683 C CA . ASP B 1 139 ? 19.688 -0.83 6.254 1 95.69 139 ASP B CA 1
ATOM 2684 C C . ASP B 1 139 ? 21 -0.261 5.738 1 95.69 139 ASP B C 1
ATOM 2686 O O . ASP B 1 139 ? 21.203 0.955 5.734 1 95.69 139 ASP B O 1
ATOM 2690 N N . ARG B 1 140 ? 21.844 -1.142 5.328 1 94.5 140 ARG B N 1
ATOM 2691 C CA . ARG B 1 140 ? 23.141 -0.717 4.809 1 94.5 140 ARG B CA 1
ATOM 2692 C C . ARG B 1 140 ? 22.984 0.133 3.555 1 94.5 140 ARG B C 1
ATOM 2694 O O . ARG B 1 140 ? 23.609 1.191 3.43 1 94.5 140 ARG B O 1
ATOM 2701 N N . VAL B 1 141 ? 22.141 -0.284 2.686 1 94.44 141 VAL B N 1
ATOM 2702 C CA . VAL B 1 141 ? 21.906 0.425 1.432 1 94.44 141 VAL B CA 1
ATOM 2703 C C . VAL B 1 141 ? 21.297 1.801 1.722 1 94.44 141 VAL B C 1
ATOM 2705 O O . VAL B 1 141 ? 21.734 2.803 1.144 1 94.44 141 VAL B O 1
ATOM 2708 N N . HIS B 1 142 ? 20.359 1.876 2.623 1 95.06 142 HIS B N 1
ATOM 2709 C CA . HIS B 1 142 ? 19.734 3.15 2.967 1 95.06 142 HIS B CA 1
ATOM 2710 C C . HIS B 1 142 ? 20.734 4.086 3.645 1 95.06 142 HIS B C 1
ATOM 2712 O O . HIS B 1 142 ? 20.75 5.285 3.367 1 95.06 142 HIS B O 1
ATOM 2718 N N . TYR B 1 143 ? 21.578 3.531 4.527 1 95 143 TYR B N 1
ATOM 2719 C CA . TYR B 1 143 ? 22.594 4.328 5.215 1 95 143 TYR B CA 1
ATOM 2720 C C . TYR B 1 143 ? 23.531 4.98 4.215 1 95 143 TYR B C 1
ATOM 2722 O O . TYR B 1 143 ? 23.844 6.168 4.328 1 95 143 TYR B O 1
ATOM 2730 N N . GLN B 1 144 ? 23.953 4.223 3.256 1 92.94 144 GLN B N 1
ATOM 2731 C CA . GLN B 1 144 ? 24.828 4.742 2.215 1 92.94 144 GLN B CA 1
ATOM 2732 C C . GLN B 1 144 ? 24.125 5.781 1.355 1 92.94 144 GLN B C 1
ATOM 2734 O O . GLN B 1 144 ? 24.719 6.793 0.976 1 92.94 144 GLN B O 1
ATOM 2739 N N . LEU B 1 145 ? 22.906 5.527 1.101 1 93.88 145 LEU B N 1
ATOM 2740 C CA . LEU B 1 145 ? 22.078 6.387 0.251 1 93.88 145 LEU B CA 1
ATOM 2741 C C . LEU B 1 145 ? 21.906 7.766 0.883 1 93.88 145 LEU B C 1
ATOM 2743 O O . LEU B 1 145 ? 22.031 8.781 0.202 1 93.88 145 LEU B O 1
ATOM 2747 N N . PHE B 1 146 ? 21.75 7.824 2.191 1 95.19 146 PHE B N 1
ATOM 2748 C CA . PHE B 1 146 ? 21.406 9.07 2.881 1 95.19 146 PHE B CA 1
ATOM 2749 C C . PHE B 1 146 ? 22.672 9.828 3.262 1 95.19 146 PHE B C 1
ATOM 2751 O O . PHE B 1 146 ? 22.625 11.031 3.537 1 95.19 146 PHE B O 1
ATOM 2758 N N . GLY B 1 147 ? 23.828 9.18 3.322 1 92.5 147 GLY B N 1
ATOM 2759 C CA . GLY B 1 147 ? 25.094 9.836 3.643 1 92.5 147 GLY B CA 1
ATOM 2760 C C . GLY B 1 147 ? 25.078 10.508 5 1 92.5 147 GLY B C 1
ATOM 2761 O O . GLY B 1 147 ? 24.703 9.898 6 1 92.5 147 GLY B O 1
ATOM 2762 N N . ASP B 1 148 ? 25.438 11.781 5 1 93.38 148 ASP B N 1
ATOM 2763 C CA . ASP B 1 148 ? 25.594 12.508 6.258 1 93.38 148 ASP B CA 1
ATOM 2764 C C . ASP B 1 148 ? 24.25 12.664 6.973 1 93.38 148 ASP B C 1
ATOM 2766 O O . ASP B 1 148 ? 24.219 12.891 8.188 1 93.38 148 ASP B O 1
ATOM 2770 N N . TRP B 1 149 ? 23.188 12.531 6.223 1 95.44 149 TRP B N 1
ATOM 2771 C CA . TRP B 1 149 ? 21.875 12.602 6.844 1 95.44 149 TRP B CA 1
ATOM 2772 C C . TRP B 1 149 ? 21.672 11.445 7.824 1 95.44 149 TRP B C 1
ATOM 2774 O O . TRP B 1 149 ? 20.828 11.523 8.719 1 95.44 149 TRP B O 1
ATOM 2784 N N . ALA B 1 150 ? 22.438 10.391 7.637 1 96.19 150 ALA B N 1
ATOM 2785 C CA . ALA B 1 150 ? 22.328 9.219 8.508 1 96.19 150 ALA B CA 1
ATOM 2786 C C . ALA B 1 150 ? 22.828 9.539 9.914 1 96.19 150 ALA B C 1
ATOM 2788 O O . ALA B 1 150 ? 22.578 8.781 10.859 1 96.19 150 ALA B O 1
ATOM 2789 N N . LYS B 1 151 ? 23.547 10.617 10.07 1 96.12 151 LYS B N 1
ATOM 2790 C CA . LYS B 1 151 ? 24.062 11.023 11.375 1 96.12 151 LYS B CA 1
ATOM 2791 C C . LYS B 1 151 ? 22.984 11.711 12.203 1 96.12 151 LYS B C 1
ATOM 2793 O O . LYS B 1 151 ? 23.172 11.945 13.398 1 96.12 151 LYS B O 1
ATOM 2798 N N . SER B 1 152 ? 21.891 12.086 11.555 1 97.19 152 SER B N 1
ATOM 2799 C CA . SER B 1 152 ? 20.797 12.734 12.273 1 97.19 152 SER B CA 1
ATOM 2800 C C . SER B 1 152 ? 20.156 11.789 13.289 1 97.19 152 SER B C 1
ATOM 2802 O O . SER B 1 152 ? 19.922 10.617 12.992 1 97.19 152 SER B O 1
ATOM 2804 N N . ASP B 1 153 ? 19.766 12.32 14.453 1 96.75 153 ASP B N 1
ATOM 2805 C CA . ASP B 1 153 ? 19.078 11.539 15.469 1 96.75 153 ASP B CA 1
ATOM 2806 C C . ASP B 1 153 ? 17.688 11.094 14.992 1 96.75 153 ASP B C 1
ATOM 2808 O O . ASP B 1 153 ? 17.078 10.211 15.586 1 96.75 153 ASP B O 1
ATOM 2812 N N . SER B 1 154 ? 17.25 11.734 13.883 1 96.75 154 SER B N 1
ATOM 2813 C CA . SER B 1 154 ? 15.922 11.438 13.367 1 96.75 154 SER B CA 1
ATOM 2814 C C . SER B 1 154 ? 16 10.57 12.117 1 96.75 154 SER B C 1
ATOM 2816 O O . SER B 1 154 ? 14.992 10.375 11.43 1 96.75 154 SER B O 1
ATOM 2818 N N . TYR B 1 155 ? 17.203 10.055 11.812 1 97.5 155 TYR B N 1
ATOM 2819 C CA . TYR B 1 155 ? 17.438 9.312 10.578 1 97.5 155 TYR B CA 1
ATOM 2820 C C . TYR B 1 155 ? 16.516 8.109 10.492 1 97.5 155 TYR B C 1
ATOM 2822 O O . TYR B 1 155 ? 15.781 7.953 9.508 1 97.5 155 TYR B O 1
ATOM 2830 N N . ALA B 1 156 ? 16.469 7.273 11.531 1 96.38 156 ALA B N 1
ATOM 2831 C CA . ALA B 1 156 ? 15.672 6.055 11.516 1 96.38 156 ALA B CA 1
ATOM 2832 C C . ALA B 1 156 ? 14.195 6.367 11.312 1 96.38 156 ALA B C 1
ATOM 2834 O O . ALA B 1 156 ? 13.5 5.66 10.578 1 96.38 156 ALA B O 1
ATOM 2835 N N . GLU B 1 157 ? 13.773 7.418 11.906 1 95.88 157 GLU B N 1
ATOM 2836 C CA . GLU B 1 157 ? 12.383 7.84 11.805 1 95.88 157 GLU B CA 1
ATOM 2837 C C . GLU B 1 157 ? 12.055 8.297 10.383 1 95.88 157 GLU B C 1
ATOM 2839 O O . GLU B 1 157 ? 11.031 7.895 9.82 1 95.88 157 GLU B O 1
ATOM 2844 N N . VAL B 1 158 ? 12.898 9.094 9.797 1 97.44 158 VAL B N 1
ATOM 2845 C CA . VAL B 1 158 ? 12.664 9.633 8.461 1 97.44 158 VAL B CA 1
ATOM 2846 C C . VAL B 1 158 ? 12.711 8.508 7.434 1 97.44 158 VAL B C 1
ATOM 2848 O O . VAL B 1 158 ? 11.906 8.477 6.5 1 97.44 158 VAL B O 1
ATOM 2851 N N . VAL B 1 159 ? 13.617 7.555 7.578 1 97.5 159 VAL B N 1
ATOM 2852 C CA . VAL B 1 159 ? 13.703 6.418 6.668 1 97.5 159 VAL B CA 1
ATOM 2853 C C . VAL B 1 159 ? 12.414 5.605 6.734 1 97.5 159 VAL B C 1
ATOM 2855 O O . VAL B 1 159 ? 11.844 5.246 5.699 1 97.5 159 VAL B O 1
ATOM 2858 N N . ALA B 1 160 ? 11.969 5.363 7.941 1 96.69 160 ALA B N 1
ATOM 2859 C CA . ALA B 1 160 ? 10.734 4.594 8.109 1 96.69 160 ALA B CA 1
ATOM 2860 C C . ALA B 1 160 ? 9.547 5.324 7.5 1 96.69 160 ALA B C 1
ATOM 2862 O O . ALA B 1 160 ? 8.781 4.746 6.719 1 96.69 160 ALA B O 1
ATOM 2863 N N . LEU B 1 161 ? 9.383 6.625 7.848 1 97.94 161 LEU B N 1
ATOM 2864 C CA . LEU B 1 161 ? 8.297 7.422 7.277 1 97.94 161 LEU B CA 1
ATOM 2865 C C . LEU B 1 161 ? 8.32 7.363 5.754 1 97.94 161 LEU B C 1
ATOM 2867 O O . LEU B 1 161 ? 7.289 7.129 5.125 1 97.94 161 LEU B O 1
ATOM 2871 N N . THR B 1 162 ? 9.484 7.531 5.195 1 98.25 162 THR B N 1
ATOM 2872 C CA . THR B 1 162 ? 9.641 7.609 3.746 1 98.25 162 THR B CA 1
ATOM 2873 C C . THR B 1 162 ? 9.312 6.27 3.092 1 98.25 162 THR B C 1
ATOM 2875 O O . THR B 1 162 ? 8.672 6.23 2.037 1 98.25 162 THR B O 1
ATOM 2878 N N . GLN B 1 163 ? 9.711 5.172 3.67 1 96.69 163 GLN B N 1
ATOM 2879 C CA . GLN B 1 163 ? 9.43 3.848 3.125 1 96.69 163 GLN B CA 1
ATOM 2880 C C . GLN B 1 163 ? 7.93 3.582 3.061 1 96.69 163 GLN B C 1
ATOM 2882 O O . GLN B 1 163 ? 7.426 3.094 2.049 1 96.69 163 GLN B O 1
ATOM 2887 N N . HIS B 1 164 ? 7.258 3.893 4.152 1 97.31 164 HIS B N 1
ATOM 2888 C CA . HIS B 1 164 ? 5.816 3.682 4.16 1 97.31 164 HIS B CA 1
ATOM 2889 C C . HIS B 1 164 ? 5.121 4.594 3.156 1 97.31 164 HIS B C 1
ATOM 2891 O O . HIS B 1 164 ? 4.184 4.172 2.471 1 97.31 164 HIS B O 1
ATOM 2897 N N . PHE B 1 165 ? 5.59 5.863 3.043 1 98.5 165 PHE B N 1
ATOM 2898 C CA . PHE B 1 165 ? 5.035 6.785 2.059 1 98.5 165 PHE B CA 1
ATOM 2899 C C . PHE B 1 165 ? 5.219 6.246 0.646 1 98.5 165 PHE B C 1
ATOM 2901 O O . PHE B 1 165 ? 4.27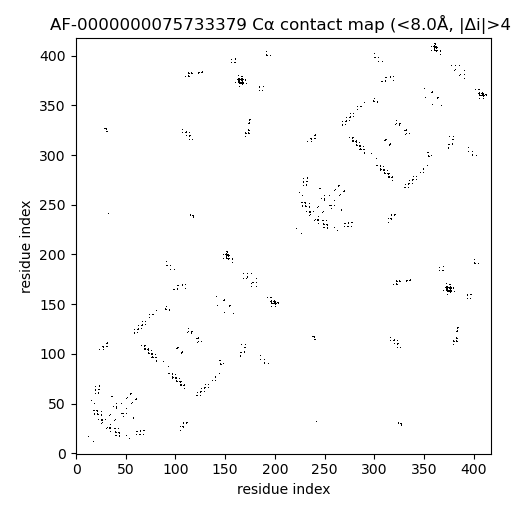7 6.238 -0.149 1 98.5 165 PHE B O 1
ATOM 2908 N N . MET B 1 166 ? 6.402 5.746 0.313 1 98.19 166 MET B N 1
ATOM 2909 C CA . MET B 1 166 ? 6.715 5.23 -1.017 1 98.19 166 MET B CA 1
ATOM 2910 C C . MET B 1 166 ? 5.832 4.035 -1.355 1 98.19 166 MET B C 1
ATOM 2912 O O . MET B 1 166 ? 5.383 3.891 -2.494 1 98.19 166 MET B O 1
ATOM 2916 N N . ARG B 1 167 ? 5.637 3.193 -0.352 1 97.5 167 ARG B N 1
ATOM 2917 C CA . ARG B 1 167 ? 4.77 2.039 -0.569 1 97.5 167 ARG B CA 1
ATOM 2918 C C . ARG B 1 167 ? 3.346 2.479 -0.902 1 97.5 167 ARG B C 1
ATOM 2920 O O . ARG B 1 167 ? 2.727 1.941 -1.823 1 97.5 167 ARG B O 1
ATOM 2927 N N . GLY B 1 168 ? 2.854 3.443 -0.154 1 97.69 168 GLY B N 1
ATOM 2928 C CA . GLY B 1 168 ? 1.524 3.955 -0.451 1 97.69 168 GLY B CA 1
ATOM 2929 C C . GLY B 1 168 ? 1.429 4.609 -1.817 1 97.69 168 GLY B C 1
ATOM 2930 O O . GLY B 1 168 ? 0.431 4.441 -2.521 1 97.69 168 GLY B O 1
ATOM 2931 N N . LEU B 1 169 ? 2.443 5.355 -2.199 1 97.06 169 LEU B N 1
ATOM 2932 C CA . LEU B 1 169 ? 2.498 5.992 -3.51 1 97.06 169 LEU B CA 1
ATOM 2933 C C . LEU B 1 169 ? 2.48 4.949 -4.621 1 97.06 169 LEU B C 1
ATOM 2935 O O . LEU B 1 169 ? 1.78 5.117 -5.625 1 97.06 169 LEU B O 1
ATOM 2939 N N . ALA B 1 170 ? 3.234 3.918 -4.438 1 97 170 ALA B N 1
ATOM 2940 C CA . ALA B 1 170 ? 3.338 2.863 -5.441 1 97 170 ALA B CA 1
ATOM 2941 C C . ALA B 1 170 ? 1.99 2.184 -5.664 1 97 170 ALA B C 1
ATOM 2943 O O . ALA B 1 170 ? 1.583 1.96 -6.809 1 97 170 ALA B O 1
ATOM 2944 N N . ILE B 1 171 ? 1.331 1.909 -4.605 1 96.38 171 ILE B N 1
ATOM 2945 C CA . ILE B 1 171 ? 0.016 1.286 -4.711 1 96.38 171 ILE B CA 1
ATOM 2946 C C . ILE B 1 171 ? -0.957 2.246 -5.395 1 96.38 171 ILE B C 1
ATOM 2948 O O . ILE B 1 171 ? -1.736 1.839 -6.258 1 96.38 171 ILE B O 1
ATOM 2952 N N . SER B 1 172 ? -0.916 3.506 -5.062 1 95.69 172 SER B N 1
ATOM 2953 C CA . SER B 1 172 ? -1.82 4.516 -5.605 1 95.69 172 SER B CA 1
ATOM 2954 C C . SER B 1 172 ? -1.604 4.703 -7.102 1 95.69 172 SER B C 1
ATOM 2956 O O . SER B 1 172 ? -2.553 4.961 -7.844 1 95.69 172 SER B O 1
ATOM 2958 N N . GLU B 1 173 ? -0.392 4.555 -7.543 1 94.19 173 GLU B N 1
ATOM 2959 C CA . GLU B 1 173 ? -0.056 4.73 -8.953 1 94.19 173 GLU B CA 1
ATOM 2960 C C . GLU B 1 173 ? -0.729 3.67 -9.82 1 94.19 173 GLU B C 1
ATOM 2962 O O . GLU B 1 173 ? -0.896 3.859 -11.023 1 94.19 173 GLU B O 1
ATOM 2967 N N . ASN B 1 174 ? -1.122 2.557 -9.234 1 90.25 174 ASN B N 1
ATOM 2968 C CA . ASN B 1 174 ? -1.835 1.526 -9.977 1 90.25 174 ASN B CA 1
ATOM 2969 C C . ASN B 1 174 ? -3.197 2.021 -10.453 1 90.25 174 ASN B C 1
ATOM 2971 O O . ASN B 1 174 ? -3.76 1.48 -11.406 1 90.25 174 ASN B O 1
ATOM 2975 N N . VAL B 1 175 ? -3.752 3.117 -9.898 1 87.19 175 VAL B N 1
ATOM 2976 C CA . VAL B 1 175 ? -5.141 3.484 -10.164 1 87.19 175 VAL B CA 1
ATOM 2977 C C . VAL B 1 175 ? -5.219 4.961 -10.539 1 87.19 175 VAL B C 1
ATOM 2979 O O . VAL B 1 175 ? -5.84 5.32 -11.547 1 87.19 175 VAL B O 1
ATOM 2982 N N . ARG B 1 176 ? -4.66 5.902 -9.727 1 75 176 ARG B N 1
ATOM 2983 C CA . ARG B 1 176 ? -5.09 7.293 -9.844 1 75 176 ARG B CA 1
ATOM 2984 C C . ARG B 1 176 ? -3.895 8.242 -9.773 1 75 176 ARG B C 1
ATOM 2986 O O . ARG B 1 176 ? -4.062 9.438 -9.555 1 75 176 ARG B O 1
ATOM 2993 N N . LEU B 1 177 ? -2.844 7.82 -10.133 1 80.56 177 LEU B N 1
ATOM 2994 C CA . LEU B 1 177 ? -1.785 8.797 -9.898 1 80.56 177 LEU B CA 1
ATOM 2995 C C . LEU B 1 177 ? -0.901 8.945 -11.133 1 80.56 177 LEU B C 1
ATOM 2997 O O . LEU B 1 177 ? -0.254 7.98 -11.562 1 80.56 177 LEU B O 1
ATOM 3001 N N . SER B 1 178 ? -1.024 10.188 -11.695 1 89.25 178 SER B N 1
ATOM 3002 C CA . SER B 1 178 ? -0.176 10.484 -12.844 1 89.25 178 SER B CA 1
ATOM 3003 C C . SER B 1 178 ? 1.288 10.602 -12.43 1 89.25 178 SER B C 1
ATOM 3005 O O . SER B 1 178 ? 1.591 10.945 -11.289 1 89.25 178 SER B O 1
ATOM 3007 N N . PRO B 1 179 ? 2.176 10.352 -13.43 1 90.38 179 PRO B N 1
ATOM 3008 C CA . PRO B 1 179 ? 3.6 10.508 -13.125 1 90.38 179 PRO B CA 1
ATOM 3009 C C . PRO B 1 179 ? 3.945 11.922 -12.664 1 90.38 179 PRO B C 1
ATOM 3011 O O . PRO B 1 179 ? 4.773 12.094 -11.766 1 90.38 179 PRO B O 1
ATOM 3014 N N . LYS B 1 180 ? 3.379 12.898 -13.227 1 94.44 180 LYS B N 1
ATOM 3015 C CA . LYS B 1 180 ? 3.633 14.281 -12.836 1 94.44 180 LYS B CA 1
ATOM 3016 C C . LYS B 1 180 ? 3.209 14.523 -11.391 1 94.44 180 LYS B C 1
ATOM 3018 O O . LYS B 1 180 ? 3.957 15.117 -10.609 1 94.44 180 LYS B O 1
ATOM 3023 N N . ARG B 1 181 ? 2.025 14.062 -11.07 1 95.25 181 ARG B N 1
ATOM 3024 C CA . ARG B 1 181 ? 1.522 14.234 -9.711 1 95.25 181 ARG B CA 1
ATOM 3025 C C . ARG B 1 181 ? 2.379 13.461 -8.711 1 95.25 181 ARG B C 1
ATOM 3027 O O . ARG B 1 181 ? 2.633 13.945 -7.605 1 95.25 181 ARG B O 1
ATOM 3034 N N . ARG B 1 182 ? 2.838 12.328 -9.094 1 95.81 182 ARG B N 1
ATOM 3035 C CA . ARG B 1 182 ? 3.721 11.547 -8.242 1 95.81 182 ARG B CA 1
ATOM 3036 C C . ARG B 1 182 ? 5.004 12.312 -7.93 1 95.81 182 ARG B C 1
ATOM 3038 O O . ARG B 1 182 ? 5.43 12.367 -6.773 1 95.81 182 ARG B O 1
ATOM 3045 N N . ASP B 1 183 ? 5.598 12.898 -8.953 1 96.06 183 ASP B N 1
ATOM 3046 C CA . ASP B 1 183 ? 6.824 13.672 -8.766 1 96.06 183 ASP B CA 1
ATOM 3047 C C . ASP B 1 183 ? 6.586 14.859 -7.844 1 96.06 183 ASP B C 1
ATOM 3049 O O . ASP B 1 183 ? 7.43 15.18 -7 1 96.06 183 ASP B O 1
ATOM 3053 N N . GLU B 1 184 ? 5.438 15.492 -8 1 96.75 184 GLU B N 1
ATOM 3054 C CA . GLU B 1 184 ? 5.074 16.609 -7.141 1 96.75 184 GLU B CA 1
ATOM 3055 C C . GLU B 1 184 ? 4.949 16.172 -5.684 1 96.75 184 GLU B C 1
ATOM 3057 O O . GLU B 1 184 ? 5.406 16.875 -4.777 1 96.75 184 GLU B O 1
ATOM 3062 N N . LEU B 1 185 ? 4.391 15.008 -5.512 1 97.38 185 LEU B N 1
ATOM 3063 C CA . LEU B 1 185 ? 4.191 14.5 -4.16 1 97.38 185 LEU B CA 1
ATOM 3064 C C . LEU B 1 185 ? 5.523 14.102 -3.529 1 97.38 185 LEU B C 1
ATOM 3066 O O . LEU B 1 185 ? 5.742 14.32 -2.336 1 97.38 185 LEU B O 1
ATOM 3070 N N . ILE B 1 186 ? 6.434 13.594 -4.34 1 97.94 186 ILE B N 1
ATOM 3071 C CA . ILE B 1 186 ? 7.758 13.227 -3.84 1 97.94 186 ILE B CA 1
ATOM 3072 C C . ILE B 1 186 ? 8.523 14.484 -3.438 1 97.94 186 ILE B C 1
ATOM 3074 O O . ILE B 1 186 ? 9.18 14.516 -2.398 1 97.94 186 ILE B O 1
ATOM 3078 N N . ALA B 1 187 ? 8.43 15.508 -4.238 1 97.19 187 ALA B N 1
ATOM 3079 C CA . ALA B 1 187 ? 9.055 16.781 -3.9 1 97.19 187 ALA B CA 1
ATOM 3080 C C . ALA B 1 187 ? 8.477 17.359 -2.613 1 97.19 187 ALA B C 1
ATOM 3082 O O . ALA B 1 187 ? 9.219 17.812 -1.739 1 97.19 187 ALA B O 1
ATOM 3083 N N . SER B 1 188 ? 7.164 17.328 -2.506 1 96.75 188 SER B N 1
ATOM 3084 C CA . SER B 1 188 ? 6.496 17.828 -1.309 1 96.75 188 SER B CA 1
ATOM 3085 C C . SER B 1 188 ? 6.883 17.016 -0.079 1 96.75 188 SER B C 1
ATOM 3087 O O . SER B 1 188 ? 7.07 17.562 1.006 1 96.75 188 SER B O 1
ATOM 3089 N N . TRP B 1 189 ? 6.977 15.695 -0.265 1 98.06 189 TRP B N 1
ATOM 3090 C CA . TRP B 1 189 ? 7.406 14.828 0.823 1 98.06 189 TRP B CA 1
ATOM 3091 C C . TRP B 1 189 ? 8.812 15.188 1.284 1 98.06 189 TRP B C 1
ATOM 3093 O O . TRP B 1 189 ? 9.07 15.305 2.484 1 98.06 189 TRP B O 1
ATOM 3103 N N . THR B 1 190 ? 9.703 15.398 0.308 1 97.25 190 THR B N 1
ATOM 3104 C CA . THR B 1 190 ? 11.086 15.75 0.602 1 97.25 190 THR B CA 1
ATOM 3105 C C . THR B 1 190 ? 11.156 17.047 1.418 1 97.25 190 THR B C 1
ATOM 3107 O O . THR B 1 190 ? 11.898 17.125 2.398 1 97.25 190 THR B O 1
ATOM 3110 N N . GLU B 1 191 ? 10.312 17.984 1.075 1 94.5 191 GLU B N 1
ATOM 3111 C CA . GLU B 1 191 ? 10.258 19.25 1.799 1 94.5 191 GLU B CA 1
ATOM 3112 C C . GLU B 1 191 ? 9.719 19.047 3.213 1 94.5 191 GLU B C 1
ATOM 3114 O O . GLU B 1 191 ? 10.125 19.75 4.141 1 94.5 191 GLU B O 1
ATOM 3119 N N . ALA B 1 192 ? 8.875 18.125 3.344 1 96 192 ALA B N 1
ATOM 3120 C CA . ALA B 1 192 ? 8.242 17.906 4.637 1 96 192 ALA B CA 1
ATOM 3121 C C . ALA B 1 192 ? 9.203 17.234 5.613 1 96 192 ALA B C 1
ATOM 3123 O O . ALA B 1 192 ? 9.227 17.562 6.801 1 96 192 ALA B O 1
ATOM 3124 N N . ILE B 1 193 ? 10.07 16.312 5.094 1 96.88 193 ILE B N 1
ATOM 3125 C CA . ILE B 1 193 ? 10.852 15.508 6.027 1 96.88 193 ILE B CA 1
ATOM 3126 C C . ILE B 1 193 ? 12.211 16.156 6.254 1 96.88 193 ILE B C 1
ATOM 3128 O O . ILE B 1 193 ? 12.914 15.836 7.215 1 96.88 193 ILE B O 1
ATOM 3132 N N . ARG B 1 194 ? 12.641 17.094 5.395 1 96.44 194 ARG B N 1
ATOM 3133 C CA . ARG B 1 194 ? 13.961 17.703 5.48 1 96.44 194 ARG B CA 1
ATOM 3134 C C . ARG B 1 194 ? 14.156 18.391 6.828 1 96.44 194 ARG B C 1
ATOM 3136 O O . ARG B 1 194 ? 15.172 18.172 7.5 1 96.44 194 ARG B O 1
ATOM 3143 N N . PRO B 1 195 ? 13.172 19.203 7.316 1 94.62 195 PRO B N 1
ATOM 3144 C CA . PRO B 1 195 ? 13.383 19.875 8.602 1 94.62 195 PRO B CA 1
ATOM 3145 C C . PRO B 1 195 ? 13.555 18.891 9.758 1 94.62 195 PRO B C 1
ATOM 3147 O O . PRO B 1 195 ? 14.234 19.203 10.742 1 94.62 195 PRO B O 1
ATOM 3150 N N . ILE B 1 196 ? 12.961 17.734 9.664 1 95.06 196 ILE B N 1
ATOM 3151 C CA . ILE B 1 196 ? 13.094 16.719 10.703 1 95.06 196 ILE B CA 1
ATOM 3152 C C . ILE B 1 196 ? 14.547 16.25 10.781 1 95.06 196 ILE B C 1
ATOM 3154 O O . ILE B 1 196 ? 15.125 16.172 11.867 1 95.06 196 ILE B O 1
ATOM 3158 N N . LEU B 1 197 ? 15.117 15.984 9.633 1 95.88 197 LEU B N 1
ATOM 3159 C CA . LEU B 1 197 ? 16.5 15.547 9.57 1 95.88 197 LEU B CA 1
ATOM 3160 C C . LEU B 1 197 ? 17.453 16.641 10.07 1 95.88 197 LEU B C 1
ATOM 3162 O O . LEU B 1 197 ? 18.391 16.359 10.805 1 95.88 197 LEU B O 1
ATOM 3166 N N . GLU B 1 198 ? 17.156 17.875 9.688 1 95.44 198 GLU B N 1
ATOM 3167 C CA . GLU B 1 198 ? 18 19 10.07 1 95.44 198 GLU B CA 1
ATOM 3168 C C . GLU B 1 198 ? 17.969 19.234 11.578 1 95.44 198 GLU B C 1
ATOM 3170 O O . GLU B 1 198 ? 19.016 19.453 12.188 1 95.44 198 GLU B O 1
ATOM 3175 N N . ARG B 1 199 ? 16.844 19.094 12.172 1 92.75 199 ARG B N 1
ATOM 3176 C CA . ARG B 1 199 ? 16.734 19.25 13.617 1 92.75 199 ARG B CA 1
ATOM 3177 C C . ARG B 1 199 ? 17.484 18.141 14.352 1 92.75 199 ARG B C 1
ATOM 3179 O O . ARG B 1 199 ? 18.109 18.391 15.391 1 92.75 199 ARG B O 1
ATOM 3186 N N . GLY B 1 200 ? 17.422 16.969 13.812 1 91.94 200 GLY B N 1
ATOM 3187 C CA . GLY B 1 200 ? 18.109 15.844 14.422 1 91.94 200 GLY B CA 1
ATOM 3188 C C . GLY B 1 200 ? 19.609 15.969 14.367 1 91.94 200 GLY B C 1
ATOM 3189 O O . GLY B 1 200 ? 20.328 15.344 15.164 1 91.94 200 GLY B O 1
ATOM 3190 N N . LEU B 1 20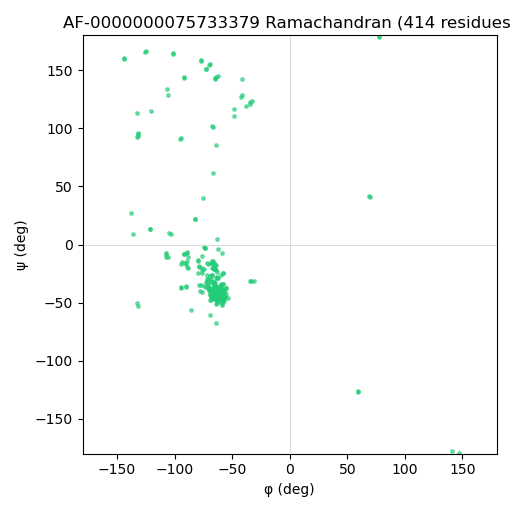1 ? 20.078 16.703 13.375 1 89.12 201 LEU B N 1
ATOM 3191 C CA . LEU B 1 201 ? 21.516 16.938 13.281 1 89.12 201 LEU B CA 1
ATOM 3192 C C . LEU B 1 201 ? 21.984 17.906 14.367 1 89.12 201 LEU B C 1
ATOM 3194 O O . LEU B 1 201 ? 23.078 17.766 14.906 1 89.12 201 LEU B O 1
ATOM 3198 N N . THR B 1 202 ? 21.109 18.812 14.711 1 85.88 202 THR B N 1
ATOM 3199 C CA . THR B 1 202 ? 21.438 19.859 15.68 1 85.88 202 THR B CA 1
ATOM 3200 C C . THR B 1 202 ? 21.422 19.297 17.094 1 85.88 202 THR B C 1
ATOM 3202 O O . THR B 1 202 ? 22.266 19.641 17.922 1 85.88 202 THR B O 1
ATOM 3205 N N . THR B 1 203 ? 20.516 18.484 17.406 1 81.75 203 THR B N 1
ATOM 3206 C CA . THR B 1 203 ? 20.422 17.906 18.734 1 81.75 203 THR B CA 1
ATOM 3207 C C . THR B 1 203 ? 21.625 17.016 19.016 1 81.75 203 THR B C 1
ATOM 3209 O O . THR B 1 203 ? 22.109 16.953 20.156 1 81.75 203 THR B O 1
ATOM 3212 N N . ARG B 1 204 ? 22.078 16.344 18.047 1 73.69 204 ARG B N 1
ATOM 3213 C CA . ARG B 1 204 ? 23.219 15.445 18.203 1 73.69 204 ARG B CA 1
ATOM 3214 C C . ARG B 1 204 ? 24.5 16.234 18.453 1 73.69 204 ARG B C 1
ATOM 3216 O O . ARG B 1 204 ? 25.328 15.828 19.266 1 73.69 204 ARG B O 1
ATOM 3223 N N . THR B 1 205 ? 24.625 17.297 17.766 1 70.56 205 THR B N 1
ATOM 3224 C CA . THR B 1 205 ? 25.797 18.156 17.953 1 70.56 205 THR B CA 1
ATOM 3225 C C . THR B 1 205 ? 25.766 18.828 19.312 1 70.56 205 THR B C 1
ATOM 3227 O O . THR B 1 205 ? 26.812 18.984 19.969 1 70.56 205 THR B O 1
ATOM 3230 N N . ALA B 1 206 ? 24.562 19.016 19.734 1 72.25 206 ALA B N 1
ATOM 3231 C CA . ALA B 1 206 ? 24.422 19.641 21.047 1 72.25 206 ALA B CA 1
ATOM 3232 C C . ALA B 1 206 ? 24.703 18.641 22.156 1 72.25 206 ALA B C 1
ATOM 3234 O O . ALA B 1 206 ? 25.234 19 23.203 1 72.25 206 ALA B O 1
ATOM 3235 N N . SER B 1 207 ? 24.297 17.438 21.859 1 65.94 207 SER B N 1
ATOM 3236 C CA . SER B 1 207 ? 24.5 16.422 22.891 1 65.94 207 SER B CA 1
ATOM 3237 C C . SER B 1 207 ? 25.953 15.977 22.953 1 65.94 207 SER B C 1
ATOM 3239 O O . SER B 1 207 ? 26.406 15.477 23.984 1 65.94 207 SER B O 1
ATOM 3241 N N . LYS B 1 208 ? 26.641 16.203 21.844 1 58.69 208 LYS B N 1
ATOM 3242 C CA . LYS B 1 208 ? 28.062 15.852 21.844 1 58.69 208 LYS B CA 1
ATOM 3243 C C . LYS B 1 208 ? 28.922 17.016 22.328 1 58.69 208 LYS B C 1
ATOM 3245 O O . LYS B 1 208 ? 30.094 16.844 22.641 1 58.69 208 LYS B O 1
ATOM 3250 N N . ALA B 1 209 ? 28.359 18.203 22.391 1 49.03 209 ALA B N 1
ATOM 3251 C CA . ALA B 1 209 ? 29.125 19.312 22.953 1 49.03 209 ALA B CA 1
ATOM 3252 C C . ALA B 1 209 ? 29.031 19.328 24.484 1 49.03 209 ALA B C 1
ATOM 3254 O O . ALA B 1 209 ? 28.016 18.938 25.047 1 49.03 209 ALA B O 1
#

Organism: Rhodopseudomonas palustris (strain ATCC BAA-98 / CGA009) (NCBI:txid258594)

pLDDT: mean 90.39, std 14.36, range [28.55, 98.5]